Protein AF-A0A9P0EYY1-F1 (afdb_monomer_lite)

Sequence (460 aa):
MGPKKKGKGNKLARMSEEERIRYLQHRAAIEEEARRRKEQLVATYLKNKLKREEAFSRLNNAKINQQWRHVLRQIKNKDLKDDMKTLWSTFETAIKCKNKIIETLLLDLDGAEAQYMLSFKTHSEMIKKLIDMHESRLHDIHENYESQKSAILDEAYKEQKHIQAVANHDLELLGTVKYFTEVNSAEKLQESEKAATEQEDELRNTMQCRIEKMEGAQIKTLEALAKECQKVLRNYSAVIEPITVHYNALKIKDGMSSLDRIENMRCLHKYMETISRLKKQIQDMKMSHKANLENIKTEQSDLTSKFQRLRKQMKLLNDDHAAGIRHLSVVSSSVIAELKVLLEKGRQMQQISENCQKLTTTREKLLPIITKIQIADCENQHPLNACDEKMPEPYNKLLSFWQKFNESKLECEFLKMKHTVCSQENKELREMLQNYMGARPSTSAIPTTKPLNCLIRSQT

Structure (mmCIF, N/CA/C/O backbone):
data_AF-A0A9P0EYY1-F1
#
_entry.id   AF-A0A9P0EYY1-F1
#
loop_
_atom_site.group_PDB
_atom_site.id
_atom_site.type_symbol
_atom_site.label_atom_id
_atom_site.label_alt_id
_atom_site.label_comp_id
_atom_site.label_asym_id
_atom_site.label_entity_id
_atom_site.label_seq_id
_atom_site.pdbx_PDB_ins_code
_atom_site.Cartn_x
_atom_site.Cartn_y
_atom_site.Cartn_z
_atom_site.occupancy
_atom_site.B_iso_or_equiv
_atom_site.auth_seq_id
_atom_site.auth_comp_id
_atom_site.auth_asym_id
_atom_site.auth_atom_id
_atom_site.pdbx_PDB_model_num
ATOM 1 N N . MET A 1 1 ? 71.538 45.683 -99.999 1.00 40.59 1 MET A N 1
ATOM 2 C CA . MET A 1 1 ? 72.207 46.961 -100.337 1.00 40.59 1 MET A CA 1
ATOM 3 C C . MET A 1 1 ? 72.928 47.463 -99.096 1.00 40.59 1 MET A C 1
ATOM 5 O O . MET A 1 1 ? 72.308 47.521 -98.045 1.00 40.59 1 MET A O 1
ATOM 9 N N . GLY A 1 2 ? 74.246 47.667 -99.193 1.00 38.50 2 GLY A N 1
ATOM 10 C CA . GLY A 1 2 ? 75.146 47.934 -98.062 1.00 38.50 2 GLY A CA 1
ATOM 11 C C . GLY A 1 2 ? 74.916 49.272 -97.344 1.00 38.50 2 GLY A C 1
ATOM 12 O O . GLY A 1 2 ? 74.112 50.088 -97.783 1.00 38.50 2 GLY A O 1
ATOM 13 N N . PRO A 1 3 ? 75.697 49.513 -96.277 1.00 40.75 3 PRO A N 1
ATOM 14 C CA . PRO A 1 3 ? 77.052 49.977 -96.559 1.00 40.75 3 PRO A CA 1
ATOM 15 C C . PRO A 1 3 ? 78.157 49.114 -95.932 1.00 40.75 3 PRO A C 1
ATOM 17 O O . PRO A 1 3 ? 78.090 48.664 -94.789 1.00 40.75 3 PRO A O 1
ATOM 20 N N . LYS A 1 4 ? 79.217 48.917 -96.726 1.00 35.59 4 LYS A N 1
ATOM 21 C CA . LYS A 1 4 ? 80.488 48.291 -96.349 1.00 35.59 4 LYS A CA 1
ATOM 22 C C . LYS A 1 4 ? 81.108 49.035 -95.158 1.00 35.59 4 LYS A C 1
ATOM 24 O O . LYS A 1 4 ? 81.395 50.229 -95.251 1.00 35.59 4 LYS A O 1
ATOM 29 N N . LYS A 1 5 ? 81.378 48.316 -94.062 1.00 40.22 5 LYS A N 1
ATOM 30 C CA . LYS A 1 5 ? 82.243 48.782 -92.967 1.00 40.22 5 LYS A CA 1
ATOM 31 C C . LYS A 1 5 ? 83.647 49.045 -93.524 1.00 40.22 5 LYS A C 1
ATOM 33 O O . LYS A 1 5 ? 84.426 48.118 -93.713 1.00 40.22 5 LYS A O 1
ATOM 38 N N . LYS A 1 6 ? 83.973 50.317 -93.777 1.00 39.12 6 LYS A N 1
ATOM 39 C CA . LYS A 1 6 ? 85.361 50.778 -93.903 1.00 39.12 6 LYS A CA 1
ATOM 40 C C . LYS A 1 6 ? 86.063 50.513 -92.571 1.00 39.12 6 LYS A C 1
ATOM 42 O O . LYS A 1 6 ? 85.602 50.990 -91.532 1.00 39.12 6 LYS A O 1
ATOM 47 N N . GLY A 1 7 ? 87.164 49.764 -92.613 1.00 44.38 7 GLY A N 1
ATOM 48 C CA . GLY A 1 7 ? 88.093 49.625 -91.500 1.00 44.38 7 GLY A CA 1
ATOM 49 C C . GLY A 1 7 ? 88.550 51.007 -91.047 1.00 44.38 7 GLY A C 1
ATOM 50 O O . GLY A 1 7 ? 89.344 51.662 -91.718 1.00 44.38 7 GLY A O 1
ATOM 51 N N . LYS A 1 8 ? 88.009 51.478 -89.921 1.00 42.09 8 LYS A N 1
ATOM 52 C CA . LYS A 1 8 ? 88.594 52.601 -89.19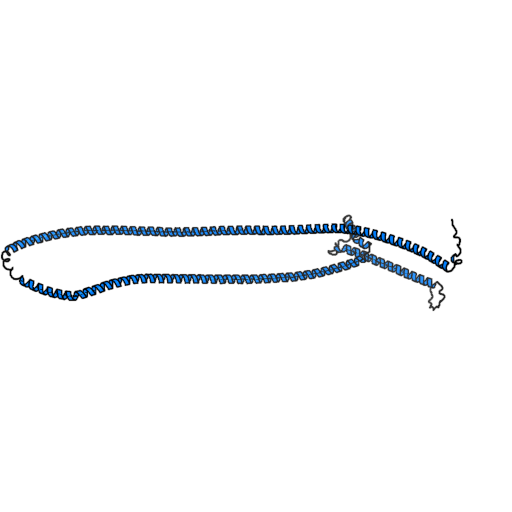7 1.00 42.09 8 LYS A CA 1
ATOM 53 C C . LYS A 1 8 ? 89.834 52.045 -88.521 1.00 42.09 8 LYS A C 1
ATOM 55 O O . LYS A 1 8 ? 89.725 51.208 -87.627 1.00 42.09 8 LYS A O 1
ATOM 60 N N . GLY A 1 9 ? 90.980 52.480 -89.038 1.00 41.88 9 GLY A N 1
ATOM 61 C CA . GLY A 1 9 ? 92.303 52.141 -88.550 1.00 41.88 9 GLY A CA 1
ATOM 62 C C . GLY A 1 9 ? 92.393 52.219 -87.033 1.00 41.88 9 GLY A C 1
ATOM 63 O O . GLY A 1 9 ? 91.660 52.962 -86.375 1.00 41.88 9 GLY A O 1
ATOM 64 N N . ASN A 1 10 ? 93.298 51.402 -86.515 1.00 51.25 10 ASN A N 1
ATOM 65 C CA . ASN A 1 10 ? 93.608 51.219 -85.114 1.00 51.25 10 ASN A CA 1
ATOM 66 C C . ASN A 1 10 ? 93.933 52.575 -84.449 1.00 51.25 10 ASN A C 1
ATOM 68 O O . ASN A 1 10 ? 95.090 52.969 -84.344 1.00 51.25 10 ASN A O 1
ATOM 72 N N . LYS A 1 11 ? 92.902 53.309 -84.000 1.00 50.62 11 LYS A N 1
ATOM 73 C CA . LYS A 1 11 ? 93.028 54.575 -83.249 1.00 50.62 11 LYS A CA 1
ATOM 74 C C . LYS A 1 11 ? 93.829 54.399 -81.949 1.00 50.62 11 LYS A C 1
ATOM 76 O O . LYS A 1 11 ? 94.267 55.380 -81.372 1.00 50.62 11 LYS A O 1
ATOM 81 N N . LEU A 1 12 ? 94.046 53.152 -81.531 1.00 47.31 12 LEU A N 1
ATOM 82 C CA . LEU A 1 12 ? 94.826 52.733 -80.367 1.00 47.31 12 LEU A CA 1
ATOM 83 C C . LEU A 1 12 ? 96.344 52.651 -80.639 1.00 47.31 12 LEU A C 1
ATOM 85 O O . LEU A 1 12 ? 97.103 52.422 -79.707 1.00 47.31 12 LEU A O 1
ATOM 89 N N . ALA A 1 13 ? 96.793 52.799 -81.892 1.00 51.94 13 ALA A N 1
ATOM 90 C CA . ALA A 1 13 ? 98.211 52.726 -82.274 1.00 51.94 13 ALA A CA 1
ATOM 91 C C . ALA A 1 13 ? 98.866 54.106 -82.505 1.00 51.94 13 ALA A C 1
ATOM 93 O O . ALA A 1 13 ? 100.037 54.177 -82.853 1.00 51.94 13 ALA A O 1
ATOM 94 N N . ARG A 1 14 ? 98.107 55.201 -82.345 1.00 51.00 14 ARG A N 1
ATOM 95 C CA . ARG A 1 14 ? 98.536 56.590 -82.612 1.00 51.00 14 ARG A CA 1
ATOM 96 C C . ARG A 1 14 ? 98.270 57.553 -81.444 1.00 51.00 14 ARG A C 1
ATOM 98 O O . ARG A 1 14 ? 98.314 58.761 -81.632 1.00 51.00 14 ARG A O 1
ATOM 105 N N . MET A 1 15 ? 97.948 57.000 -80.281 1.00 44.38 15 MET A N 1
ATOM 106 C CA . MET A 1 15 ? 97.615 57.706 -79.046 1.00 44.38 15 MET A CA 1
ATOM 107 C C . MET A 1 15 ? 98.632 57.302 -77.975 1.00 44.38 15 MET A C 1
ATOM 109 O O . MET A 1 15 ? 99.072 56.148 -77.980 1.00 44.38 15 MET A O 1
ATOM 113 N N . SER A 1 16 ? 99.014 58.230 -77.094 1.00 59.41 16 SER A N 1
ATOM 114 C CA . SER A 1 16 ? 99.889 57.922 -75.950 1.00 59.41 16 SER A CA 1
ATOM 115 C C . SER A 1 16 ? 99.249 56.822 -75.091 1.00 59.41 16 SER A C 1
ATOM 117 O O . SER A 1 16 ? 98.024 56.661 -75.088 1.00 59.41 16 SER A O 1
ATOM 119 N N . GLU A 1 17 ? 100.054 56.040 -74.372 1.00 57.19 17 GLU A N 1
ATOM 120 C CA . GLU A 1 17 ? 99.587 54.907 -73.560 1.00 57.19 17 GLU A CA 1
ATOM 121 C C . GLU A 1 17 ? 98.448 55.316 -72.597 1.00 57.19 17 GLU A C 1
ATOM 123 O O . GLU A 1 17 ? 97.465 54.589 -72.446 1.00 57.19 17 GLU A O 1
ATOM 128 N N . GLU A 1 18 ? 98.475 56.556 -72.096 1.00 62.81 18 GLU A N 1
ATOM 129 C CA . GLU A 1 18 ? 97.414 57.163 -71.279 1.00 62.81 18 GLU A CA 1
ATOM 130 C C . GLU A 1 18 ? 96.080 57.384 -72.020 1.00 62.81 18 GLU A C 1
ATOM 132 O O . GLU A 1 18 ? 94.999 57.144 -71.477 1.00 62.81 18 GLU A O 1
ATOM 137 N N . GLU A 1 19 ? 96.113 57.816 -73.277 1.00 63.03 19 GLU A N 1
ATOM 138 C CA . GLU A 1 19 ? 94.916 58.083 -74.086 1.00 63.03 19 GLU A CA 1
ATOM 139 C C . GLU A 1 19 ? 94.243 56.780 -74.546 1.00 63.03 19 GLU A C 1
ATOM 141 O O . GLU A 1 19 ? 93.012 56.676 -74.621 1.00 63.03 19 GLU A O 1
ATOM 146 N N . ARG A 1 20 ? 95.052 55.742 -74.788 1.00 65.75 20 ARG A N 1
ATOM 147 C CA . ARG A 1 20 ? 94.591 54.375 -75.056 1.00 65.75 20 ARG A CA 1
ATOM 148 C C . ARG A 1 20 ? 93.865 53.783 -73.847 1.00 65.75 20 ARG A C 1
ATOM 150 O O . ARG A 1 20 ? 92.797 53.188 -74.019 1.00 65.75 20 ARG A O 1
ATOM 157 N N . ILE A 1 21 ? 94.405 53.992 -72.646 1.00 70.81 21 ILE A N 1
ATOM 158 C CA . ILE A 1 21 ? 93.775 53.586 -71.386 1.00 70.81 21 ILE A CA 1
ATOM 159 C C . ILE A 1 21 ? 92.447 54.330 -71.192 1.00 70.81 21 ILE A C 1
ATOM 161 O O . ILE A 1 21 ? 91.431 53.677 -70.965 1.00 70.81 21 ILE A O 1
ATOM 165 N N . ARG A 1 22 ? 92.395 55.655 -71.398 1.00 73.56 22 ARG A N 1
ATOM 166 C CA . ARG A 1 22 ? 91.143 56.437 -71.289 1.00 73.56 22 ARG A CA 1
ATOM 167 C C . ARG A 1 22 ? 90.071 56.009 -72.290 1.00 73.56 22 ARG A C 1
ATOM 169 O O . ARG A 1 22 ? 88.898 55.933 -71.935 1.00 73.56 22 ARG A O 1
ATOM 176 N N . TYR A 1 23 ? 90.435 55.699 -73.534 1.00 75.06 23 TYR A N 1
ATOM 177 C CA . TYR A 1 23 ? 89.466 55.226 -74.529 1.00 75.06 23 TYR A CA 1
ATOM 178 C C . TYR A 1 23 ? 88.918 53.833 -74.192 1.00 75.06 23 TYR A C 1
ATOM 180 O O . TYR A 1 23 ? 87.719 53.588 -74.339 1.00 75.06 23 TYR A O 1
ATOM 188 N N . LEU A 1 24 ? 89.776 52.917 -73.729 1.00 78.25 24 LEU A N 1
ATOM 189 C CA . LEU A 1 24 ? 89.344 51.597 -73.264 1.00 78.25 24 LEU A CA 1
ATOM 190 C C . LEU A 1 24 ? 88.483 51.705 -72.000 1.00 78.25 24 LEU A C 1
ATOM 192 O O . LEU A 1 24 ? 87.465 51.026 -71.927 1.00 78.25 24 LEU A O 1
ATOM 196 N N . GLN A 1 25 ? 88.813 52.611 -71.077 1.00 76.25 25 GLN A N 1
ATOM 197 C CA . GLN A 1 25 ? 87.995 52.937 -69.905 1.00 76.25 25 GLN A CA 1
ATOM 198 C C . GLN A 1 25 ? 86.637 53.524 -70.298 1.00 76.25 25 GLN A C 1
ATOM 200 O O . GLN A 1 25 ? 85.617 53.078 -69.792 1.00 76.25 25 GLN A O 1
ATOM 205 N N . HIS A 1 26 ? 86.586 54.467 -71.241 1.00 74.88 26 HIS A N 1
ATOM 206 C CA . HIS A 1 26 ? 85.332 55.052 -71.723 1.00 74.88 26 HIS A CA 1
ATOM 207 C C . HIS A 1 26 ? 84.465 54.023 -72.464 1.00 74.88 26 HIS A C 1
ATOM 209 O O . HIS A 1 26 ? 83.247 53.992 -72.310 1.00 74.88 26 HIS A O 1
ATOM 215 N N . ARG A 1 27 ? 85.078 53.134 -73.255 1.00 76.25 27 ARG A N 1
ATOM 216 C CA . ARG A 1 27 ? 84.367 52.033 -73.917 1.00 76.25 27 ARG A CA 1
ATOM 217 C C . ARG A 1 27 ? 83.857 50.997 -72.914 1.00 76.25 27 ARG A C 1
ATOM 219 O O . ARG A 1 27 ? 82.716 50.567 -73.052 1.00 76.25 27 ARG A O 1
ATOM 226 N N . ALA A 1 28 ? 84.664 50.641 -71.917 1.00 78.06 28 ALA A N 1
ATOM 227 C CA . ALA A 1 28 ? 84.254 49.777 -70.816 1.00 78.06 28 ALA A CA 1
ATOM 228 C C . ALA A 1 28 ? 83.120 50.420 -70.004 1.00 78.06 28 ALA A C 1
ATOM 230 O O . ALA A 1 28 ? 82.142 49.744 -69.721 1.00 78.06 28 ALA A O 1
ATOM 231 N N . ALA A 1 29 ? 83.177 51.729 -69.737 1.00 77.75 29 ALA A N 1
ATOM 232 C CA . ALA A 1 29 ? 82.119 52.472 -69.056 1.00 77.75 29 ALA A CA 1
ATOM 233 C C . ALA A 1 29 ? 80.811 52.501 -69.865 1.00 77.75 29 ALA A C 1
ATOM 235 O O . ALA A 1 29 ? 79.744 52.282 -69.301 1.00 77.75 29 ALA A O 1
ATOM 236 N N . ILE A 1 30 ? 80.869 52.689 -71.190 1.00 79.38 30 ILE A N 1
ATOM 237 C CA . ILE A 1 30 ? 79.683 52.610 -72.064 1.00 79.38 30 ILE A CA 1
ATOM 238 C C . ILE A 1 30 ? 79.104 51.192 -72.095 1.00 79.38 30 ILE A C 1
ATOM 240 O O . ILE A 1 30 ? 77.885 51.022 -72.081 1.00 79.38 30 ILE A O 1
ATOM 244 N N . GLU A 1 31 ? 79.949 50.165 -72.174 1.00 79.50 31 GLU A N 1
ATOM 245 C CA . GLU A 1 31 ? 79.507 48.770 -72.195 1.00 79.50 31 GLU A CA 1
ATOM 246 C C . GLU A 1 31 ? 78.930 48.339 -70.841 1.00 79.50 31 GLU A C 1
ATOM 248 O O . GLU A 1 31 ? 77.901 47.664 -70.793 1.00 79.50 31 GLU A O 1
ATOM 253 N N . GLU A 1 32 ? 79.520 48.806 -69.742 1.00 78.44 32 GLU A N 1
ATOM 254 C CA . GLU A 1 32 ? 79.024 48.607 -68.386 1.00 78.44 32 GLU A CA 1
ATOM 255 C C . GLU A 1 32 ? 77.719 49.380 -68.144 1.00 78.44 32 GLU A C 1
ATOM 257 O O . GLU A 1 32 ? 76.780 48.828 -67.577 1.00 78.44 32 GLU A O 1
ATOM 262 N N . GLU A 1 33 ? 77.576 50.608 -68.651 1.00 79.50 33 GLU A N 1
ATOM 263 C CA . GLU A 1 33 ? 76.299 51.329 -68.651 1.00 79.50 33 GLU A CA 1
ATOM 264 C C . GLU A 1 33 ? 75.236 50.626 -69.498 1.00 79.50 33 GLU A C 1
ATOM 266 O O . GLU A 1 33 ? 74.085 50.517 -69.077 1.00 79.50 33 GLU A O 1
ATOM 271 N N . ALA A 1 34 ? 75.589 50.121 -70.682 1.00 79.81 34 ALA A N 1
ATOM 272 C CA . ALA A 1 34 ? 74.668 49.366 -71.525 1.00 79.81 34 ALA A CA 1
ATOM 273 C C . ALA A 1 34 ? 74.246 48.052 -70.851 1.00 79.81 34 ALA A C 1
ATOM 275 O O . ALA A 1 34 ? 73.078 47.661 -70.938 1.00 79.81 34 ALA A O 1
ATOM 276 N N . ARG A 1 35 ? 75.167 47.390 -70.142 1.00 82.06 35 ARG A N 1
ATOM 277 C CA . ARG A 1 35 ? 74.890 46.214 -69.316 1.00 82.06 35 ARG A CA 1
ATOM 278 C C . ARG A 1 35 ? 73.969 46.567 -68.148 1.00 82.06 35 ARG A C 1
ATOM 280 O O . ARG A 1 35 ? 72.935 45.921 -68.013 1.00 82.06 35 ARG A O 1
ATOM 287 N N . ARG A 1 36 ? 74.244 47.641 -67.400 1.00 84.31 36 ARG A N 1
ATOM 288 C CA . ARG A 1 36 ? 73.375 48.133 -66.316 1.00 84.31 36 ARG A CA 1
ATOM 289 C C . ARG A 1 36 ? 71.981 48.500 -66.817 1.00 84.31 36 ARG A C 1
ATOM 291 O O . ARG A 1 36 ? 71.003 48.140 -66.178 1.00 84.31 36 ARG A O 1
ATOM 298 N N . ARG A 1 37 ? 71.851 49.153 -67.978 1.00 83.81 37 ARG A N 1
ATOM 299 C CA . ARG A 1 37 ? 70.541 49.470 -68.583 1.00 83.81 37 ARG A CA 1
ATOM 300 C C . ARG A 1 37 ? 69.769 48.207 -68.964 1.00 83.81 37 ARG A C 1
ATOM 302 O O . ARG A 1 37 ? 68.565 48.137 -68.728 1.00 83.81 37 ARG A O 1
ATOM 309 N N . LYS A 1 38 ? 70.445 47.192 -69.517 1.00 85.00 38 LYS A N 1
ATOM 310 C CA . LYS A 1 38 ? 69.834 45.880 -69.797 1.00 85.00 38 LYS A CA 1
ATOM 311 C C . LYS A 1 38 ? 69.410 45.172 -68.509 1.00 85.00 38 LYS A C 1
ATOM 313 O O . LYS A 1 38 ? 68.286 44.690 -68.434 1.00 85.00 38 LYS A O 1
ATOM 318 N N . GLU A 1 39 ? 70.267 45.153 -67.493 1.00 85.75 39 GLU A N 1
ATOM 319 C CA . GLU A 1 39 ? 69.971 44.577 -66.177 1.00 85.75 39 GLU A CA 1
ATOM 320 C C . GLU A 1 39 ? 68.796 45.303 -65.497 1.00 85.75 39 GLU A C 1
ATOM 322 O O . GLU A 1 39 ? 67.893 44.652 -64.979 1.00 85.75 39 GLU A O 1
ATOM 327 N N . GLN A 1 40 ? 68.724 46.634 -65.587 1.00 88.25 40 GLN A N 1
ATOM 328 C CA . GLN A 1 40 ? 67.596 47.439 -65.103 1.00 88.25 40 GLN A CA 1
ATOM 329 C C . GLN A 1 40 ? 66.295 47.142 -65.864 1.00 88.25 40 GLN A C 1
ATOM 331 O O . GLN A 1 40 ? 65.234 47.017 -65.250 1.00 88.25 40 GLN A O 1
ATOM 336 N N . LEU A 1 41 ? 66.350 46.982 -67.189 1.00 90.00 41 LEU A N 1
ATOM 337 C CA . LEU A 1 41 ? 65.200 46.565 -68.001 1.00 90.00 41 LEU A CA 1
ATOM 338 C C . LEU A 1 41 ? 64.696 45.171 -67.602 1.00 90.00 41 LEU A C 1
ATOM 340 O O . LEU A 1 41 ? 63.493 44.973 -67.432 1.00 90.00 41 LEU A O 1
ATOM 344 N N . VAL A 1 42 ? 65.602 44.214 -67.385 1.00 89.56 42 VAL A N 1
ATOM 345 C CA . VAL A 1 42 ? 65.240 42.868 -66.915 1.00 89.56 42 VAL A CA 1
ATOM 346 C C . VAL A 1 42 ? 64.660 42.922 -65.499 1.00 89.56 42 VAL A C 1
ATOM 348 O O . VAL A 1 42 ? 63.606 42.340 -65.250 1.00 89.56 42 VAL A O 1
ATOM 351 N N . ALA A 1 43 ? 65.277 43.666 -64.580 1.00 91.12 43 ALA A N 1
ATOM 352 C CA . ALA A 1 43 ? 64.804 43.803 -63.203 1.00 91.12 43 ALA A CA 1
ATOM 353 C C . ALA A 1 43 ? 63.418 44.466 -63.123 1.00 91.12 43 ALA A C 1
ATOM 355 O O . ALA A 1 43 ? 62.549 44.013 -62.377 1.00 91.12 43 ALA A O 1
ATOM 356 N N . THR A 1 44 ? 63.172 45.512 -63.918 1.00 90.69 44 THR A N 1
ATOM 357 C CA . THR A 1 44 ? 61.856 46.171 -63.991 1.00 90.69 44 THR A CA 1
ATOM 358 C C . THR A 1 44 ? 60.797 45.264 -64.612 1.00 90.69 44 THR A C 1
ATOM 360 O O . THR A 1 44 ? 59.680 45.197 -64.092 1.00 90.69 44 THR A O 1
ATOM 363 N N . TYR A 1 45 ? 61.139 44.504 -65.657 1.00 93.31 45 TYR A N 1
ATOM 364 C CA . TYR A 1 45 ? 60.252 43.492 -66.229 1.00 93.31 45 TYR A CA 1
ATOM 365 C C . TYR A 1 45 ? 59.888 42.408 -65.205 1.00 93.31 45 TYR A C 1
ATOM 367 O O . TYR A 1 45 ? 58.703 42.135 -65.008 1.00 93.31 45 TYR A O 1
ATOM 375 N N . LEU A 1 46 ? 60.877 41.842 -64.503 1.00 93.12 46 LEU A N 1
ATOM 376 C CA . LEU A 1 46 ? 60.656 40.829 -63.466 1.00 93.12 46 LEU A CA 1
ATOM 377 C C . LEU A 1 46 ? 59.810 41.374 -62.314 1.00 93.12 46 LEU A C 1
ATOM 379 O O . LEU A 1 46 ? 58.855 40.720 -61.906 1.00 93.12 46 LEU A O 1
ATOM 383 N N . LYS A 1 47 ? 60.079 42.598 -61.845 1.00 94.38 47 LYS A N 1
ATOM 384 C CA . LYS A 1 47 ? 59.275 43.259 -60.805 1.00 94.38 47 LYS A CA 1
ATOM 385 C C . LYS A 1 47 ? 57.823 43.457 -61.245 1.00 94.38 47 LYS A C 1
ATOM 387 O O . LYS A 1 47 ? 56.906 43.233 -60.459 1.00 94.38 47 LYS A O 1
ATOM 392 N N . ASN A 1 48 ? 57.595 43.861 -62.493 1.00 93.88 48 ASN A N 1
ATOM 393 C CA . ASN A 1 48 ? 56.246 44.026 -63.036 1.00 93.88 48 ASN A CA 1
ATOM 394 C C . ASN A 1 48 ? 55.534 42.682 -63.227 1.00 93.88 48 ASN A C 1
ATOM 396 O O . ASN A 1 48 ? 54.339 42.590 -62.953 1.00 93.88 48 ASN A O 1
ATOM 400 N N . LYS A 1 49 ? 56.251 41.639 -63.660 1.00 95.00 49 LYS A N 1
ATOM 401 C CA . LYS A 1 49 ? 55.711 40.280 -63.763 1.00 95.00 49 LYS A CA 1
ATOM 402 C C . LYS A 1 49 ? 55.331 39.738 -62.384 1.00 95.00 49 LYS A C 1
ATOM 404 O O . LYS A 1 49 ? 54.204 39.285 -62.222 1.00 95.00 49 LYS A O 1
ATOM 409 N N . LEU A 1 50 ? 56.210 39.896 -61.394 1.00 94.25 50 LEU A N 1
ATOM 410 C CA . LEU A 1 50 ? 55.964 39.500 -60.010 1.00 94.25 50 LEU A CA 1
ATOM 411 C C . LEU A 1 50 ? 54.725 40.200 -59.443 1.00 94.25 50 LEU A C 1
ATOM 413 O O . LEU A 1 50 ? 53.819 39.531 -58.969 1.00 94.25 50 LEU A O 1
ATOM 417 N N . LYS A 1 51 ? 54.611 41.527 -59.589 1.00 94.31 51 LYS A N 1
ATOM 418 C CA . LYS A 1 51 ? 53.420 42.276 -59.146 1.00 94.31 51 LYS A CA 1
ATOM 419 C C . LYS A 1 51 ? 52.122 41.776 -59.787 1.00 94.31 51 LYS A C 1
ATOM 421 O O . LYS A 1 51 ? 51.087 41.746 -59.125 1.00 94.31 51 LYS A O 1
ATOM 426 N N . ARG A 1 52 ? 52.152 41.410 -61.075 1.00 93.75 52 ARG A N 1
ATOM 427 C CA . ARG A 1 52 ? 50.977 40.843 -61.756 1.00 93.75 52 ARG A CA 1
ATOM 428 C C . ARG A 1 52 ? 50.638 39.463 -61.209 1.00 93.75 52 ARG A C 1
ATOM 430 O O . ARG A 1 52 ? 49.475 39.220 -60.914 1.00 93.75 52 ARG A O 1
ATOM 437 N N . GLU A 1 53 ? 51.623 38.584 -61.053 1.00 94.31 53 GLU A N 1
ATOM 438 C CA . GLU A 1 53 ? 51.402 37.255 -60.473 1.00 94.31 53 GLU A CA 1
ATOM 439 C C . GLU A 1 53 ? 50.907 37.338 -59.026 1.00 94.31 53 GLU A C 1
ATOM 441 O O . GLU A 1 53 ? 49.969 36.632 -58.667 1.00 94.31 53 GLU A O 1
ATOM 446 N N . GLU A 1 54 ? 51.431 38.259 -58.217 1.00 93.75 54 GLU A N 1
ATOM 447 C CA . GLU A 1 54 ? 50.932 38.535 -56.867 1.00 93.75 54 GLU A CA 1
ATOM 448 C C . GLU A 1 54 ? 49.474 39.014 -56.884 1.00 93.75 54 GLU A C 1
ATOM 450 O O . GLU A 1 54 ? 48.656 38.531 -56.099 1.00 93.75 54 GLU A O 1
ATOM 455 N N . ALA A 1 55 ? 49.117 39.931 -57.789 1.00 94.06 55 ALA A N 1
ATOM 456 C CA . ALA A 1 55 ? 47.741 40.402 -57.935 1.00 94.06 55 ALA A CA 1
ATOM 457 C C . ALA A 1 55 ? 46.789 39.271 -58.366 1.00 94.06 55 ALA A C 1
ATOM 459 O O . ALA A 1 55 ? 45.715 39.114 -57.778 1.00 94.06 55 ALA A O 1
ATOM 460 N N . PHE A 1 56 ? 47.193 38.441 -59.334 1.00 94.81 56 PHE A N 1
ATOM 461 C CA . PHE A 1 56 ? 46.422 37.268 -59.754 1.00 94.81 56 PHE A CA 1
ATOM 462 C C . PHE A 1 56 ? 46.316 36.219 -58.647 1.00 94.81 56 PHE A C 1
ATOM 464 O O . PHE A 1 56 ? 45.240 35.665 -58.444 1.00 94.81 56 PHE A O 1
ATOM 471 N N . SER A 1 57 ? 47.384 35.984 -57.887 1.00 94.50 57 SER A N 1
ATOM 472 C CA . SER A 1 57 ? 47.381 35.073 -56.742 1.00 94.50 57 SER A CA 1
ATOM 473 C C . SER A 1 57 ? 46.423 35.553 -55.650 1.00 94.50 57 SER A C 1
ATOM 475 O O . SER A 1 57 ? 45.621 34.767 -55.148 1.00 94.50 57 SER A O 1
ATOM 477 N N . ARG A 1 58 ? 46.412 36.855 -55.326 1.00 95.56 58 ARG A N 1
ATOM 478 C CA . ARG A 1 58 ? 45.441 37.440 -54.381 1.00 95.56 58 ARG A CA 1
ATOM 479 C C . ARG A 1 58 ? 44.003 37.274 -54.868 1.00 95.56 58 ARG A C 1
ATOM 481 O O . ARG A 1 58 ? 43.149 36.847 -54.093 1.00 95.56 58 ARG A O 1
ATOM 488 N N . LEU A 1 59 ? 43.740 37.565 -56.144 1.00 95.81 59 LEU A N 1
ATOM 489 C CA . LEU A 1 59 ? 42.408 37.415 -56.734 1.00 95.81 59 LEU A CA 1
ATOM 490 C C . LEU A 1 59 ? 41.952 35.948 -56.735 1.00 95.81 59 LEU A C 1
ATOM 492 O O . LEU A 1 59 ? 40.821 35.654 -56.352 1.00 95.81 59 LEU A O 1
ATOM 496 N N . ASN A 1 60 ? 42.826 35.025 -57.134 1.00 96.25 60 ASN A N 1
ATOM 497 C CA . ASN A 1 60 ? 42.526 33.596 -57.163 1.00 96.25 60 ASN A CA 1
ATOM 498 C C . ASN A 1 60 ? 42.295 33.049 -55.752 1.00 96.25 60 ASN A C 1
ATOM 500 O O . ASN A 1 60 ? 41.314 32.343 -55.540 1.00 96.25 60 ASN A O 1
ATOM 504 N N . ASN A 1 61 ? 43.111 33.444 -54.771 1.00 96.69 61 ASN A N 1
ATOM 505 C CA . ASN A 1 61 ? 42.888 33.093 -53.369 1.00 96.69 61 ASN A CA 1
ATOM 506 C C . ASN A 1 61 ? 41.543 33.619 -52.852 1.00 96.69 61 ASN A C 1
ATOM 508 O O . ASN A 1 61 ? 40.822 32.888 -52.179 1.00 96.69 61 ASN A O 1
ATOM 512 N N . ALA A 1 62 ? 41.159 34.855 -53.190 1.00 96.00 62 ALA A N 1
ATOM 513 C CA . ALA A 1 62 ? 39.856 35.398 -52.808 1.00 96.00 62 ALA A CA 1
ATOM 514 C C . ALA A 1 62 ? 38.694 34.592 -53.418 1.00 96.00 62 ALA A C 1
ATOM 516 O O . ALA A 1 62 ? 37.747 34.256 -52.705 1.00 96.00 62 ALA A O 1
ATOM 517 N N . LYS A 1 63 ? 38.790 34.217 -54.703 1.00 97.19 63 LYS A N 1
ATOM 518 C CA . LYS A 1 63 ? 37.793 33.371 -55.386 1.00 97.19 63 LYS A CA 1
ATOM 519 C C . LYS A 1 63 ? 37.690 31.982 -54.757 1.00 97.19 63 LYS A C 1
ATOM 521 O O . LYS A 1 63 ? 36.587 31.538 -54.447 1.00 97.19 63 LYS A O 1
ATOM 526 N N . ILE A 1 64 ? 38.827 31.329 -54.519 1.00 96.81 64 ILE A N 1
ATOM 527 C CA . ILE A 1 64 ? 38.896 30.011 -53.876 1.00 96.81 64 ILE A CA 1
ATOM 528 C C . ILE A 1 64 ? 38.292 30.084 -52.467 1.00 96.81 64 ILE A C 1
ATOM 530 O O . ILE A 1 64 ? 37.418 29.292 -52.130 1.00 96.81 64 ILE A O 1
ATOM 534 N N . ASN A 1 65 ? 38.663 31.083 -51.663 1.00 97.12 65 ASN A N 1
ATOM 535 C CA . ASN A 1 65 ? 38.100 31.280 -50.325 1.00 97.12 65 ASN A CA 1
ATOM 536 C C . ASN A 1 65 ? 36.589 31.543 -50.352 1.00 97.12 65 ASN A C 1
ATOM 538 O O . ASN A 1 65 ? 35.863 31.059 -49.483 1.00 97.12 65 ASN A O 1
ATOM 542 N N . GLN A 1 66 ? 36.087 32.293 -51.336 1.00 96.44 66 GLN A N 1
ATOM 543 C CA . GLN A 1 66 ? 34.651 32.513 -51.504 1.00 96.44 66 GLN A CA 1
ATOM 544 C C . GLN A 1 66 ? 33.915 31.206 -51.826 1.00 96.44 66 GLN A C 1
ATOM 546 O O . GLN A 1 66 ? 32.873 30.938 -51.221 1.00 96.44 66 GLN A O 1
ATOM 551 N N . GLN A 1 67 ? 34.465 30.384 -52.724 1.00 96.56 67 GLN A N 1
ATOM 552 C CA . GLN A 1 67 ? 33.924 29.062 -53.048 1.00 96.56 67 GLN A CA 1
ATOM 553 C C . GLN A 1 67 ? 33.943 28.139 -51.824 1.00 96.56 67 GLN A C 1
ATOM 555 O O . GLN A 1 67 ? 32.911 27.565 -51.485 1.00 96.56 67 GLN A O 1
ATOM 560 N N . TRP A 1 68 ? 35.051 28.084 -51.079 1.00 97.81 68 TRP A N 1
ATOM 561 C CA . TRP A 1 68 ? 35.131 27.310 -49.836 1.00 97.81 68 TRP A CA 1
ATOM 562 C C . TRP A 1 68 ? 34.113 27.763 -48.796 1.00 97.81 68 TRP A C 1
ATOM 564 O O . TRP A 1 68 ? 33.411 26.934 -48.228 1.00 97.81 68 TRP A O 1
ATOM 574 N N . ARG A 1 69 ? 33.951 29.073 -48.576 1.00 97.81 69 ARG A N 1
ATOM 575 C CA . ARG A 1 69 ? 32.916 29.597 -47.668 1.00 97.81 69 ARG A CA 1
ATOM 576 C C . ARG A 1 69 ? 31.509 29.222 -48.120 1.00 97.81 69 ARG A C 1
ATOM 578 O O . ARG A 1 69 ? 30.632 29.028 -47.283 1.00 97.81 69 ARG A O 1
ATOM 585 N N . HIS A 1 70 ? 31.254 29.185 -49.425 1.00 97.12 70 HIS A N 1
A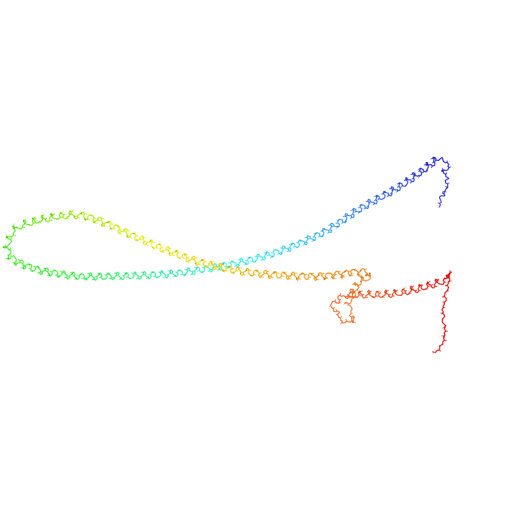TOM 586 C CA . HIS A 1 70 ? 29.965 28.749 -49.952 1.00 97.12 70 HIS A CA 1
ATOM 587 C C . HIS A 1 70 ? 29.722 27.263 -49.656 1.00 97.12 70 HIS A C 1
ATOM 589 O O . HIS A 1 70 ? 28.708 26.941 -49.041 1.00 97.12 70 HIS A O 1
ATOM 595 N N . VAL A 1 71 ? 30.683 26.397 -49.985 1.00 97.50 71 VAL A N 1
ATOM 596 C CA . VAL A 1 71 ? 30.612 24.949 -49.727 1.00 97.50 71 VAL A CA 1
ATOM 597 C C . VAL A 1 71 ? 30.476 24.654 -48.230 1.00 97.50 71 VAL A C 1
ATOM 599 O O . VAL A 1 71 ? 29.565 23.938 -47.828 1.00 97.50 71 VAL A O 1
ATOM 602 N N . LEU A 1 72 ? 31.304 25.266 -47.380 1.00 97.38 72 LEU A N 1
ATOM 603 C CA . LEU A 1 72 ? 31.247 25.074 -45.927 1.00 97.38 72 LEU A CA 1
ATOM 604 C C . LEU A 1 72 ? 29.906 25.517 -45.333 1.00 97.38 72 LEU A C 1
ATOM 606 O O . LEU A 1 72 ? 29.376 24.842 -44.456 1.00 97.38 72 LEU A O 1
ATOM 610 N N . ARG A 1 73 ? 29.319 26.618 -45.822 1.00 97.94 73 ARG A N 1
ATOM 611 C CA . ARG A 1 73 ? 27.979 27.044 -45.387 1.00 97.94 73 ARG A CA 1
ATOM 612 C C . ARG A 1 73 ? 26.891 26.083 -45.840 1.00 97.94 73 ARG A C 1
ATOM 614 O O . ARG A 1 73 ? 25.954 25.856 -45.085 1.00 97.94 73 ARG A O 1
ATOM 621 N N . GLN A 1 74 ? 26.993 25.522 -47.043 1.00 97.31 74 GLN A N 1
ATOM 622 C CA . GLN A 1 74 ? 26.044 24.507 -47.503 1.00 97.31 74 GLN A CA 1
ATOM 623 C C . GLN A 1 74 ? 26.115 23.244 -46.646 1.00 97.31 74 GLN A C 1
ATOM 625 O O . GLN A 1 74 ? 25.071 22.770 -46.202 1.00 97.31 74 GLN A O 1
ATOM 630 N N . ILE A 1 75 ? 27.326 22.752 -46.364 1.00 97.06 75 ILE A N 1
ATOM 631 C CA . ILE A 1 75 ? 27.543 21.603 -45.477 1.00 97.06 75 ILE A CA 1
ATOM 632 C C . ILE A 1 75 ? 26.982 21.915 -44.089 1.00 97.06 75 ILE A C 1
ATOM 634 O O . ILE A 1 75 ? 26.098 21.206 -43.623 1.00 97.06 75 ILE A O 1
ATOM 638 N N . LYS A 1 76 ? 27.368 23.045 -43.481 1.00 98.00 76 LYS A N 1
ATOM 639 C CA . LYS A 1 76 ? 26.898 23.401 -42.137 1.00 98.00 76 LYS A CA 1
ATOM 640 C C . LYS A 1 76 ? 25.379 23.572 -42.062 1.00 98.00 76 LYS A C 1
ATOM 642 O O . LYS A 1 76 ? 24.773 23.166 -41.079 1.00 98.00 76 LYS A O 1
ATOM 647 N N . ASN A 1 77 ? 24.750 24.148 -43.086 1.00 97.38 77 ASN A N 1
ATOM 648 C CA . ASN A 1 77 ? 23.290 24.248 -43.149 1.00 97.38 77 ASN A CA 1
ATOM 649 C C . ASN A 1 77 ? 22.617 22.880 -43.275 1.00 97.38 77 ASN A C 1
ATOM 651 O O . ASN A 1 77 ? 21.516 22.705 -42.760 1.00 97.38 77 ASN A O 1
ATOM 655 N N . LYS A 1 78 ? 23.239 21.927 -43.977 1.00 97.31 78 LYS A N 1
ATOM 656 C CA . LYS A 1 78 ? 22.741 20.555 -44.049 1.00 97.31 78 LYS A CA 1
ATOM 657 C C . LYS A 1 78 ? 22.855 19.875 -42.685 1.00 97.31 78 LYS A C 1
ATOM 659 O O . LYS A 1 78 ? 21.843 19.382 -42.202 1.00 97.31 78 LYS A O 1
ATOM 664 N N . ASP A 1 79 ? 24.016 19.970 -42.040 1.00 96.88 79 ASP A N 1
ATOM 665 C CA . ASP A 1 79 ? 24.246 19.413 -40.703 1.00 96.88 79 ASP A CA 1
ATOM 666 C C . ASP A 1 79 ? 23.233 19.970 -39.694 1.00 96.88 79 ASP A C 1
ATOM 668 O O . ASP A 1 79 ? 22.540 19.209 -39.034 1.00 96.88 79 ASP A O 1
ATOM 672 N N . LEU A 1 80 ? 23.041 21.296 -39.652 1.00 97.56 80 LEU A N 1
ATOM 673 C CA . LEU A 1 80 ? 22.063 21.930 -38.757 1.00 97.56 80 LEU A CA 1
ATOM 674 C C . LEU A 1 80 ? 20.620 21.481 -39.029 1.00 97.56 80 LEU A C 1
ATOM 676 O O . LEU A 1 80 ? 19.819 21.376 -38.102 1.00 97.56 80 LEU A O 1
ATOM 680 N N . LYS A 1 81 ? 20.259 21.229 -40.293 1.00 97.88 81 LYS A N 1
ATOM 681 C CA . LYS A 1 81 ? 18.932 20.699 -40.638 1.00 97.88 81 LYS A CA 1
ATOM 682 C C . LYS A 1 81 ? 18.769 19.260 -40.174 1.00 97.88 81 LYS A C 1
ATOM 684 O O . LYS A 1 81 ? 17.681 18.899 -39.731 1.00 97.88 81 LYS A O 1
ATOM 689 N N . ASP A 1 82 ? 19.807 18.447 -40.301 1.00 97.44 82 ASP A N 1
ATOM 690 C CA . ASP A 1 82 ? 19.765 17.056 -39.871 1.00 97.44 82 ASP A CA 1
ATOM 691 C C . ASP A 1 82 ? 19.772 16.964 -38.331 1.00 97.44 82 ASP A C 1
ATOM 693 O O . ASP A 1 82 ? 18.953 16.233 -37.775 1.00 97.44 82 ASP A O 1
ATOM 697 N N . ASP A 1 83 ? 20.534 17.811 -37.632 1.00 97.62 83 ASP A N 1
ATOM 698 C CA . ASP A 1 83 ? 20.471 17.985 -36.171 1.00 97.62 83 ASP A CA 1
ATOM 699 C C . ASP A 1 83 ? 19.072 18.428 -35.706 1.00 97.62 83 ASP A C 1
ATOM 701 O O . ASP A 1 83 ? 18.519 17.886 -34.751 1.00 97.62 83 ASP A O 1
ATOM 705 N N . MET A 1 84 ? 18.439 19.378 -36.404 1.00 97.19 84 MET A N 1
ATOM 706 C CA . MET A 1 84 ? 17.078 19.813 -36.069 1.00 97.19 84 MET A CA 1
ATOM 707 C C . MET A 1 84 ? 16.057 18.678 -36.233 1.00 97.19 84 MET A C 1
ATOM 709 O O . MET A 1 84 ? 15.152 18.536 -35.413 1.00 97.19 84 MET A O 1
ATOM 713 N N . LYS A 1 85 ? 16.194 17.846 -37.274 1.00 97.62 85 LYS A N 1
ATOM 714 C CA . LYS A 1 85 ? 15.315 16.684 -37.488 1.00 97.62 85 LYS A CA 1
ATOM 715 C C . LYS A 1 85 ? 15.513 15.614 -36.423 1.00 97.62 85 LYS A C 1
ATOM 717 O O . LYS A 1 85 ? 14.526 15.047 -35.957 1.00 97.62 85 LYS A O 1
ATOM 722 N N . THR A 1 86 ? 16.761 15.320 -36.051 1.00 97.19 86 THR A N 1
ATOM 723 C CA . THR A 1 86 ? 17.031 14.348 -34.984 1.00 97.19 86 THR A CA 1
ATOM 724 C C . THR A 1 86 ? 16.445 14.849 -33.672 1.00 97.19 86 THR A C 1
ATOM 726 O O . THR A 1 86 ? 15.699 14.112 -33.032 1.00 97.19 86 THR A O 1
ATOM 729 N N . LEU A 1 87 ? 16.656 16.124 -33.335 1.00 97.75 87 LEU A N 1
ATOM 730 C CA . LEU A 1 87 ? 16.088 16.733 -32.139 1.00 97.75 87 LEU A CA 1
ATOM 731 C C . LEU A 1 87 ? 14.552 16.692 -32.150 1.00 97.75 87 LEU A C 1
ATOM 733 O O . LEU A 1 87 ? 13.936 16.282 -31.167 1.00 97.75 87 LEU A O 1
ATOM 737 N N . TRP A 1 88 ? 13.922 17.035 -33.273 1.00 98.31 88 TRP A N 1
ATOM 738 C CA . TRP A 1 88 ? 12.469 16.959 -33.421 1.00 98.31 88 TRP A CA 1
ATOM 739 C C . TRP A 1 88 ? 11.935 15.537 -33.196 1.00 98.31 88 TRP A C 1
ATOM 741 O O . TRP A 1 88 ? 11.011 15.349 -32.407 1.00 98.31 88 TRP A O 1
ATOM 751 N N . SER A 1 89 ? 12.577 14.527 -33.789 1.00 97.44 89 SER A N 1
ATOM 752 C CA . SER A 1 89 ? 12.231 13.116 -33.572 1.00 97.44 89 SER A CA 1
ATOM 753 C C . SER A 1 89 ? 12.397 12.701 -32.101 1.00 97.44 89 SER A C 1
ATOM 755 O O . SER A 1 89 ? 11.522 12.054 -31.518 1.00 97.44 89 SER A O 1
ATOM 757 N N . THR A 1 90 ? 13.477 13.135 -31.439 1.00 97.50 90 THR A N 1
ATOM 758 C CA . THR A 1 90 ? 13.669 12.857 -30.005 1.00 97.50 90 THR A CA 1
ATOM 759 C C . THR A 1 90 ? 12.594 13.508 -29.137 1.00 97.50 90 THR A C 1
ATOM 761 O O . THR A 1 90 ? 12.087 12.868 -28.218 1.00 97.50 90 THR A O 1
ATOM 764 N N . PHE A 1 91 ? 12.170 14.737 -29.445 1.00 98.06 91 PHE A N 1
ATOM 765 C CA . PHE A 1 91 ? 11.069 15.370 -28.723 1.00 98.06 91 PHE A CA 1
ATOM 766 C C . PHE A 1 91 ? 9.741 14.666 -28.971 1.00 98.06 91 PHE A C 1
ATOM 768 O O . PHE A 1 91 ? 8.994 14.443 -28.022 1.00 98.06 91 PHE A O 1
ATOM 775 N N . GLU A 1 92 ? 9.452 14.264 -30.206 1.00 98.25 92 GLU A N 1
ATOM 776 C CA . GLU A 1 92 ? 8.209 13.565 -30.517 1.00 98.25 92 GLU A CA 1
ATOM 777 C C . GLU A 1 92 ? 8.121 12.218 -29.785 1.00 98.25 92 GLU A C 1
ATOM 779 O O . GLU A 1 92 ? 7.096 11.896 -29.182 1.00 98.25 92 GLU A O 1
ATOM 784 N N . THR A 1 93 ? 9.213 11.449 -29.767 1.00 97.81 93 THR A N 1
ATOM 785 C CA . THR A 1 93 ? 9.280 10.198 -28.993 1.00 97.81 93 THR A CA 1
ATOM 786 C C . THR A 1 93 ? 9.143 10.449 -27.490 1.00 97.81 93 THR A C 1
ATOM 788 O O . THR A 1 93 ? 8.385 9.743 -26.828 1.00 97.81 93 THR A O 1
ATOM 791 N N . ALA A 1 94 ? 9.785 11.488 -26.948 1.00 98.00 94 ALA A N 1
ATOM 792 C CA . ALA A 1 94 ? 9.660 11.853 -25.538 1.00 98.00 94 ALA A CA 1
ATOM 793 C C . ALA A 1 94 ? 8.225 12.261 -25.162 1.00 98.00 94 ALA A C 1
ATOM 795 O O . ALA A 1 94 ? 7.729 11.845 -24.114 1.00 98.00 94 ALA A O 1
ATOM 796 N N . ILE A 1 95 ? 7.544 13.030 -26.018 1.00 98.31 95 ILE A N 1
ATOM 797 C CA . ILE A 1 95 ? 6.138 13.414 -25.833 1.00 98.31 95 ILE A CA 1
ATOM 798 C C . ILE A 1 95 ? 5.244 12.173 -25.866 1.00 98.31 95 ILE A C 1
ATOM 800 O O . ILE A 1 95 ? 4.447 11.987 -24.952 1.00 98.31 95 ILE A O 1
ATOM 804 N N . LYS A 1 96 ? 5.416 11.278 -26.848 1.00 98.25 96 LYS A N 1
ATOM 805 C CA . LYS A 1 96 ? 4.653 10.018 -26.927 1.00 98.25 96 LYS A CA 1
ATOM 806 C C . LYS A 1 96 ? 4.843 9.156 -25.677 1.00 98.25 96 LYS A C 1
ATOM 808 O O . LYS A 1 96 ? 3.865 8.663 -25.121 1.00 98.25 96 LYS A O 1
ATOM 813 N N . CYS A 1 97 ? 6.078 9.020 -25.192 1.00 97.62 97 CYS A N 1
ATOM 814 C CA . CYS A 1 97 ? 6.368 8.298 -23.953 1.00 97.62 97 CYS A CA 1
ATOM 815 C C . CYS A 1 97 ? 5.695 8.950 -22.738 1.00 97.62 97 CYS A C 1
ATOM 817 O O . CYS A 1 97 ? 5.082 8.249 -21.936 1.00 97.62 97 CYS A O 1
ATOM 819 N N . LYS A 1 98 ? 5.775 10.281 -22.603 1.00 98.31 98 LYS A N 1
ATOM 820 C CA . LYS A 1 98 ? 5.125 11.009 -21.502 1.00 98.31 98 LYS A CA 1
ATOM 821 C C . LYS A 1 98 ? 3.604 10.881 -21.550 1.00 98.31 98 LYS A C 1
ATOM 823 O O . LYS A 1 98 ? 3.013 10.605 -20.515 1.00 98.31 98 LYS A O 1
ATOM 828 N N . ASN A 1 99 ? 2.988 11.006 -22.723 1.00 98.44 99 ASN A N 1
ATOM 829 C CA . ASN A 1 99 ? 1.542 10.843 -22.883 1.00 98.44 99 ASN A CA 1
ATOM 830 C C . ASN A 1 99 ? 1.090 9.433 -22.497 1.00 98.44 99 ASN A C 1
ATOM 832 O O . ASN A 1 99 ? 0.140 9.296 -21.740 1.00 98.44 99 ASN A O 1
ATOM 836 N N . LYS A 1 100 ? 1.832 8.393 -22.899 1.00 98.12 100 LYS A N 1
ATOM 837 C CA . LYS A 1 100 ? 1.542 7.014 -22.480 1.00 98.12 100 LYS A CA 1
ATOM 838 C C . LYS A 1 100 ? 1.631 6.828 -20.960 1.00 98.12 100 LYS A C 1
ATOM 840 O O . LYS A 1 100 ? 0.819 6.113 -20.376 1.00 98.12 100 LYS A O 1
ATOM 845 N N . ILE A 1 101 ? 2.616 7.456 -20.312 1.00 98.31 101 ILE A N 1
ATOM 846 C CA . ILE A 1 101 ? 2.726 7.443 -18.845 1.00 98.31 101 ILE A CA 1
ATOM 847 C C . ILE A 1 101 ? 1.516 8.146 -18.222 1.00 98.31 101 ILE A C 1
ATOM 849 O O . ILE A 1 101 ? 0.934 7.605 -17.291 1.00 98.31 101 ILE A O 1
ATOM 853 N N . ILE A 1 102 ? 1.113 9.307 -18.746 1.00 98.06 102 ILE A N 1
ATOM 854 C CA . ILE A 1 102 ? -0.071 10.039 -18.271 1.00 98.06 102 ILE A CA 1
ATOM 855 C C . ILE A 1 102 ? -1.332 9.179 -18.417 1.00 98.06 102 ILE A C 1
ATOM 857 O O . ILE A 1 102 ? -2.070 9.047 -17.452 1.00 98.06 102 ILE A O 1
ATOM 861 N N . GLU A 1 103 ? -1.554 8.545 -19.570 1.00 98.44 103 GLU A N 1
ATOM 862 C CA . GLU A 1 103 ? -2.692 7.639 -19.794 1.00 98.44 103 GLU A CA 1
ATOM 863 C C . GLU A 1 103 ? -2.707 6.475 -18.798 1.00 98.44 103 GLU A C 1
ATOM 865 O O . GLU A 1 103 ? -3.750 6.155 -18.237 1.00 98.44 103 GLU A O 1
ATOM 870 N N . THR A 1 104 ? -1.545 5.873 -18.531 1.00 98.00 104 THR A N 1
ATOM 871 C CA . THR A 1 104 ? -1.434 4.781 -17.551 1.00 98.00 104 THR A CA 1
ATOM 872 C C . THR A 1 104 ? -1.766 5.276 -16.142 1.00 98.00 104 THR A C 1
ATOM 874 O O . THR A 1 104 ? -2.535 4.637 -15.437 1.00 98.00 104 THR A O 1
ATOM 877 N N . LEU A 1 105 ? -1.248 6.445 -15.752 1.00 98.19 105 LEU A N 1
ATOM 878 C CA . LEU A 1 105 ? -1.532 7.043 -14.446 1.00 98.19 105 LEU A CA 1
ATOM 879 C C . LEU A 1 105 ? -3.006 7.428 -14.279 1.00 98.19 105 LEU A C 1
ATOM 881 O O . LEU A 1 105 ? -3.528 7.322 -13.175 1.00 98.19 105 LEU A O 1
ATOM 885 N N . LEU A 1 106 ? -3.675 7.869 -15.348 1.00 98.31 106 LEU A N 1
ATOM 886 C CA . LEU A 1 106 ? -5.113 8.143 -15.322 1.00 98.31 106 LEU A CA 1
ATOM 887 C C . LEU A 1 106 ? -5.914 6.854 -15.105 1.00 98.31 106 LEU A C 1
ATOM 889 O O . LEU A 1 106 ? -6.782 6.827 -14.243 1.00 98.31 106 LEU A O 1
ATOM 893 N N . LEU A 1 107 ? -5.566 5.768 -15.801 1.00 98.38 107 LEU A N 1
ATOM 894 C CA . LEU A 1 107 ? -6.203 4.464 -15.589 1.00 98.38 107 LEU A CA 1
ATOM 895 C C . LEU A 1 107 ? -5.970 3.921 -14.172 1.00 98.38 107 LEU A C 1
ATOM 897 O O . LEU A 1 107 ? -6.887 3.366 -13.566 1.00 98.38 107 LEU A O 1
ATOM 901 N N . ASP A 1 108 ? -4.762 4.090 -13.631 1.00 98.06 108 ASP A N 1
ATOM 902 C CA . ASP A 1 108 ? -4.446 3.695 -12.256 1.00 98.06 108 ASP A CA 1
ATOM 903 C C . ASP A 1 108 ? -5.243 4.528 -11.236 1.00 98.06 108 ASP A C 1
ATOM 905 O O . ASP A 1 108 ? -5.707 3.988 -10.229 1.00 98.06 108 ASP A O 1
ATOM 909 N N . LEU A 1 109 ? -5.439 5.826 -11.503 1.00 98.12 109 LEU A N 1
ATOM 910 C CA . LEU A 1 109 ? -6.258 6.713 -10.675 1.00 98.12 109 LEU A CA 1
ATOM 911 C C . LEU A 1 109 ? -7.731 6.287 -10.693 1.00 98.12 109 LEU A C 1
ATOM 913 O O . LEU A 1 109 ? -8.315 6.115 -9.623 1.00 98.12 109 LEU A O 1
ATOM 917 N N . ASP A 1 110 ? -8.295 6.039 -11.876 1.00 98.06 110 ASP A N 1
ATOM 918 C CA . ASP A 1 110 ? -9.672 5.554 -12.037 1.00 98.06 110 ASP A CA 1
ATOM 919 C C . ASP A 1 110 ? -9.865 4.201 -11.328 1.00 98.06 110 ASP A C 1
ATOM 921 O O . ASP A 1 110 ? -10.864 3.966 -10.642 1.00 98.06 110 ASP A O 1
ATOM 925 N N . GLY A 1 111 ? -8.879 3.303 -11.439 1.00 97.69 111 GLY A N 1
ATOM 926 C CA . GLY A 1 111 ? -8.873 2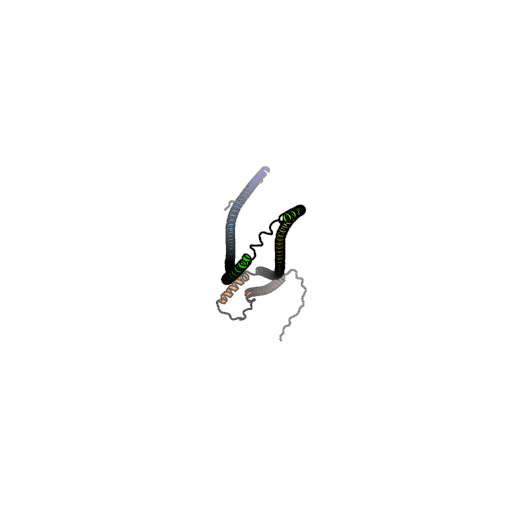.015 -10.746 1.00 97.69 111 GLY A CA 1
ATOM 927 C C . GLY A 1 111 ? -8.830 2.158 -9.222 1.00 97.69 111 GLY A C 1
ATOM 928 O O . GLY A 1 111 ? -9.564 1.460 -8.515 1.00 97.69 111 GLY A O 1
ATOM 929 N N . ALA A 1 112 ? -8.008 3.073 -8.704 1.00 96.94 112 ALA A N 1
ATOM 930 C CA . ALA A 1 112 ? -7.925 3.365 -7.276 1.00 96.94 112 ALA A CA 1
ATOM 931 C C . ALA A 1 112 ? -9.222 3.996 -6.742 1.00 96.94 112 ALA A C 1
ATOM 933 O O . ALA A 1 112 ? -9.694 3.613 -5.669 1.00 96.94 112 ALA A O 1
ATOM 934 N N . GLU A 1 113 ? -9.835 4.908 -7.498 1.00 97.38 113 GLU A N 1
ATOM 935 C CA . GLU A 1 113 ? -11.119 5.516 -7.146 1.00 97.38 113 GLU A CA 1
ATOM 936 C C . GLU A 1 113 ? -12.241 4.471 -7.112 1.00 97.38 113 GLU A C 1
ATOM 938 O O . GLU A 1 113 ? -12.987 4.395 -6.133 1.00 97.38 113 GLU A O 1
ATOM 943 N N . ALA A 1 114 ? -12.320 3.594 -8.116 1.00 97.12 114 ALA A N 1
ATOM 944 C CA . ALA A 1 114 ? -13.302 2.512 -8.142 1.00 97.12 114 ALA A CA 1
ATOM 945 C C . ALA A 1 114 ? -13.154 1.565 -6.936 1.00 97.12 114 ALA A C 1
ATOM 947 O O . ALA A 1 114 ? -14.150 1.182 -6.313 1.00 97.12 114 ALA A O 1
ATOM 948 N N . GLN A 1 115 ? -11.916 1.217 -6.566 1.00 97.19 115 GLN A N 1
ATOM 949 C CA . GLN A 1 115 ? -11.636 0.406 -5.377 1.00 97.19 115 GLN A CA 1
ATOM 950 C C . GLN A 1 115 ? -12.030 1.126 -4.083 1.00 97.19 115 GLN A C 1
ATOM 952 O O . GLN A 1 115 ? -12.657 0.514 -3.214 1.00 97.19 115 GLN A O 1
ATOM 957 N N . TYR A 1 116 ? -11.713 2.418 -3.960 1.00 97.94 116 TYR A N 1
ATOM 958 C CA . TYR A 1 116 ? -12.110 3.236 -2.814 1.00 97.94 116 TYR A CA 1
ATOM 959 C C . TYR A 1 116 ? -13.634 3.292 -2.671 1.00 97.94 116 TYR A C 1
ATOM 961 O O . TYR A 1 116 ? -14.162 3.000 -1.598 1.00 97.94 116 TYR A O 1
ATOM 969 N N . MET A 1 117 ? -14.350 3.585 -3.758 1.00 97.75 117 MET A N 1
ATOM 970 C CA . MET A 1 117 ? -15.811 3.664 -3.767 1.00 97.75 117 MET A CA 1
ATOM 971 C C . MET A 1 117 ? -16.459 2.334 -3.383 1.00 97.75 117 MET A C 1
ATOM 973 O O . MET A 1 117 ? -17.398 2.307 -2.582 1.00 97.75 117 MET A O 1
ATOM 977 N N . LEU A 1 118 ? -15.936 1.216 -3.895 1.00 98.00 118 LEU A N 1
ATOM 978 C CA . LEU A 1 118 ? -16.407 -0.114 -3.517 1.00 98.00 118 LEU A CA 1
ATOM 979 C C . LEU A 1 118 ? -16.144 -0.405 -2.033 1.00 98.00 118 LEU A C 1
ATOM 981 O O . LEU A 1 118 ? -17.044 -0.871 -1.335 1.00 98.00 118 LEU A O 1
ATOM 985 N N . SER A 1 119 ? -14.940 -0.119 -1.533 1.00 97.75 119 SER A N 1
ATOM 986 C CA . SER A 1 119 ? -14.593 -0.318 -0.121 1.00 97.75 119 SER A CA 1
ATOM 987 C C . SER A 1 119 ? -15.451 0.543 0.805 1.00 97.75 119 SER A C 1
ATOM 989 O O . SER A 1 119 ? -15.876 0.083 1.862 1.00 97.75 119 SER A O 1
ATOM 991 N N . PHE A 1 120 ? -15.720 1.789 0.421 1.00 98.12 120 PHE A N 1
ATOM 992 C CA . PHE A 1 120 ? -16.576 2.685 1.185 1.00 98.12 120 PHE A CA 1
ATOM 993 C C . PHE A 1 120 ? -18.016 2.170 1.222 1.00 98.12 120 PHE A C 1
ATOM 995 O O . PHE A 1 120 ? -18.615 2.084 2.294 1.00 98.12 120 PHE A O 1
ATOM 1002 N N . LYS A 1 121 ? -18.555 1.761 0.067 1.00 98.12 121 LYS A N 1
ATOM 1003 C CA . LYS A 1 121 ? -19.903 1.199 -0.033 1.00 98.12 121 LYS A CA 1
ATOM 1004 C C . LYS A 1 121 ? -20.055 -0.056 0.829 1.00 98.12 121 LYS A C 1
ATOM 1006 O O . LYS A 1 121 ? -20.987 -0.128 1.623 1.00 98.12 121 LYS A O 1
ATOM 1011 N N . THR A 1 122 ? -19.128 -1.010 0.729 1.00 97.88 122 THR A N 1
ATOM 1012 C CA . THR A 1 122 ? -19.189 -2.253 1.517 1.00 97.88 122 THR A CA 1
ATOM 1013 C C . THR A 1 122 ? -19.048 -1.992 3.015 1.00 97.88 122 THR A C 1
ATOM 1015 O O . THR A 1 122 ? -19.768 -2.591 3.814 1.00 97.88 122 THR A O 1
ATOM 1018 N N . HIS A 1 123 ? -18.177 -1.061 3.417 1.00 97.94 123 HIS A N 1
ATOM 1019 C CA . HIS A 1 123 ? -18.051 -0.662 4.816 1.00 97.94 123 HIS A CA 1
ATOM 1020 C C . HIS A 1 123 ? -19.327 0.010 5.342 1.00 97.94 123 HIS A C 1
ATOM 1022 O O . HIS A 1 123 ? -19.801 -0.339 6.422 1.00 97.94 123 HIS A O 1
ATOM 1028 N N . SER A 1 124 ? -19.922 0.919 4.566 1.00 97.94 124 SER A N 1
ATOM 1029 C CA . SER A 1 124 ? -21.187 1.577 4.909 1.00 97.94 124 SER A CA 1
ATOM 1030 C C . SER A 1 124 ? -22.337 0.572 5.041 1.00 97.94 124 SER A C 1
ATOM 1032 O O . SER A 1 124 ? -23.088 0.617 6.015 1.00 97.94 124 SER A O 1
ATOM 1034 N N . GLU A 1 125 ? -22.430 -0.399 4.127 1.00 98.19 125 GLU A N 1
ATOM 1035 C CA . GLU A 1 125 ? -23.398 -1.499 4.209 1.00 98.19 125 GLU A CA 1
ATOM 1036 C C . GLU A 1 125 ? -23.180 -2.368 5.456 1.00 98.19 125 GLU A C 1
ATOM 1038 O O . GLU A 1 125 ? -24.147 -2.777 6.098 1.00 98.19 125 GLU A O 1
ATOM 1043 N N . MET A 1 126 ? -21.927 -2.636 5.833 1.00 97.81 126 MET A N 1
ATOM 1044 C CA . MET A 1 126 ? -21.611 -3.397 7.043 1.00 97.81 126 MET A CA 1
ATOM 1045 C C . MET A 1 126 ? -21.993 -2.634 8.316 1.00 97.81 126 MET A C 1
ATOM 1047 O O . MET A 1 126 ? -22.577 -3.221 9.225 1.00 97.81 126 MET A O 1
ATOM 1051 N N . ILE A 1 127 ? -21.709 -1.328 8.374 1.00 98.25 127 ILE A N 1
ATOM 1052 C CA . ILE A 1 127 ? -22.149 -0.468 9.480 1.00 98.25 127 ILE A CA 1
ATOM 1053 C C . ILE A 1 127 ? -23.673 -0.479 9.576 1.00 98.25 127 ILE A C 1
ATOM 1055 O O . ILE A 1 127 ? -24.202 -0.646 10.670 1.00 98.25 127 ILE A O 1
ATOM 1059 N N . LYS A 1 128 ? -24.380 -0.363 8.447 1.00 98.19 128 LYS A N 1
ATOM 1060 C CA . LYS A 1 128 ? -25.843 -0.419 8.433 1.00 98.19 128 LYS A CA 1
ATOM 1061 C C . LYS A 1 128 ? -26.364 -1.738 9.006 1.00 98.19 128 LYS A C 1
ATOM 1063 O O . LYS A 1 128 ? -27.167 -1.710 9.925 1.00 98.19 128 LYS A O 1
ATOM 1068 N N . LYS A 1 129 ? -25.819 -2.879 8.568 1.00 98.12 129 LYS A N 1
ATOM 1069 C CA . LYS A 1 129 ? -26.170 -4.195 9.135 1.00 98.12 129 LYS A CA 1
ATOM 1070 C C . LYS A 1 129 ? -25.909 -4.276 10.640 1.00 98.12 129 LYS A C 1
ATOM 1072 O O . LYS A 1 129 ? -26.687 -4.889 11.362 1.00 98.12 129 LYS A O 1
ATOM 1077 N N . LEU A 1 130 ? -24.812 -3.688 11.119 1.00 98.19 130 LEU A N 1
ATOM 1078 C CA . LEU A 1 130 ? -24.497 -3.651 12.547 1.00 98.19 130 LEU A CA 1
ATOM 1079 C C . LEU A 1 130 ? -25.514 -2.812 13.331 1.00 98.19 130 LEU A C 1
ATOM 1081 O O . LEU A 1 130 ? -25.940 -3.235 14.404 1.00 98.19 130 LEU A O 1
ATOM 1085 N N . ILE A 1 131 ? -25.915 -1.659 12.789 1.00 98.19 131 ILE A N 1
ATOM 1086 C CA . ILE A 1 131 ? -26.968 -0.816 13.364 1.00 98.19 131 ILE A CA 1
ATOM 1087 C C . ILE A 1 131 ? -28.286 -1.594 13.410 1.00 98.19 131 ILE A C 1
ATOM 1089 O O . ILE A 1 131 ? -28.842 -1.728 14.494 1.00 98.19 131 ILE A O 1
ATOM 1093 N N . ASP A 1 132 ? -28.710 -2.202 12.299 1.00 98.38 132 ASP A N 1
ATOM 1094 C CA . ASP A 1 132 ? -29.959 -2.973 12.215 1.00 98.38 132 ASP A CA 1
ATOM 1095 C C . ASP A 1 132 ? -29.987 -4.127 13.247 1.00 98.38 132 ASP A C 1
ATOM 1097 O O . ASP A 1 132 ? -30.982 -4.341 13.941 1.00 98.38 132 ASP A O 1
ATOM 1101 N N . MET A 1 133 ? -28.869 -4.849 13.421 1.00 98.00 133 MET A N 1
ATOM 1102 C CA . MET A 1 133 ? -28.748 -5.893 14.452 1.00 98.00 133 MET A CA 1
ATOM 1103 C C . MET A 1 133 ? -28.859 -5.331 15.874 1.00 98.00 133 MET A C 1
ATOM 1105 O O . MET A 1 133 ? -29.466 -5.956 16.748 1.00 98.00 133 MET A O 1
ATOM 1109 N N . HIS A 1 134 ? -28.248 -4.175 16.137 1.00 97.50 134 HIS A N 1
ATOM 1110 C CA . HIS A 1 134 ? -28.325 -3.540 17.448 1.00 97.50 134 HIS A CA 1
ATOM 1111 C C . HIS A 1 134 ? -29.715 -2.984 17.741 1.00 97.50 134 HIS A C 1
ATOM 1113 O O . HIS A 1 134 ? -30.164 -3.123 18.877 1.00 97.50 134 HIS A O 1
ATOM 1119 N N . GLU A 1 135 ? -30.394 -2.416 16.745 1.00 98.31 135 GLU A N 1
ATOM 1120 C CA . GLU A 1 135 ? -31.780 -1.961 16.848 1.00 98.31 135 GLU A CA 1
ATOM 1121 C C . GLU A 1 135 ? -32.721 -3.127 17.152 1.00 98.31 135 GLU A C 1
ATOM 1123 O O . GLU A 1 135 ? -33.480 -3.039 18.114 1.00 98.31 135 GLU A O 1
ATOM 1128 N N . SER A 1 136 ? -32.601 -4.252 16.434 1.00 98.00 136 SER A N 1
ATOM 1129 C CA . SER A 1 136 ? -33.376 -5.468 16.727 1.00 98.00 136 SER A CA 1
ATOM 1130 C C . SER A 1 136 ? -33.139 -5.950 18.157 1.00 98.00 136 SER A C 1
ATOM 1132 O O . SER A 1 136 ? -34.087 -6.173 18.900 1.00 98.00 136 SER A O 1
ATOM 1134 N N . ARG A 1 137 ? -31.876 -6.034 18.597 1.00 98.25 137 ARG A N 1
ATOM 1135 C CA . ARG A 1 137 ? -31.562 -6.463 19.968 1.00 98.25 137 ARG A CA 1
ATOM 1136 C C . ARG A 1 137 ? -32.129 -5.506 21.020 1.00 98.25 137 ARG A C 1
ATOM 1138 O O . ARG A 1 137 ? -32.552 -5.941 22.087 1.00 98.25 137 ARG A O 1
ATOM 1145 N N . LEU A 1 138 ? -32.073 -4.199 20.764 1.00 98.31 138 LEU A N 1
ATOM 1146 C CA . LEU A 1 138 ? -32.653 -3.180 21.641 1.00 98.31 138 LEU A CA 1
ATOM 1147 C C . LEU A 1 138 ? -34.172 -3.319 21.716 1.00 98.31 138 LEU A C 1
ATOM 1149 O O . LEU A 1 138 ? -34.722 -3.218 22.810 1.00 98.31 138 LEU A O 1
ATOM 1153 N N . HIS A 1 139 ? -34.818 -3.583 20.581 1.00 98.50 139 HIS A N 1
ATOM 1154 C CA . HIS A 1 139 ? -36.248 -3.838 20.510 1.00 98.50 139 HIS A CA 1
ATOM 1155 C C . HIS A 1 139 ? -36.636 -5.059 21.350 1.00 98.50 139 HIS A C 1
ATOM 1157 O O . HIS A 1 139 ? -37.466 -4.922 22.243 1.00 98.50 139 HIS A O 1
ATOM 1163 N N . ASP A 1 140 ? -35.945 -6.191 21.178 1.00 98.19 140 ASP A N 1
ATOM 1164 C CA . ASP A 1 140 ? -36.209 -7.421 21.937 1.00 98.19 140 ASP A CA 1
ATOM 1165 C C . ASP A 1 140 ? -36.041 -7.211 23.452 1.00 98.19 140 ASP A C 1
ATOM 1167 O O . ASP A 1 140 ? -36.825 -7.704 24.264 1.00 98.19 140 ASP A O 1
ATOM 1171 N N . ILE A 1 141 ? -35.005 -6.476 23.873 1.00 97.75 141 ILE A N 1
ATOM 1172 C CA . ILE A 1 141 ? -34.784 -6.165 25.295 1.00 97.75 141 ILE A CA 1
ATOM 1173 C C . ILE A 1 141 ? -35.892 -5.253 25.824 1.00 97.75 141 ILE A C 1
ATOM 1175 O O . ILE A 1 141 ? -36.359 -5.452 26.946 1.00 97.75 141 ILE A O 1
ATOM 1179 N N . HIS A 1 142 ? -36.303 -4.255 25.042 1.00 98.25 142 HIS A N 1
ATOM 1180 C CA . HIS A 1 142 ? -37.360 -3.333 25.436 1.00 98.25 142 HIS A CA 1
ATOM 1181 C C . HIS A 1 142 ? -38.712 -4.044 25.562 1.00 98.25 142 HIS A C 1
ATOM 1183 O O . HIS A 1 142 ? -39.394 -3.866 26.570 1.00 98.25 142 HIS A O 1
ATOM 1189 N N . GLU A 1 143 ? -39.060 -4.898 24.601 1.00 98.38 143 GLU A N 1
ATOM 1190 C CA . GLU A 1 143 ? -40.282 -5.702 24.633 1.00 98.38 143 GLU A CA 1
ATOM 1191 C C . GLU A 1 143 ? -40.291 -6.651 25.840 1.00 98.38 143 GLU A C 1
ATOM 1193 O O . GLU A 1 143 ? -41.260 -6.684 26.600 1.00 98.38 143 GLU A O 1
ATOM 1198 N N . ASN A 1 144 ? -39.178 -7.347 26.098 1.00 98.12 144 ASN A N 1
ATOM 1199 C CA . ASN A 1 144 ? -39.039 -8.198 27.280 1.00 98.12 144 ASN A CA 1
ATOM 1200 C C . ASN A 1 144 ? -39.179 -7.408 28.587 1.00 98.12 144 ASN A C 1
ATOM 1202 O O . ASN A 1 144 ? -39.820 -7.877 29.527 1.00 98.12 144 ASN A O 1
ATOM 1206 N N . TYR A 1 145 ? -38.589 -6.213 28.660 1.00 97.94 145 TYR A N 1
ATOM 1207 C CA . TYR A 1 145 ? -38.704 -5.346 29.828 1.00 97.94 145 TYR A CA 1
ATOM 1208 C C . TYR A 1 145 ? -40.151 -4.900 30.065 1.00 97.94 145 TYR A C 1
ATOM 1210 O O . TYR A 1 145 ? -40.645 -5.027 31.185 1.00 97.94 145 TYR A O 1
ATOM 1218 N N . GLU A 1 146 ? -40.849 -4.418 29.033 1.00 98.25 146 GLU A N 1
ATOM 1219 C CA . GLU A 1 146 ? -42.252 -4.007 29.159 1.00 98.25 146 GLU A CA 1
ATOM 1220 C C . GLU A 1 146 ? -43.158 -5.197 29.504 1.00 98.25 146 GLU A C 1
ATOM 1222 O O . GLU A 1 146 ? -44.024 -5.073 30.370 1.00 98.25 146 GLU A O 1
ATOM 1227 N N . SER A 1 147 ? -42.904 -6.380 28.933 1.00 97.81 147 SER A N 1
ATOM 1228 C CA . SER A 1 147 ? -43.626 -7.603 29.296 1.00 97.81 147 SER A CA 1
ATOM 1229 C C . SER A 1 147 ? -43.411 -7.987 30.763 1.00 97.81 147 SER A C 1
ATOM 1231 O O . SER A 1 147 ? -44.379 -8.305 31.454 1.00 97.81 147 SER A O 1
ATOM 1233 N N . GLN A 1 148 ? -42.170 -7.954 31.261 1.00 97.75 148 GLN A N 1
ATOM 1234 C CA . GLN A 1 148 ? -41.866 -8.268 32.663 1.00 97.75 148 GLN A CA 1
ATOM 1235 C C . GLN A 1 148 ? -42.479 -7.239 33.612 1.00 97.75 148 GLN A C 1
ATOM 1237 O O . GLN A 1 148 ? -43.063 -7.599 34.631 1.00 97.75 148 GLN A O 1
ATOM 1242 N N . LYS A 1 149 ? -42.389 -5.955 33.262 1.00 97.94 149 LYS A N 1
ATOM 1243 C CA . LYS A 1 149 ? -43.001 -4.862 34.016 1.00 97.94 149 LYS A CA 1
ATOM 1244 C C . LYS A 1 149 ? -44.518 -5.024 34.101 1.00 97.94 149 LYS A C 1
ATOM 1246 O O . LYS A 1 149 ? -45.061 -4.906 35.195 1.00 97.94 149 LYS A O 1
ATOM 1251 N N . SER A 1 150 ? -45.190 -5.332 32.988 1.00 97.69 150 SER A N 1
ATOM 1252 C CA . SER A 1 150 ? -46.633 -5.601 32.983 1.00 97.69 150 SER A CA 1
ATOM 1253 C C . SER A 1 150 ? -46.981 -6.797 33.868 1.00 97.69 150 SER A C 1
ATOM 1255 O O . SER A 1 150 ? -47.896 -6.700 34.676 1.00 97.69 150 SER A O 1
ATOM 1257 N N . ALA A 1 151 ? -46.221 -7.894 33.779 1.00 97.62 151 ALA A N 1
ATOM 1258 C CA . ALA A 1 151 ? -46.462 -9.088 34.588 1.00 97.62 151 ALA A CA 1
ATOM 1259 C C . ALA A 1 151 ? -46.337 -8.815 36.098 1.00 97.62 151 ALA A C 1
ATOM 1261 O O . ALA A 1 151 ? -47.203 -9.227 36.867 1.00 97.62 151 ALA A O 1
ATOM 1262 N N . ILE A 1 152 ? -45.301 -8.077 36.516 1.00 96.94 152 ILE A N 1
ATOM 1263 C CA . ILE A 1 152 ? -45.097 -7.694 37.923 1.00 96.94 152 ILE A CA 1
ATOM 1264 C C . ILE A 1 152 ? -46.214 -6.763 38.405 1.00 96.94 152 ILE A C 1
ATOM 1266 O O . ILE A 1 152 ? -46.705 -6.918 39.522 1.00 96.94 152 ILE A O 1
ATOM 1270 N N . LEU A 1 153 ? -46.633 -5.798 37.579 1.00 97.44 153 LEU A N 1
ATOM 1271 C CA . LEU A 1 153 ? -47.749 -4.914 37.921 1.00 97.44 153 LEU A CA 1
ATOM 1272 C C . LEU A 1 153 ? -49.051 -5.702 38.083 1.00 97.44 153 LEU A C 1
ATOM 1274 O O . LEU A 1 153 ? -49.762 -5.500 39.065 1.00 97.44 153 LEU A O 1
ATOM 1278 N N . ASP A 1 154 ? -49.340 -6.633 37.175 1.00 97.56 154 ASP A N 1
ATOM 1279 C CA . ASP A 1 154 ? -50.528 -7.484 37.254 1.00 97.56 154 ASP A CA 1
ATOM 1280 C C . ASP A 1 154 ? -50.518 -8.378 38.501 1.00 97.56 154 ASP A C 1
ATOM 1282 O O . ASP A 1 154 ? -51.557 -8.560 39.140 1.00 97.56 154 ASP A O 1
ATOM 1286 N N . GLU A 1 155 ? -49.360 -8.927 38.873 1.00 97.38 155 GLU A N 1
ATOM 1287 C CA . GLU A 1 155 ? -49.190 -9.702 40.106 1.00 97.38 155 GLU A CA 1
ATOM 1288 C C . GLU A 1 155 ? -49.402 -8.832 41.351 1.00 97.38 155 GLU A C 1
ATOM 1290 O O . GLU A 1 155 ? -50.185 -9.200 42.226 1.00 97.38 155 GLU A O 1
ATOM 1295 N N . ALA A 1 156 ? -48.813 -7.634 41.391 1.00 96.19 156 ALA A N 1
ATOM 1296 C CA . ALA A 1 156 ? -49.008 -6.687 42.485 1.00 96.19 156 ALA A CA 1
ATOM 1297 C C . ALA A 1 156 ? -50.481 -6.263 42.632 1.00 96.19 156 ALA A C 1
ATOM 1299 O O . ALA A 1 156 ? -50.996 -6.194 43.748 1.00 96.19 156 ALA A O 1
ATOM 1300 N N . TYR A 1 157 ? -51.190 -6.031 41.522 1.00 97.44 157 TYR A N 1
ATOM 1301 C CA . TYR A 1 157 ? -52.623 -5.727 41.549 1.00 97.44 157 TYR A CA 1
ATOM 1302 C C . TYR A 1 157 ? -53.466 -6.905 42.048 1.00 97.44 157 TYR A C 1
ATOM 1304 O O . TYR A 1 157 ? -54.447 -6.693 42.768 1.00 97.44 157 TYR A O 1
ATOM 1312 N N . LYS A 1 158 ? -53.118 -8.143 41.673 1.00 96.75 158 LYS A N 1
ATOM 1313 C CA . LYS A 1 158 ? -53.795 -9.349 42.178 1.00 96.75 158 LYS A CA 1
ATOM 1314 C C . LYS A 1 158 ? -53.572 -9.516 43.677 1.00 96.75 158 LYS A C 1
ATOM 1316 O O . LYS A 1 158 ? -54.546 -9.733 44.394 1.00 96.75 158 LYS A O 1
ATOM 1321 N N . GLU A 1 159 ? -52.339 -9.345 44.142 1.00 96.38 159 GLU A N 1
ATOM 1322 C CA . GLU A 1 159 ? -51.990 -9.434 45.560 1.00 96.38 159 GLU A CA 1
ATOM 1323 C C . GLU A 1 159 ? -52.699 -8.350 46.376 1.00 96.38 159 GLU A C 1
ATOM 1325 O O . GLU A 1 159 ? -53.340 -8.646 47.381 1.00 96.38 159 GLU A O 1
ATOM 1330 N N . GLN A 1 160 ? -52.704 -7.102 45.896 1.00 96.44 160 GLN A N 1
ATOM 1331 C CA . GLN A 1 160 ? -53.437 -6.012 46.541 1.00 96.44 160 GLN A CA 1
ATOM 1332 C C . GLN A 1 160 ? -54.930 -6.342 46.690 1.00 96.44 160 GLN A C 1
ATOM 1334 O O . GLN A 1 160 ? -55.504 -6.144 47.763 1.00 96.44 160 GLN A O 1
ATOM 1339 N N . LYS A 1 161 ? -55.566 -6.858 45.630 1.00 96.44 161 LYS A N 1
ATOM 1340 C CA . LYS A 1 161 ? -56.973 -7.284 45.681 1.00 96.44 161 LYS A CA 1
ATOM 1341 C C . LYS A 1 161 ? -57.184 -8.442 46.652 1.00 96.44 161 LYS A C 1
ATOM 1343 O O . LYS A 1 161 ? -58.196 -8.456 47.347 1.00 96.44 161 LYS A O 1
ATOM 1348 N N . HIS A 1 162 ? -56.257 -9.396 46.701 1.00 96.81 162 HIS A N 1
ATOM 1349 C CA . HIS A 1 162 ? -56.335 -10.532 47.611 1.00 96.81 162 HIS A CA 1
ATOM 1350 C C . HIS A 1 162 ? -56.234 -10.090 49.074 1.00 96.81 162 HIS A C 1
ATOM 1352 O O . HIS A 1 162 ? -57.128 -10.409 49.856 1.00 96.81 162 HIS A O 1
ATOM 1358 N N . ILE A 1 163 ? -55.232 -9.275 49.420 1.00 95.75 163 ILE A N 1
ATOM 1359 C CA . ILE A 1 163 ? -55.070 -8.696 50.762 1.00 95.75 163 ILE A CA 1
ATOM 1360 C C . ILE A 1 163 ? -56.323 -7.918 51.164 1.00 95.75 163 ILE A C 1
ATOM 1362 O O . ILE A 1 163 ? -56.813 -8.074 52.279 1.00 95.75 163 ILE A O 1
ATOM 1366 N N . GLN A 1 164 ? -56.877 -7.105 50.260 1.00 96.38 164 GLN A N 1
ATOM 1367 C CA . GLN A 1 164 ? -58.091 -6.346 50.545 1.00 96.38 164 GLN A CA 1
ATOM 1368 C C . GLN A 1 164 ? -59.306 -7.258 50.776 1.00 96.38 164 GLN A C 1
ATOM 1370 O O . GLN A 1 164 ? -60.105 -6.991 51.670 1.00 96.38 164 GLN A O 1
ATOM 1375 N N . ALA A 1 165 ? -59.439 -8.345 50.012 1.00 96.19 165 ALA A N 1
ATOM 1376 C CA . ALA A 1 165 ? -60.506 -9.322 50.206 1.00 96.19 165 ALA A CA 1
ATOM 1377 C C . ALA A 1 165 ? -60.380 -10.057 51.551 1.00 96.19 165 ALA A C 1
ATOM 1379 O O . ALA A 1 165 ? -61.378 -10.189 52.257 1.00 96.19 165 ALA A O 1
ATOM 1380 N N . VAL A 1 166 ? -59.167 -10.480 51.928 1.00 96.44 166 VAL A N 1
ATOM 1381 C CA . VAL A 1 166 ? -58.893 -11.115 53.229 1.00 96.44 166 VAL A CA 1
ATOM 1382 C C . VAL A 1 166 ? -59.176 -10.142 54.371 1.00 96.44 166 VAL A C 1
ATOM 1384 O O . VAL A 1 166 ? -59.911 -10.485 55.287 1.00 96.44 166 VAL A O 1
ATOM 1387 N N . ALA A 1 167 ? -58.688 -8.903 54.281 1.00 94.88 167 ALA A N 1
ATOM 1388 C CA . ALA A 1 167 ? -58.934 -7.883 55.297 1.00 94.88 167 ALA A CA 1
ATOM 1389 C C . ALA A 1 167 ? -60.432 -7.588 55.482 1.00 94.88 167 ALA A C 1
ATOM 1391 O O . ALA A 1 167 ? -60.891 -7.443 56.612 1.00 94.88 167 ALA A O 1
ATOM 1392 N N . ASN A 1 168 ? -61.204 -7.528 54.390 1.00 95.56 168 ASN A N 1
ATOM 1393 C CA . ASN A 1 168 ? -62.657 -7.360 54.464 1.00 95.56 168 ASN A CA 1
ATOM 1394 C C . ASN A 1 168 ? -63.330 -8.563 55.141 1.00 95.56 168 ASN A C 1
ATOM 1396 O O . ASN A 1 168 ? -64.186 -8.370 56.000 1.00 95.56 168 ASN A O 1
ATOM 1400 N N . HIS A 1 169 ? -62.918 -9.786 54.796 1.00 95.38 169 HIS A N 1
ATOM 1401 C CA . HIS A 1 169 ? -63.442 -11.005 55.411 1.00 95.38 169 HIS A CA 1
ATOM 1402 C C . HIS A 1 169 ? -63.132 -11.081 56.915 1.00 95.38 169 HIS A C 1
ATOM 1404 O O . HIS A 1 169 ? -64.019 -11.368 57.717 1.00 95.38 169 HIS A O 1
ATOM 1410 N N . ASP A 1 170 ? -61.901 -10.758 57.315 1.00 94.06 170 ASP A N 1
ATOM 1411 C CA . ASP A 1 170 ? -61.493 -10.719 58.722 1.00 94.06 170 ASP A CA 1
ATOM 1412 C C . ASP A 1 170 ? -62.268 -9.651 59.503 1.00 94.06 170 ASP A C 1
ATOM 1414 O O . ASP A 1 170 ? -62.637 -9.870 60.657 1.00 94.06 170 ASP A O 1
ATOM 1418 N N . LEU A 1 171 ? -62.554 -8.501 58.880 1.00 94.56 171 LEU A N 1
ATOM 1419 C CA . LEU A 1 171 ? -63.351 -7.431 59.480 1.00 94.56 171 LEU A CA 1
ATOM 1420 C C . LEU A 1 171 ? -64.809 -7.866 59.686 1.00 94.56 171 LEU A C 1
ATOM 1422 O O . LEU A 1 171 ? -65.375 -7.603 60.749 1.00 94.56 171 LEU A O 1
ATOM 1426 N N . GLU A 1 172 ? -65.399 -8.577 58.721 1.00 94.25 172 GLU A N 1
ATOM 1427 C CA . GLU A 1 172 ? -66.721 -9.199 58.869 1.00 94.25 172 GLU A CA 1
ATOM 1428 C C . GLU A 1 172 ? -66.727 -10.227 60.011 1.00 94.25 172 GLU A C 1
ATOM 1430 O O . GLU A 1 172 ? -67.590 -10.165 60.891 1.00 94.25 172 GLU A O 1
ATOM 1435 N N . LEU A 1 173 ? -65.731 -11.120 60.062 1.00 94.88 173 LEU A N 1
ATOM 1436 C CA . LEU A 1 173 ? -65.600 -12.124 61.119 1.00 94.88 173 LEU A CA 1
ATOM 1437 C C . LEU A 1 173 ? -65.445 -11.471 62.499 1.00 94.88 173 LEU A C 1
ATOM 1439 O O . LEU A 1 173 ? -66.172 -11.821 63.429 1.00 94.88 173 LEU A O 1
ATOM 1443 N N . LEU A 1 174 ? -64.562 -10.480 62.636 1.00 94.00 174 LEU A N 1
ATOM 1444 C CA . LEU A 1 174 ? -64.407 -9.693 63.862 1.00 94.00 174 LEU A CA 1
ATOM 1445 C C . LEU A 1 174 ? -65.712 -8.996 64.255 1.00 94.00 174 LEU A C 1
ATOM 1447 O O . LEU A 1 174 ? -66.045 -8.968 65.438 1.00 94.00 174 LEU A O 1
ATOM 1451 N N . GLY A 1 175 ? -66.474 -8.485 63.283 1.00 93.00 175 GLY A N 1
ATOM 1452 C CA . GLY A 1 175 ? -67.812 -7.939 63.503 1.00 93.00 175 GLY A CA 1
ATOM 1453 C C . GLY A 1 175 ? -68.767 -8.963 64.124 1.00 93.00 175 GLY A C 1
ATOM 1454 O O . GLY A 1 175 ? -69.437 -8.655 65.110 1.00 93.00 175 GLY A O 1
ATOM 1455 N N . THR A 1 176 ? -68.780 -10.199 63.613 1.00 93.25 176 THR A N 1
ATOM 1456 C CA . THR A 1 176 ? -69.617 -11.280 64.168 1.00 93.25 176 THR A CA 1
ATOM 1457 C C . THR A 1 176 ? -69.173 -11.725 65.563 1.00 93.25 176 THR A C 1
ATOM 1459 O O . THR A 1 176 ? -70.012 -11.883 66.449 1.00 93.25 176 THR A O 1
ATOM 1462 N N . VAL A 1 177 ? -67.862 -11.873 65.793 1.00 93.06 177 VAL A N 1
ATOM 1463 C CA . VAL A 1 177 ? -67.306 -12.239 67.105 1.00 93.06 177 VAL A CA 1
ATOM 1464 C C . VAL A 1 177 ? -67.610 -11.149 68.123 1.00 93.06 177 VAL A C 1
ATOM 1466 O O . VAL A 1 177 ? -68.094 -11.461 69.208 1.00 93.06 177 VAL A O 1
ATOM 1469 N N . LYS A 1 178 ? -67.394 -9.877 67.764 1.00 92.25 178 LYS A N 1
ATOM 1470 C CA . LYS A 1 178 ? -67.719 -8.730 68.614 1.00 92.25 178 LYS A CA 1
ATOM 1471 C C . LYS A 1 178 ? -69.191 -8.762 69.020 1.00 92.25 178 LYS A C 1
ATOM 1473 O O . LYS A 1 178 ? -69.475 -8.730 70.215 1.00 92.25 178 LYS A O 1
ATOM 1478 N N . TYR A 1 179 ? -70.103 -8.915 68.058 1.00 93.56 179 TYR A N 1
ATOM 1479 C CA . TYR A 1 179 ? -71.536 -9.020 68.335 1.00 93.56 179 TYR A CA 1
ATOM 1480 C C . TYR A 1 179 ? -71.856 -10.169 69.305 1.00 93.56 179 TYR A C 1
ATOM 1482 O O . TYR A 1 179 ? -72.532 -9.960 70.309 1.00 93.56 179 TYR A O 1
ATOM 1490 N N . PHE A 1 180 ? -71.310 -11.368 69.072 1.00 91.88 180 PHE A N 1
ATOM 1491 C CA . PHE A 1 180 ? -71.526 -12.516 69.960 1.00 91.88 180 PHE A CA 1
ATOM 1492 C C . PHE A 1 180 ? -70.972 -12.278 71.374 1.00 91.88 180 PHE A C 1
ATOM 1494 O O . PHE A 1 180 ? -71.619 -12.620 72.365 1.00 91.88 180 PHE A O 1
ATOM 1501 N N . THR A 1 181 ? -69.788 -11.667 71.490 1.00 87.31 181 THR A N 1
ATOM 1502 C CA . THR A 1 181 ? -69.203 -11.326 72.793 1.00 87.31 181 THR A CA 1
ATOM 1503 C C . THR A 1 181 ? -70.004 -10.262 73.533 1.00 87.31 181 THR A C 1
ATOM 1505 O O . THR A 1 181 ? -70.166 -10.392 74.742 1.00 87.31 181 THR A O 1
ATOM 1508 N N . GLU A 1 182 ? -70.543 -9.259 72.834 1.00 90.94 182 GLU A N 1
ATOM 1509 C CA . GLU A 1 182 ? -71.397 -8.224 73.424 1.00 90.94 182 GLU A CA 1
ATOM 1510 C C . GLU A 1 182 ? -72.690 -8.838 73.970 1.00 90.94 182 GLU A C 1
ATOM 1512 O O . GLU A 1 182 ? -73.007 -8.620 75.138 1.00 90.94 182 GLU A O 1
ATOM 1517 N N . VAL A 1 183 ? -73.370 -9.689 73.190 1.00 91.12 183 VAL A N 1
ATOM 1518 C CA . VAL A 1 183 ? -74.587 -10.397 73.629 1.00 91.12 183 VAL A CA 1
ATOM 1519 C C . VAL A 1 183 ? -74.310 -11.280 74.849 1.00 91.12 183 VAL A C 1
ATOM 1521 O O . VAL A 1 183 ? -74.971 -11.129 75.871 1.00 91.12 183 VAL A O 1
ATOM 1524 N N . ASN A 1 184 ? -73.281 -12.132 74.802 1.00 89.19 184 ASN A N 1
ATOM 1525 C CA . ASN A 1 184 ? -72.922 -13.006 75.927 1.00 89.19 184 ASN A CA 1
ATOM 1526 C C . ASN A 1 184 ? -72.485 -12.205 77.170 1.00 89.19 184 ASN A C 1
ATOM 1528 O O . ASN A 1 184 ? -72.770 -12.586 78.302 1.00 89.19 184 ASN A O 1
ATOM 1532 N N . SER A 1 185 ? -71.786 -11.078 76.985 1.00 84.62 185 SER A N 1
ATOM 1533 C CA . SER A 1 185 ? -71.419 -10.196 78.098 1.00 84.62 185 SER A CA 1
ATOM 1534 C C . SER A 1 185 ? -72.638 -9.520 78.726 1.00 84.62 185 SER A C 1
ATOM 1536 O O . SER A 1 185 ? -72.688 -9.408 79.947 1.00 84.62 185 SER A O 1
ATOM 1538 N N . ALA A 1 186 ? -73.634 -9.135 77.921 1.00 88.94 186 ALA A N 1
ATOM 1539 C CA . ALA A 1 186 ? -74.887 -8.565 78.400 1.00 88.94 186 ALA A CA 1
ATOM 1540 C C . ALA A 1 186 ? -75.732 -9.608 79.149 1.00 88.94 186 ALA A C 1
ATOM 1542 O O . ALA A 1 186 ? -76.254 -9.306 80.219 1.00 88.94 186 ALA A O 1
ATOM 1543 N N . GLU A 1 187 ? -75.806 -10.845 78.648 1.00 86.75 187 GLU A N 1
ATOM 1544 C CA . GLU A 1 187 ? -76.471 -11.962 79.336 1.00 86.75 187 GLU A CA 1
ATOM 1545 C C . GLU A 1 187 ? -75.811 -12.272 80.687 1.00 86.75 187 GLU A C 1
ATOM 1547 O O . GLU A 1 187 ? -76.497 -12.348 81.707 1.00 86.75 187 GLU A O 1
ATOM 1552 N N . LYS A 1 188 ? -74.473 -12.367 80.729 1.00 83.44 188 LYS A N 1
ATOM 1553 C CA . LYS A 1 188 ? -73.718 -12.572 81.977 1.00 83.44 188 LYS A CA 1
ATOM 1554 C C . LYS A 1 188 ? -73.855 -11.411 82.954 1.00 83.44 188 LYS A C 1
ATOM 1556 O O . LYS A 1 188 ? -73.917 -11.643 84.158 1.00 83.44 188 LYS A O 1
ATOM 1561 N N . LEU A 1 189 ? -73.881 -10.172 82.458 1.00 85.38 189 LEU A N 1
ATOM 1562 C CA . LEU A 1 189 ? -74.122 -8.997 83.293 1.00 85.38 189 LEU A CA 1
ATOM 1563 C C . LEU A 1 189 ? -75.520 -9.073 83.912 1.00 85.38 189 LEU A C 1
ATOM 1565 O O . LEU A 1 189 ? -75.645 -8.907 85.117 1.00 85.38 189 LEU A O 1
ATOM 1569 N N . GLN A 1 190 ? -76.543 -9.427 83.130 1.00 85.44 190 GLN A N 1
ATOM 1570 C CA . GLN A 1 190 ? -77.908 -9.594 83.627 1.00 85.44 190 GLN A CA 1
ATOM 1571 C C . GLN A 1 190 ? -78.027 -10.734 84.656 1.00 85.44 190 GLN A C 1
ATOM 1573 O O . GLN A 1 190 ? -78.765 -10.611 85.632 1.00 85.44 190 GLN A O 1
ATOM 1578 N N . GLU A 1 191 ? -77.328 -11.852 84.455 1.00 82.81 191 GLU A N 1
ATOM 1579 C CA . GLU A 1 191 ? -77.278 -12.963 85.415 1.00 82.81 191 GLU A CA 1
ATOM 1580 C C . GLU A 1 191 ? -76.554 -12.562 86.709 1.00 82.81 191 GLU A C 1
ATOM 1582 O O . GLU A 1 191 ? -77.051 -12.827 87.803 1.00 82.81 191 GLU A O 1
ATOM 1587 N N . SER A 1 192 ? -75.428 -11.849 86.596 1.00 78.38 192 SER A N 1
ATOM 1588 C CA . SER A 1 192 ? -74.705 -11.294 87.743 1.00 78.38 192 SER A CA 1
ATOM 1589 C C . SER A 1 192 ? -75.515 -10.234 88.485 1.00 78.38 192 SER A C 1
ATOM 1591 O O . SER A 1 192 ? -75.427 -10.181 89.704 1.00 78.38 192 SER A O 1
ATOM 1593 N N . GLU A 1 193 ? -76.275 -9.386 87.790 1.00 80.00 193 GLU A N 1
ATOM 1594 C CA . GLU A 1 193 ? -77.160 -8.394 88.408 1.00 80.00 193 GLU A CA 1
ATOM 1595 C C . GLU A 1 193 ? -78.286 -9.082 89.180 1.00 80.00 193 GLU A C 1
ATOM 1597 O O . GLU A 1 193 ? -78.532 -8.719 90.324 1.00 80.00 193 GLU A O 1
ATOM 1602 N N . LYS A 1 194 ? -78.906 -10.132 88.621 1.00 78.50 194 LYS A N 1
ATOM 1603 C CA . LYS A 1 194 ? -79.896 -10.950 89.344 1.00 78.50 194 LYS A CA 1
ATOM 1604 C C . LYS A 1 194 ? -79.291 -11.588 90.598 1.00 78.50 194 LYS A C 1
ATOM 1606 O O . LYS A 1 194 ? -79.829 -11.406 91.687 1.00 78.50 194 LYS A O 1
ATOM 1611 N N . ALA A 1 195 ? -78.133 -12.235 90.469 1.00 78.69 195 ALA A N 1
ATOM 1612 C CA . ALA A 1 195 ? -77.427 -12.844 91.597 1.00 78.69 195 ALA A CA 1
ATOM 1613 C C . ALA A 1 195 ? -76.974 -11.808 92.647 1.00 78.69 195 ALA A C 1
ATOM 1615 O O . ALA A 1 195 ? -77.008 -12.084 93.844 1.00 78.69 195 ALA A O 1
ATOM 1616 N N . ALA A 1 196 ? -76.570 -10.608 92.218 1.00 75.94 196 ALA A N 1
ATOM 1617 C CA . ALA A 1 196 ? -76.209 -9.509 93.108 1.00 75.94 196 ALA A CA 1
ATOM 1618 C C . ALA A 1 196 ? -77.434 -8.948 93.836 1.00 75.94 196 ALA A C 1
ATOM 1620 O O . ALA A 1 196 ? -77.340 -8.718 95.033 1.00 75.94 196 ALA A O 1
ATOM 1621 N N . THR A 1 197 ? -78.586 -8.796 93.174 1.00 75.88 197 THR A N 1
ATOM 1622 C CA . THR A 1 197 ? -79.832 -8.394 93.850 1.00 75.88 197 THR A CA 1
ATOM 1623 C C . THR A 1 197 ? -80.301 -9.444 94.860 1.00 75.88 197 THR A C 1
ATOM 1625 O O . THR A 1 197 ? -80.726 -9.092 95.955 1.00 75.88 197 THR A O 1
ATOM 1628 N N . GLU A 1 198 ? -80.130 -10.733 94.555 1.00 73.50 198 GLU A N 1
ATOM 1629 C CA . GLU A 1 198 ? -80.424 -11.836 95.479 1.00 73.50 198 GLU A CA 1
ATOM 1630 C C . GLU A 1 198 ? -79.472 -11.840 96.691 1.00 73.50 198 GLU A C 1
ATOM 1632 O O . GLU A 1 198 ? -79.917 -11.980 97.832 1.00 73.50 198 GLU A O 1
ATOM 1637 N N . GLN A 1 199 ? -78.168 -11.613 96.472 1.00 66.06 199 GLN A N 1
ATOM 1638 C CA . GLN A 1 199 ? -77.186 -11.477 97.553 1.00 66.06 199 GLN A CA 1
ATOM 1639 C C . GLN A 1 199 ? -77.360 -10.188 98.360 1.00 66.06 199 GLN A C 1
ATOM 1641 O O . GLN A 1 199 ? -77.164 -10.216 99.573 1.00 66.06 199 GLN A O 1
ATOM 1646 N N . GLU A 1 200 ? -77.719 -9.064 97.736 1.00 68.88 200 GLU A N 1
ATOM 1647 C CA . GLU A 1 200 ? -78.031 -7.814 98.431 1.00 68.88 200 GLU A CA 1
ATOM 1648 C C . GLU A 1 200 ? -79.255 -7.986 99.334 1.00 68.88 200 GLU A C 1
ATOM 1650 O O . GLU A 1 200 ? -79.214 -7.533 100.475 1.00 68.88 200 GLU A O 1
ATOM 1655 N N . ASP A 1 201 ? -80.293 -8.706 98.909 1.00 63.25 201 ASP A N 1
ATOM 1656 C CA . ASP A 1 201 ? -81.460 -8.999 99.750 1.00 63.25 201 ASP A CA 1
ATOM 1657 C C . ASP A 1 201 ? -81.137 -9.962 100.924 1.00 63.25 201 ASP A C 1
ATOM 1659 O O . ASP A 1 201 ? -81.704 -9.825 102.019 1.00 63.25 201 ASP A O 1
ATOM 1663 N N . GLU A 1 202 ? -80.162 -10.872 100.776 1.00 62.66 202 GLU A N 1
ATOM 1664 C CA . GLU A 1 202 ? -79.621 -11.704 101.873 1.00 62.66 202 GLU A CA 1
ATOM 1665 C C . GLU A 1 202 ? -78.690 -10.926 102.833 1.00 62.66 202 GLU A C 1
ATOM 1667 O O . GLU A 1 202 ? -78.768 -11.067 104.063 1.00 62.66 202 GLU A O 1
ATOM 1672 N N . LEU A 1 203 ? -77.810 -10.075 102.297 1.00 57.47 203 LEU A N 1
ATOM 1673 C CA . LEU A 1 203 ? -76.846 -9.271 103.058 1.00 57.47 203 LEU A CA 1
ATOM 1674 C C . LEU A 1 203 ? -77.510 -8.097 103.779 1.00 57.47 203 LEU A C 1
ATOM 1676 O O . LEU A 1 203 ? -77.154 -7.801 104.921 1.00 57.47 203 LEU A O 1
ATOM 1680 N N . ARG A 1 204 ? -78.528 -7.465 103.190 1.00 58.16 204 ARG A N 1
ATOM 1681 C CA . ARG A 1 204 ? -79.312 -6.396 103.832 1.00 58.16 204 ARG A CA 1
ATOM 1682 C C . ARG A 1 204 ? -80.078 -6.908 105.058 1.00 58.16 204 ARG A C 1
ATOM 1684 O O . ARG A 1 204 ? -80.255 -6.154 106.012 1.00 58.16 204 ARG A O 1
ATOM 1691 N N . ASN A 1 205 ? -80.419 -8.200 105.098 1.00 56.19 205 ASN A N 1
ATOM 1692 C CA . ASN A 1 205 ? -81.002 -8.862 106.271 1.00 56.19 205 ASN A CA 1
ATOM 1693 C C . ASN A 1 205 ? -79.972 -9.301 107.336 1.00 56.19 205 ASN A C 1
ATOM 1695 O O . ASN A 1 205 ? -80.359 -9.576 108.471 1.00 56.19 205 ASN A O 1
ATOM 1699 N N . THR A 1 206 ? -78.667 -9.338 107.031 1.00 54.50 206 THR A N 1
ATOM 1700 C CA . THR A 1 206 ? -77.634 -9.867 107.951 1.00 54.50 206 THR A CA 1
ATOM 1701 C C . THR A 1 206 ? -76.527 -8.873 108.344 1.00 54.50 206 THR A C 1
ATOM 1703 O O . THR A 1 206 ? -75.905 -9.046 109.396 1.00 54.50 206 THR A O 1
ATOM 1706 N N . MET A 1 207 ? -76.294 -7.791 107.590 1.00 58.19 207 MET A N 1
ATOM 1707 C CA . MET A 1 207 ? -75.189 -6.842 107.824 1.00 58.19 207 MET A CA 1
ATOM 1708 C C . MET A 1 207 ? -75.558 -5.496 108.462 1.00 58.19 207 MET A C 1
ATOM 1710 O O . MET A 1 207 ? -74.645 -4.769 108.859 1.00 58.19 207 MET A O 1
ATOM 1714 N N . GLN A 1 208 ? -76.837 -5.202 108.719 1.00 49.25 208 GLN A N 1
ATOM 1715 C CA . GLN A 1 208 ? -77.217 -4.014 109.508 1.00 49.25 208 GLN A CA 1
ATOM 1716 C C . GLN A 1 208 ? -76.658 -4.063 110.952 1.00 49.25 208 GLN A C 1
ATOM 1718 O O . GLN A 1 208 ? -76.507 -3.032 111.594 1.00 49.25 208 GLN A O 1
ATOM 1723 N N . CYS A 1 209 ? -76.289 -5.248 111.463 1.00 48.44 209 CYS A N 1
ATOM 1724 C CA . CYS A 1 209 ? -75.836 -5.437 112.847 1.00 48.44 209 CYS A CA 1
ATOM 1725 C C . CYS A 1 209 ? -74.305 -5.609 113.022 1.00 48.44 209 CYS A C 1
ATOM 1727 O O . CYS A 1 209 ? -73.848 -5.835 114.147 1.00 48.44 209 CYS A O 1
ATOM 1729 N N . ARG A 1 210 ? -73.486 -5.548 111.951 1.00 49.62 210 ARG A N 1
ATOM 1730 C CA . ARG A 1 210 ? -72.047 -5.918 112.024 1.00 49.62 210 ARG A CA 1
ATOM 1731 C C . ARG A 1 210 ? -71.034 -4.844 111.622 1.00 49.62 210 ARG A C 1
ATOM 1733 O O . ARG A 1 210 ? -69.859 -5.017 111.938 1.00 49.62 210 ARG A O 1
ATOM 1740 N N . ILE A 1 211 ? -71.462 -3.739 111.012 1.00 54.06 211 ILE A N 1
ATOM 1741 C CA . ILE A 1 211 ? -70.555 -2.666 110.563 1.00 54.06 211 ILE A CA 1
ATOM 1742 C C . ILE A 1 211 ? -70.135 -1.731 111.718 1.00 54.06 211 ILE A C 1
ATOM 1744 O O . ILE A 1 211 ? -69.021 -1.222 111.714 1.00 54.06 211 ILE A O 1
ATOM 1748 N N . GLU A 1 212 ? -70.920 -1.607 112.793 1.00 51.12 212 GLU A N 1
ATOM 1749 C CA . GLU A 1 212 ? -70.589 -0.702 113.915 1.00 51.12 212 GLU A CA 1
ATOM 1750 C C . GLU A 1 212 ? -69.424 -1.168 114.822 1.00 51.12 212 GLU A C 1
ATOM 1752 O O . GLU A 1 212 ? -69.001 -0.422 115.702 1.00 51.12 212 GLU A O 1
ATOM 1757 N N . LYS A 1 213 ? -68.876 -2.385 114.657 1.00 53.94 213 LYS A N 1
ATOM 1758 C CA . LYS A 1 213 ? -67.954 -2.983 115.652 1.00 53.94 213 LYS A CA 1
ATOM 1759 C C . LYS A 1 213 ? -66.459 -3.008 115.306 1.00 53.94 213 LYS A C 1
ATOM 1761 O O . LYS A 1 213 ? -65.688 -3.400 116.178 1.00 53.94 213 LYS A O 1
ATOM 1766 N N . MET A 1 214 ? -66.008 -2.628 114.106 1.00 55.56 214 MET A N 1
ATOM 1767 C CA . MET A 1 214 ? -64.635 -2.967 113.668 1.00 55.56 214 MET A CA 1
ATOM 1768 C C . MET A 1 214 ? -63.863 -1.869 112.909 1.00 55.56 214 MET A C 1
ATOM 1770 O O . MET A 1 214 ? -63.119 -2.190 111.993 1.00 55.56 214 MET A O 1
ATOM 1774 N N . GLU A 1 215 ? -63.931 -0.594 113.308 1.00 47.41 215 GLU A N 1
ATOM 1775 C CA . GLU A 1 215 ? -63.093 0.460 112.684 1.00 47.41 215 GLU A CA 1
ATOM 1776 C C . GLU A 1 215 ? -62.379 1.389 113.682 1.00 47.41 215 GLU A C 1
ATOM 1778 O O . GLU A 1 215 ? -62.474 2.609 113.615 1.00 47.41 215 GLU A O 1
ATOM 1783 N N . GLY A 1 216 ? -61.612 0.821 114.622 1.00 53.16 216 GLY A N 1
ATOM 1784 C CA . GLY A 1 216 ? -60.849 1.627 115.595 1.00 53.16 216 GLY A CA 1
ATOM 1785 C C . GLY A 1 216 ? -59.350 1.336 115.737 1.00 53.16 216 GLY A C 1
ATOM 1786 O O . GLY A 1 216 ? -58.612 2.206 116.193 1.00 53.16 216 GLY A O 1
ATOM 1787 N N . ALA A 1 217 ? -58.857 0.144 115.375 1.00 54.47 217 ALA A N 1
ATOM 1788 C CA . ALA A 1 217 ? -57.564 -0.331 115.902 1.00 54.47 217 ALA A CA 1
ATOM 1789 C C . ALA A 1 217 ? -56.437 -0.607 114.880 1.00 54.47 217 ALA A C 1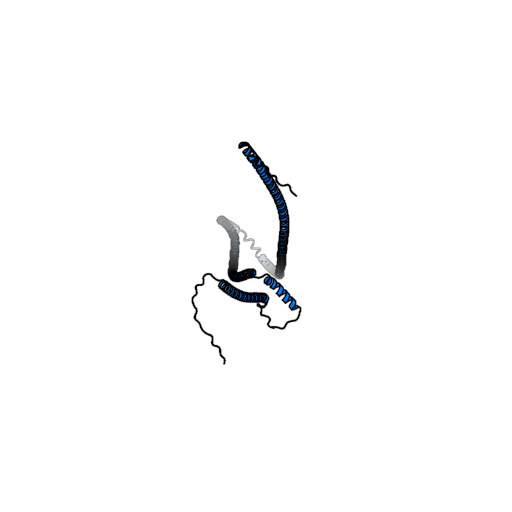
ATOM 1791 O O . ALA A 1 217 ? -55.312 -0.856 115.304 1.00 54.47 217 ALA A O 1
ATOM 1792 N N . GLN A 1 218 ? -56.667 -0.545 113.560 1.00 60.31 218 GLN A N 1
ATOM 1793 C CA . GLN A 1 218 ? -55.676 -1.008 112.558 1.00 60.31 218 GLN A CA 1
ATOM 1794 C C . GLN A 1 218 ? -54.840 0.086 111.869 1.00 60.31 218 GLN A C 1
ATOM 1796 O O . GLN A 1 218 ? -53.878 -0.223 111.172 1.00 60.31 218 GLN A O 1
ATOM 1801 N N . ILE A 1 219 ? -55.140 1.369 112.081 1.00 59.78 219 ILE A N 1
ATOM 1802 C CA . ILE A 1 219 ? -54.503 2.452 111.306 1.00 59.78 219 ILE A CA 1
ATOM 1803 C C . ILE A 1 219 ? -53.064 2.752 111.779 1.00 59.78 219 ILE A C 1
ATOM 1805 O O . ILE A 1 219 ? -52.206 3.114 110.980 1.00 59.78 219 ILE A O 1
ATOM 1809 N N . LYS A 1 220 ? -52.733 2.522 113.057 1.00 58.53 220 LYS A N 1
ATOM 1810 C CA . LYS A 1 220 ? -51.423 2.910 113.625 1.00 58.53 220 LYS A CA 1
ATOM 1811 C C . LYS A 1 220 ? -50.274 1.939 113.321 1.00 58.53 220 LYS A C 1
ATOM 1813 O O . LYS A 1 220 ? -49.114 2.333 113.396 1.00 58.53 220 LYS A O 1
ATOM 1818 N N . THR A 1 221 ? -50.560 0.684 112.976 1.00 62.69 221 THR A N 1
ATOM 1819 C CA . THR A 1 221 ? -49.526 -0.321 112.658 1.00 62.69 221 THR A CA 1
ATOM 1820 C C . THR A 1 221 ? -49.032 -0.218 111.212 1.00 62.69 221 THR A C 1
ATOM 1822 O O . THR A 1 221 ? -47.866 -0.510 110.946 1.00 62.69 221 THR A O 1
ATOM 1825 N N . LEU A 1 222 ? -49.871 0.266 110.289 1.00 66.75 222 LEU A N 1
ATOM 1826 C CA . LEU A 1 222 ? -49.527 0.437 108.871 1.00 66.75 222 LEU A CA 1
ATOM 1827 C C . LEU A 1 222 ? -48.531 1.585 108.632 1.00 66.75 222 LEU A C 1
ATOM 1829 O O . LEU A 1 222 ? -47.637 1.470 107.793 1.00 66.75 222 LEU A O 1
ATOM 1833 N N . GLU A 1 223 ? -48.622 2.667 109.407 1.00 65.88 223 GLU A N 1
ATOM 1834 C CA . GLU A 1 223 ? -47.754 3.843 109.240 1.00 65.88 223 GLU A CA 1
ATOM 1835 C C . GLU A 1 223 ? -46.306 3.615 109.709 1.00 65.88 223 GLU A C 1
ATOM 1837 O O . GLU A 1 223 ? -45.374 4.223 109.176 1.00 65.88 223 GLU A O 1
ATOM 1842 N N . ALA A 1 224 ? -46.091 2.725 110.684 1.00 67.62 224 ALA A N 1
ATOM 1843 C CA . ALA A 1 224 ? -44.755 2.405 111.188 1.00 67.62 224 ALA A CA 1
ATOM 1844 C C . ALA A 1 224 ? -43.939 1.580 110.176 1.00 67.62 224 ALA A C 1
ATOM 1846 O O . ALA A 1 224 ? -42.762 1.863 109.950 1.00 67.62 224 ALA A O 1
ATOM 1847 N N . LEU A 1 225 ? -44.579 0.619 109.501 1.00 71.88 225 LEU A N 1
ATOM 1848 C CA . LEU A 1 225 ? -43.939 -0.252 108.511 1.00 71.88 225 LEU A CA 1
ATOM 1849 C C . LEU A 1 225 ? -43.532 0.513 107.234 1.00 71.88 225 LEU A C 1
ATOM 1851 O O . LEU A 1 225 ? -42.486 0.241 106.646 1.00 71.88 225 LEU A O 1
ATOM 1855 N N . ALA A 1 226 ? -44.302 1.536 106.847 1.00 73.25 226 ALA A N 1
ATOM 1856 C CA . ALA A 1 226 ? -44.021 2.364 105.671 1.00 73.25 226 ALA A CA 1
ATOM 1857 C C . ALA A 1 226 ? -42.718 3.185 105.794 1.00 73.25 226 ALA A C 1
ATOM 1859 O O . ALA A 1 226 ? -42.010 3.386 104.804 1.00 73.25 226 ALA A O 1
ATOM 1860 N N . LYS A 1 227 ? -42.364 3.638 107.007 1.00 72.81 227 LYS A N 1
ATOM 1861 C CA . LYS A 1 227 ? -41.148 4.439 107.247 1.00 72.81 227 LYS A CA 1
ATOM 1862 C C . LYS A 1 227 ? -39.858 3.610 107.203 1.00 72.81 227 LYS A C 1
ATOM 1864 O O . LYS A 1 227 ? -38.822 4.136 106.791 1.00 72.81 227 LYS A O 1
ATOM 1869 N N . GLU A 1 228 ? -39.915 2.332 107.572 1.00 74.88 228 GLU A N 1
ATOM 1870 C CA . GLU A 1 228 ? -38.772 1.404 107.542 1.00 74.88 228 GLU A CA 1
ATOM 1871 C C . GLU A 1 228 ? -38.354 1.085 106.090 1.00 74.88 228 GLU A C 1
ATOM 1873 O O . GLU A 1 228 ? -37.187 1.234 105.716 1.00 74.88 228 GLU A O 1
ATOM 1878 N N . CYS A 1 229 ? -39.323 0.762 105.223 1.00 72.69 229 CYS A N 1
ATOM 1879 C CA . CYS A 1 229 ? -39.084 0.464 103.804 1.00 72.69 229 CYS A CA 1
ATOM 1880 C C . CYS A 1 229 ? -38.470 1.650 103.043 1.00 72.69 229 CYS A C 1
ATOM 1882 O O . CYS A 1 229 ? -37.626 1.469 102.163 1.00 72.69 229 CYS A O 1
ATOM 1884 N N . GLN A 1 230 ? -38.839 2.879 103.414 1.00 74.44 230 GLN A N 1
ATOM 1885 C CA . GLN A 1 230 ? -38.353 4.090 102.754 1.00 74.44 230 GLN A CA 1
ATOM 1886 C C . GLN A 1 230 ? -36.873 4.393 103.056 1.00 74.44 230 GLN A C 1
ATOM 1888 O O . GLN A 1 230 ? -36.196 5.017 102.237 1.00 74.44 230 GLN A O 1
ATOM 1893 N N . LYS A 1 231 ? -36.343 3.936 104.201 1.00 76.81 231 LYS A N 1
ATOM 1894 C CA . LYS A 1 231 ? -34.909 4.043 104.533 1.00 76.81 231 LYS A CA 1
ATOM 1895 C C . LYS A 1 231 ? -34.057 3.064 103.727 1.00 76.81 231 LYS A C 1
ATOM 1897 O O . LYS A 1 231 ? -33.014 3.459 103.209 1.00 76.81 231 LYS A O 1
ATOM 1902 N N . VAL A 1 232 ? -34.510 1.818 103.587 1.00 79.06 232 VAL A N 1
ATOM 1903 C CA . VAL A 1 232 ? -33.801 0.784 102.813 1.00 79.06 232 VAL A CA 1
ATOM 1904 C C . VAL A 1 232 ? -33.698 1.183 101.338 1.00 79.06 232 VAL A C 1
ATOM 1906 O O . VAL A 1 232 ? -32.625 1.076 100.748 1.00 79.06 232 VAL A O 1
ATOM 1909 N N . LEU A 1 233 ? -34.771 1.747 100.774 1.00 75.56 233 LEU A N 1
ATOM 1910 C CA . LEU A 1 233 ? -34.802 2.216 99.386 1.00 75.56 233 LEU A CA 1
ATOM 1911 C C . LEU A 1 233 ? -33.763 3.312 99.099 1.00 75.56 233 LEU A C 1
ATOM 1913 O O . LEU A 1 233 ? -33.059 3.231 98.098 1.00 75.56 233 LEU A O 1
ATOM 1917 N N . ARG A 1 234 ? -33.598 4.295 99.996 1.00 78.12 234 ARG A N 1
ATOM 1918 C CA . ARG A 1 234 ? -32.622 5.388 99.803 1.00 78.12 234 ARG A CA 1
ATOM 1919 C C . ARG A 1 234 ? -31.176 4.901 99.822 1.00 78.12 234 ARG A C 1
ATOM 1921 O O . ARG A 1 234 ? -30.373 5.356 99.013 1.00 78.12 234 ARG A O 1
ATOM 1928 N N . ASN A 1 235 ? -30.852 3.965 100.712 1.00 79.12 235 ASN A N 1
ATOM 1929 C CA . ASN A 1 235 ? -29.507 3.394 100.787 1.00 79.12 235 ASN A CA 1
ATOM 1930 C C . ASN A 1 235 ? -29.188 2.539 99.551 1.00 79.12 235 ASN A C 1
ATOM 1932 O O . ASN A 1 235 ? -28.060 2.561 99.067 1.00 79.12 235 ASN A O 1
ATOM 1936 N N . TYR A 1 236 ? -30.182 1.829 99.012 1.00 77.56 236 TYR A N 1
ATOM 1937 C CA . TYR A 1 236 ? -30.023 1.024 97.802 1.00 77.56 236 TYR A CA 1
ATOM 1938 C C . TYR A 1 236 ? -29.849 1.901 96.550 1.00 77.56 236 TYR A C 1
ATOM 1940 O O . TYR A 1 236 ? -28.947 1.659 95.748 1.00 77.56 236 TYR A O 1
ATOM 1948 N N . SER A 1 237 ? -30.632 2.980 96.425 1.00 75.94 237 SER A N 1
ATOM 1949 C CA . SER A 1 237 ? -30.474 3.968 95.349 1.00 75.94 237 SER A CA 1
ATOM 1950 C C . SER A 1 237 ? -29.099 4.640 95.379 1.00 75.94 237 SER A C 1
ATOM 1952 O O . SER A 1 237 ? -28.451 4.727 94.343 1.00 75.94 237 SER A O 1
ATOM 1954 N N . ALA A 1 238 ? -28.592 5.023 96.557 1.00 77.88 238 ALA A N 1
ATOM 1955 C CA . ALA A 1 238 ? -27.293 5.691 96.684 1.00 77.88 238 ALA A CA 1
ATOM 1956 C C . ALA A 1 238 ? -26.098 4.843 96.197 1.00 77.88 238 ALA A C 1
ATOM 1958 O O . ALA A 1 238 ? -25.109 5.397 95.719 1.00 77.88 238 ALA A O 1
ATOM 1959 N N . VAL A 1 239 ? -26.181 3.511 96.298 1.00 80.75 239 VAL A N 1
ATOM 1960 C CA . VAL A 1 239 ? -25.127 2.591 95.828 1.00 80.75 239 VAL A CA 1
ATOM 1961 C C . VAL A 1 239 ? -25.263 2.284 94.332 1.00 80.75 239 VAL A C 1
ATOM 1963 O O . VAL A 1 239 ? -24.254 2.128 93.644 1.00 80.75 239 VAL A O 1
ATOM 1966 N N . ILE A 1 240 ? -26.490 2.214 93.808 1.00 80.44 240 ILE A N 1
ATOM 1967 C CA . ILE A 1 240 ? -26.749 1.834 92.411 1.00 80.44 240 ILE A CA 1
ATOM 1968 C C . ILE A 1 240 ? -26.563 3.007 91.444 1.00 80.44 240 ILE A C 1
ATOM 1970 O O . ILE A 1 240 ? -26.022 2.794 90.360 1.00 80.44 240 ILE A O 1
ATOM 1974 N N . GLU A 1 241 ? -26.925 4.232 91.837 1.00 83.94 241 GLU A N 1
ATOM 1975 C CA . GLU A 1 241 ? -26.863 5.432 90.988 1.00 83.94 241 GLU A CA 1
ATOM 1976 C C . GLU A 1 241 ? -25.512 5.609 90.244 1.00 83.94 241 GLU A C 1
ATOM 1978 O O . GLU A 1 241 ? -25.516 5.710 89.009 1.00 83.94 241 GLU A O 1
ATOM 1983 N N . PRO A 1 242 ? -24.333 5.571 90.910 1.00 84.50 242 PRO A N 1
ATOM 1984 C CA . PRO A 1 242 ? -23.049 5.732 90.221 1.00 84.50 242 PRO A CA 1
ATOM 1985 C C . PRO A 1 242 ? -22.722 4.569 89.270 1.00 84.50 242 PRO A C 1
ATOM 1987 O O . PRO A 1 242 ? -22.113 4.786 88.220 1.00 84.50 242 PRO A O 1
ATOM 1990 N N . ILE A 1 243 ? -23.167 3.347 89.588 1.00 85.12 243 ILE A N 1
ATOM 1991 C CA . ILE A 1 243 ? -22.994 2.168 88.727 1.00 85.12 243 ILE A CA 1
ATOM 1992 C C . ILE A 1 243 ? -23.861 2.313 87.473 1.00 85.12 243 ILE A C 1
ATOM 1994 O O . ILE A 1 243 ? -23.380 2.077 86.364 1.00 85.12 243 ILE A O 1
ATOM 1998 N N . THR A 1 244 ? -25.110 2.764 87.618 1.00 84.69 244 THR A N 1
ATOM 1999 C CA . THR A 1 244 ? -26.009 3.013 86.482 1.00 84.69 244 THR A CA 1
ATOM 2000 C C . THR A 1 244 ? -25.507 4.126 85.568 1.00 84.69 244 THR A C 1
ATOM 2002 O O . THR A 1 244 ? -25.578 3.982 84.347 1.00 84.69 244 THR A O 1
ATOM 2005 N N . VAL A 1 245 ? -24.932 5.202 86.116 1.00 88.44 245 VAL A N 1
ATOM 2006 C CA . VAL A 1 245 ? -24.333 6.280 85.312 1.00 88.44 245 VAL A CA 1
ATOM 2007 C C . VAL A 1 245 ? -23.110 5.773 84.541 1.00 88.44 245 VAL A C 1
ATOM 2009 O O . VAL A 1 245 ? -23.002 6.019 83.338 1.00 88.44 245 VAL A O 1
ATOM 2012 N N . HIS A 1 246 ? -22.219 5.014 85.188 1.00 88.88 246 HIS A N 1
ATOM 2013 C CA . HIS A 1 246 ? -21.042 4.448 84.525 1.00 88.88 246 HIS A CA 1
ATOM 2014 C C . HIS A 1 246 ? -21.417 3.430 83.436 1.00 88.88 246 HIS A C 1
ATOM 2016 O O . HIS A 1 246 ? -20.898 3.497 82.321 1.00 88.88 246 HIS A O 1
ATOM 2022 N N . TYR A 1 247 ? -22.370 2.539 83.718 1.00 90.19 247 TYR A N 1
ATOM 2023 C CA . TYR A 1 247 ? -22.894 1.582 82.744 1.00 90.19 247 TYR A CA 1
ATOM 2024 C C . TYR A 1 247 ? -23.520 2.283 81.533 1.00 90.19 247 TYR A C 1
ATOM 2026 O O . TYR A 1 247 ? -23.233 1.914 80.396 1.00 90.19 247 TYR A O 1
ATOM 2034 N N . ASN A 1 248 ? -24.322 3.330 81.750 1.00 88.75 248 ASN A N 1
ATOM 2035 C CA . ASN A 1 248 ? -24.914 4.101 80.657 1.00 88.75 248 ASN A CA 1
ATOM 2036 C C . ASN A 1 248 ? -23.849 4.812 79.809 1.00 88.75 248 ASN A C 1
ATOM 2038 O O . ASN A 1 248 ? -23.955 4.816 78.583 1.00 88.75 248 ASN A O 1
ATOM 2042 N N . ALA A 1 249 ? -22.793 5.348 80.428 1.00 90.38 249 ALA A N 1
ATOM 2043 C CA . ALA A 1 249 ? -21.670 5.934 79.699 1.00 90.38 249 ALA A CA 1
ATOM 2044 C C . ALA A 1 249 ? -20.928 4.892 78.838 1.00 90.38 249 ALA A C 1
ATOM 2046 O O . ALA A 1 249 ? -20.643 5.159 77.667 1.00 90.38 249 ALA A O 1
ATOM 2047 N N . LEU A 1 250 ? -20.669 3.690 79.373 1.00 89.88 250 LEU A N 1
ATOM 2048 C CA . LEU A 1 250 ? -20.098 2.591 78.586 1.00 89.88 250 LEU A CA 1
ATOM 2049 C C . LEU A 1 250 ? -21.034 2.155 77.457 1.00 89.88 250 LEU A C 1
ATOM 2051 O O . LEU A 1 250 ? -20.570 1.989 76.336 1.00 89.88 250 LEU A O 1
ATOM 2055 N N . LYS A 1 251 ? -22.339 2.032 77.715 1.00 92.25 251 LYS A N 1
ATOM 2056 C CA . LYS A 1 251 ? -23.341 1.627 76.719 1.00 92.25 251 LYS A CA 1
ATOM 2057 C C . LYS A 1 251 ? -23.398 2.588 75.530 1.00 92.25 251 LYS A C 1
ATOM 2059 O O . LYS A 1 251 ? -23.478 2.141 74.389 1.00 92.25 251 LYS A O 1
ATOM 2064 N N . ILE A 1 252 ? -23.331 3.898 75.779 1.00 91.50 252 ILE A N 1
ATOM 2065 C CA . ILE A 1 252 ? -23.278 4.909 74.712 1.00 91.50 252 ILE A CA 1
ATOM 2066 C C . ILE A 1 252 ? -21.977 4.769 73.912 1.00 91.50 252 ILE A C 1
ATOM 2068 O O . ILE A 1 252 ? -22.012 4.762 72.681 1.00 91.50 252 ILE A O 1
ATOM 2072 N N . LYS A 1 253 ? -20.836 4.597 74.591 1.00 91.94 253 LYS A N 1
ATOM 2073 C CA . LYS A 1 253 ? -19.529 4.428 73.938 1.00 91.94 253 LYS A CA 1
ATOM 2074 C C . LYS A 1 253 ? -19.450 3.146 73.098 1.00 91.94 253 LYS A C 1
ATOM 2076 O O . LYS A 1 253 ? -18.896 3.182 71.999 1.00 91.94 253 LYS A O 1
ATOM 2081 N N . ASP A 1 254 ? -20.033 2.049 73.573 1.00 91.50 254 ASP A N 1
ATOM 2082 C CA . ASP A 1 254 ? -20.158 0.790 72.827 1.00 91.50 254 ASP A CA 1
ATOM 2083 C C . ASP A 1 254 ? -21.070 0.958 71.606 1.00 91.50 254 ASP A C 1
ATOM 2085 O O . ASP A 1 254 ? -20.746 0.486 70.517 1.00 91.50 254 ASP A O 1
ATOM 2089 N N . GLY A 1 255 ? -22.172 1.704 71.751 1.00 92.75 255 GLY A N 1
ATOM 2090 C CA . GLY A 1 255 ? -23.055 2.064 70.640 1.00 92.75 255 GLY A CA 1
ATOM 2091 C C . GLY A 1 255 ? -22.332 2.848 69.540 1.00 92.75 255 GLY A C 1
ATOM 2092 O O . GLY A 1 255 ? -22.426 2.486 68.367 1.00 92.75 255 GLY A O 1
ATOM 2093 N N . MET A 1 256 ? -21.554 3.870 69.913 1.00 92.00 256 MET A N 1
ATOM 2094 C CA . MET A 1 256 ? -20.742 4.649 68.967 1.00 92.00 256 MET A CA 1
ATOM 2095 C C . MET A 1 256 ? -19.661 3.788 68.299 1.00 92.00 256 MET A C 1
ATOM 2097 O O . MET A 1 256 ? -19.553 3.773 67.076 1.00 92.00 256 MET A O 1
ATOM 2101 N N . SER A 1 257 ? -18.927 2.992 69.082 1.00 89.00 257 SER A N 1
ATOM 2102 C CA . SER A 1 257 ? -17.875 2.105 68.561 1.00 89.00 257 SER A CA 1
ATOM 2103 C C . SER A 1 257 ? -18.435 1.029 67.617 1.00 89.00 257 SER A C 1
ATOM 2105 O O . SER A 1 257 ? -17.776 0.627 66.657 1.00 89.00 257 SER A O 1
ATOM 2107 N N . SER A 1 258 ? -19.666 0.565 67.858 1.00 91.69 258 SER A N 1
ATOM 2108 C CA . SER A 1 258 ? -20.376 -0.373 66.981 1.00 91.69 258 SER A CA 1
ATOM 2109 C C . SER A 1 258 ? -20.742 0.261 65.636 1.00 91.69 258 SER A C 1
ATOM 2111 O O . SER A 1 258 ? -20.526 -0.363 64.594 1.00 91.69 258 SER A O 1
ATOM 2113 N N . LEU A 1 259 ? -21.235 1.506 65.639 1.00 93.88 259 LEU A N 1
ATOM 2114 C CA . LEU A 1 259 ? -21.520 2.258 64.412 1.00 93.88 259 LEU A CA 1
ATOM 2115 C C . LEU A 1 259 ? -20.246 2.493 63.594 1.00 93.88 259 LEU A C 1
ATOM 2117 O O . LEU A 1 259 ? -20.229 2.174 62.406 1.00 93.88 259 LEU A O 1
ATOM 2121 N N . ASP A 1 260 ? -19.157 2.922 64.236 1.00 93.12 260 ASP A N 1
ATOM 2122 C CA . ASP A 1 260 ? -17.859 3.099 63.574 1.00 93.12 260 ASP A CA 1
ATOM 2123 C C . ASP A 1 260 ? -17.341 1.780 62.983 1.00 93.12 260 ASP A C 1
ATOM 2125 O O . ASP A 1 260 ? -16.791 1.748 61.881 1.00 93.12 260 ASP A O 1
ATOM 2129 N N . ARG A 1 261 ? -17.559 0.650 63.670 1.00 88.00 261 ARG A N 1
ATOM 2130 C CA . ARG A 1 261 ? -17.210 -0.679 63.148 1.00 88.00 261 ARG A CA 1
ATOM 2131 C C . ARG A 1 261 ? -18.019 -1.036 61.898 1.00 88.00 261 ARG A C 1
ATOM 2133 O O . ARG A 1 261 ? -17.455 -1.616 60.972 1.00 88.00 261 ARG A O 1
ATOM 2140 N N . ILE A 1 262 ? -19.308 -0.698 61.850 1.00 93.50 262 ILE A N 1
ATOM 2141 C CA . ILE A 1 262 ? -20.166 -0.924 60.674 1.00 93.50 262 ILE A CA 1
ATOM 2142 C C . ILE A 1 262 ? -19.718 -0.044 59.500 1.00 93.50 262 ILE A C 1
ATOM 2144 O O . ILE A 1 262 ? -19.594 -0.539 58.377 1.00 93.50 262 ILE A O 1
ATOM 2148 N N . GLU A 1 263 ? -19.436 1.234 59.755 1.00 93.50 263 GLU A N 1
ATOM 2149 C CA . GLU A 1 263 ? -18.956 2.181 58.743 1.00 93.50 263 GLU A CA 1
ATOM 2150 C C . GLU A 1 263 ? -17.609 1.714 58.163 1.00 93.50 263 GLU A C 1
ATOM 2152 O O . GLU A 1 263 ? -17.447 1.590 56.946 1.00 93.50 263 GLU A O 1
ATOM 2157 N N . ASN A 1 264 ? -16.675 1.322 59.037 1.00 93.06 264 ASN A N 1
ATOM 2158 C CA . ASN A 1 264 ? -15.384 0.759 58.649 1.00 93.06 264 ASN A CA 1
ATOM 2159 C C . ASN A 1 264 ? -15.533 -0.542 57.848 1.00 93.06 264 ASN A C 1
ATOM 2161 O O . ASN A 1 264 ? -14.833 -0.721 56.851 1.00 93.06 264 ASN A O 1
ATOM 2165 N N . MET A 1 265 ? -16.465 -1.429 58.218 1.00 93.88 265 MET A N 1
ATOM 2166 C CA . MET A 1 265 ? -16.755 -2.648 57.451 1.00 93.88 265 MET A CA 1
ATOM 2167 C C . MET A 1 265 ? -17.286 -2.336 56.047 1.00 93.88 265 MET A C 1
ATOM 2169 O O . MET A 1 265 ? -16.854 -2.971 55.084 1.00 93.88 265 MET A O 1
ATOM 2173 N N . ARG A 1 266 ? -18.161 -1.330 55.886 1.00 95.00 266 ARG A N 1
ATOM 2174 C CA . ARG A 1 266 ? -18.604 -0.877 54.552 1.00 95.00 266 ARG A CA 1
ATOM 2175 C C . ARG A 1 266 ? -17.448 -0.325 53.728 1.00 95.00 266 ARG A C 1
ATOM 2177 O O . ARG A 1 266 ? -17.336 -0.651 52.547 1.00 95.00 266 ARG A O 1
ATOM 2184 N N . CYS A 1 267 ? -16.595 0.503 54.328 1.00 96.00 267 CYS A N 1
ATOM 2185 C CA . CYS A 1 267 ? -15.416 1.047 53.657 1.00 96.00 267 CYS A CA 1
ATOM 2186 C C . CYS A 1 267 ? -14.458 -0.068 53.221 1.00 96.00 267 CYS A C 1
ATOM 2188 O O . CYS A 1 267 ? -14.041 -0.094 52.064 1.00 96.00 267 CYS A O 1
ATOM 2190 N N . LEU A 1 268 ? -14.182 -1.039 54.097 1.00 94.81 268 LEU A N 1
ATOM 2191 C CA . LEU A 1 268 ? -13.384 -2.222 53.768 1.00 94.81 268 LEU A CA 1
ATOM 2192 C C . LEU A 1 268 ? -13.987 -3.017 52.607 1.00 94.81 268 LEU A C 1
ATOM 2194 O O . LEU A 1 268 ? -13.250 -3.397 51.701 1.00 94.81 268 LEU A O 1
ATOM 2198 N N . HIS A 1 269 ? -15.309 -3.210 52.580 1.00 95.81 269 HIS A N 1
ATOM 2199 C CA . HIS A 1 269 ? -15.973 -3.918 51.483 1.00 95.81 269 HIS A CA 1
ATOM 2200 C C . HIS A 1 269 ? -15.794 -3.190 50.141 1.00 95.81 269 HIS A C 1
ATOM 2202 O O . HIS A 1 269 ? -15.367 -3.798 49.161 1.00 95.81 269 HIS A O 1
ATOM 2208 N N . LYS A 1 270 ? -15.994 -1.863 50.114 1.00 96.25 270 LYS A N 1
ATOM 2209 C CA . LYS A 1 270 ? -15.743 -1.032 48.921 1.00 96.25 270 LYS A CA 1
ATOM 2210 C C . LYS A 1 270 ? -14.283 -1.120 48.462 1.00 96.25 270 LYS A C 1
ATOM 2212 O O . LYS A 1 270 ? -14.002 -1.215 47.263 1.00 96.25 270 LYS A O 1
ATOM 2217 N N . TYR A 1 271 ? -13.330 -1.112 49.395 1.00 95.62 271 TYR A N 1
ATOM 2218 C CA . TYR A 1 271 ? -11.916 -1.282 49.058 1.00 95.62 271 TYR A CA 1
ATOM 2219 C C . TYR A 1 271 ? -11.611 -2.692 48.531 1.00 95.62 271 TYR A C 1
ATOM 2221 O O . TYR A 1 271 ? -10.875 -2.835 47.558 1.00 95.62 271 TYR A O 1
ATOM 2229 N N . MET A 1 272 ? -12.222 -3.741 49.082 1.00 96.50 272 MET A N 1
ATOM 2230 C CA . MET A 1 272 ? -12.068 -5.107 48.573 1.00 96.50 272 MET A CA 1
ATOM 2231 C C . MET A 1 272 ? -12.638 -5.277 47.158 1.00 96.50 272 MET A C 1
ATOM 2233 O O . MET A 1 272 ? -11.991 -5.896 46.307 1.00 96.50 272 MET A O 1
ATOM 2237 N N . GLU A 1 273 ? -13.807 -4.702 46.872 1.00 97.06 273 GLU A N 1
ATOM 2238 C CA . GLU A 1 273 ? -14.409 -4.708 45.533 1.00 97.06 273 GLU A CA 1
ATOM 2239 C C . GLU A 1 273 ? -13.544 -3.954 44.520 1.00 97.06 273 GLU A C 1
ATOM 2241 O O . GLU A 1 273 ? -13.280 -4.454 43.424 1.00 97.06 273 GLU A O 1
ATOM 2246 N N . THR A 1 274 ? -13.044 -2.770 44.890 1.00 96.69 274 THR A N 1
ATOM 2247 C CA . THR A 1 274 ? -12.165 -1.985 44.011 1.00 96.69 274 THR A CA 1
ATOM 2248 C C . THR A 1 274 ? -10.843 -2.701 43.750 1.00 96.69 274 THR A C 1
ATOM 2250 O O . THR A 1 274 ? -10.430 -2.775 42.593 1.00 96.69 274 THR A O 1
ATOM 2253 N N . ILE A 1 275 ? -10.221 -3.311 44.765 1.00 96.56 275 ILE A N 1
ATOM 2254 C CA . ILE A 1 275 ? -9.025 -4.150 44.596 1.00 96.56 275 ILE A CA 1
ATOM 2255 C C . ILE A 1 275 ? -9.318 -5.327 43.661 1.00 96.56 275 ILE A C 1
ATOM 2257 O O . ILE A 1 275 ? -8.524 -5.606 42.764 1.00 96.56 275 ILE A O 1
ATOM 2261 N N . SER A 1 276 ? -10.451 -6.008 43.830 1.00 96.88 276 SER A N 1
ATOM 2262 C CA . SER A 1 276 ? -10.827 -7.156 42.993 1.00 96.88 276 SER A CA 1
ATOM 2263 C C . SER A 1 276 ? -11.059 -6.746 41.536 1.00 96.88 276 SER A C 1
ATOM 2265 O O . SER A 1 276 ? -10.555 -7.398 40.619 1.00 96.88 276 SER A O 1
ATOM 2267 N N . ARG A 1 277 ? -11.733 -5.612 41.309 1.00 97.31 277 ARG A N 1
ATOM 2268 C CA . ARG A 1 277 ? -11.925 -5.024 39.977 1.00 97.31 277 ARG A CA 1
ATOM 2269 C C . ARG A 1 277 ? -10.599 -4.642 39.325 1.00 97.31 277 ARG A C 1
ATOM 2271 O O . ARG A 1 277 ? -10.379 -4.990 38.169 1.00 97.31 277 ARG A O 1
ATOM 2278 N N . LEU A 1 278 ? -9.711 -3.967 40.057 1.00 96.25 278 LEU A N 1
ATOM 2279 C CA . LEU A 1 278 ? -8.391 -3.575 39.553 1.00 96.25 278 LEU A CA 1
ATOM 2280 C C . LEU A 1 278 ? -7.526 -4.801 39.236 1.00 96.25 278 LEU A C 1
ATOM 2282 O O . LEU A 1 278 ? -6.886 -4.842 38.189 1.00 96.25 278 LEU A O 1
ATOM 2286 N N . LYS A 1 279 ? -7.553 -5.839 40.082 1.00 97.31 279 LYS A N 1
ATOM 2287 C CA . LYS A 1 279 ? -6.872 -7.115 39.808 1.00 97.31 279 LYS A CA 1
ATOM 2288 C C . LYS A 1 279 ? -7.378 -7.760 38.517 1.00 97.31 279 LYS A C 1
ATOM 2290 O O . LYS A 1 279 ? -6.557 -8.177 37.702 1.00 97.31 279 LYS A O 1
ATOM 2295 N N . LYS A 1 280 ? -8.699 -7.791 38.305 1.00 96.62 280 LYS A N 1
ATOM 2296 C CA . LYS A 1 280 ? -9.301 -8.302 37.065 1.00 96.62 280 LYS A CA 1
ATOM 2297 C C . LYS A 1 280 ? -8.862 -7.481 35.849 1.00 96.62 280 LYS A C 1
ATOM 2299 O O . LYS A 1 280 ? -8.380 -8.055 34.884 1.00 96.62 280 LYS A O 1
ATOM 2304 N N . GLN A 1 281 ? -8.915 -6.151 35.932 1.00 97.62 281 GLN A N 1
ATOM 2305 C CA . GLN A 1 281 ? -8.450 -5.267 34.856 1.00 97.62 281 GLN A CA 1
ATOM 2306 C C . GLN A 1 281 ? -6.971 -5.489 34.513 1.00 97.62 281 GLN A C 1
ATOM 2308 O O . GLN A 1 281 ? -6.622 -5.571 33.340 1.00 97.62 281 GLN A O 1
ATOM 2313 N N . ILE A 1 282 ? -6.095 -5.638 35.514 1.00 96.06 282 ILE A N 1
ATOM 2314 C CA . ILE A 1 282 ? -4.675 -5.947 35.287 1.00 96.06 282 ILE A CA 1
ATOM 2315 C C . ILE A 1 282 ? -4.518 -7.303 34.589 1.00 96.06 282 ILE A C 1
ATOM 2317 O O . ILE A 1 282 ? -3.691 -7.438 33.687 1.00 96.06 282 ILE A O 1
ATOM 2321 N N . GLN A 1 283 ? -5.298 -8.311 34.986 1.00 97.00 283 GLN A N 1
ATOM 2322 C CA . GLN A 1 283 ? -5.264 -9.632 34.364 1.00 97.00 283 GLN A CA 1
ATOM 2323 C C . GLN A 1 283 ? -5.740 -9.590 32.906 1.00 97.00 283 GLN A C 1
ATOM 2325 O O . GLN A 1 283 ? -5.050 -10.128 32.039 1.00 97.00 283 GLN A O 1
ATOM 2330 N N . ASP A 1 284 ? -6.847 -8.904 32.628 1.00 95.19 284 ASP A N 1
ATOM 2331 C CA . ASP A 1 284 ? -7.397 -8.733 31.280 1.00 95.19 284 ASP A CA 1
ATOM 2332 C C . ASP A 1 284 ? -6.405 -7.980 30.380 1.00 95.19 284 ASP A C 1
ATOM 2334 O O . ASP A 1 284 ? -6.085 -8.436 29.279 1.00 95.19 284 ASP A O 1
ATOM 2338 N N . MET A 1 285 ? -5.815 -6.888 30.885 1.00 95.31 285 MET A N 1
ATOM 2339 C CA . MET A 1 285 ? -4.760 -6.148 30.186 1.00 95.31 285 MET A CA 1
ATOM 2340 C C . MET A 1 285 ? -3.538 -7.028 29.920 1.00 95.31 285 MET A C 1
ATOM 2342 O O . MET A 1 285 ? -3.011 -7.020 28.812 1.00 95.31 285 MET A O 1
ATOM 2346 N N . LYS A 1 286 ? -3.099 -7.840 30.890 1.00 96.00 286 LYS A N 1
ATOM 2347 C CA . LYS A 1 286 ? -1.962 -8.758 30.719 1.00 96.00 286 LYS A CA 1
ATOM 2348 C C . LYS A 1 286 ? -2.244 -9.830 29.666 1.00 96.00 286 LYS A C 1
ATOM 2350 O O . LYS A 1 286 ? -1.342 -10.165 28.901 1.00 96.00 286 LYS A O 1
ATOM 2355 N N . MET A 1 287 ? -3.461 -10.371 29.619 1.00 96.12 287 MET A N 1
ATOM 2356 C CA . MET A 1 287 ? -3.860 -11.362 28.615 1.00 96.12 287 MET A CA 1
ATOM 2357 C C . MET A 1 287 ? -3.956 -10.745 27.219 1.00 96.12 287 MET A C 1
ATOM 2359 O O . MET A 1 287 ? -3.392 -11.302 26.280 1.00 96.12 287 MET A O 1
ATOM 2363 N N . SER A 1 288 ? -4.572 -9.566 27.098 1.00 95.31 288 SER A N 1
ATOM 2364 C CA . SER A 1 288 ? -4.634 -8.803 25.845 1.00 95.31 288 SER A CA 1
ATOM 2365 C C . SER A 1 288 ? -3.235 -8.450 25.330 1.00 95.31 288 SER A C 1
ATOM 2367 O O . SER A 1 288 ? -2.906 -8.701 24.174 1.00 95.31 288 SER A O 1
ATOM 2369 N N . HIS A 1 289 ? -2.349 -7.971 26.208 1.00 94.12 289 HIS A N 1
ATOM 2370 C CA . HIS A 1 289 ? -0.985 -7.620 25.820 1.00 94.12 289 HIS A CA 1
ATOM 2371 C C . HIS A 1 289 ? -0.159 -8.843 25.407 1.00 94.12 289 HIS A C 1
ATOM 2373 O O . HIS A 1 289 ? 0.598 -8.770 24.443 1.00 94.12 289 HIS A O 1
ATOM 2379 N N . LYS A 1 290 ? -0.333 -9.989 26.082 1.00 96.19 290 LYS A N 1
ATOM 2380 C CA . LYS A 1 290 ? 0.270 -11.260 25.656 1.00 96.19 290 LYS A CA 1
ATOM 2381 C C . LYS A 1 290 ? -0.231 -11.696 24.280 1.00 96.19 290 LYS A C 1
ATOM 2383 O O . LYS A 1 290 ? 0.592 -12.052 23.449 1.00 96.19 290 LYS A O 1
ATOM 2388 N N . ALA A 1 291 ? -1.540 -11.641 24.033 1.00 95.19 291 ALA A N 1
ATOM 2389 C CA . ALA A 1 291 ? -2.111 -11.986 22.732 1.00 95.19 291 ALA A CA 1
ATOM 2390 C C . ALA A 1 291 ? -1.575 -11.065 21.623 1.00 95.19 291 ALA A C 1
ATOM 2392 O O . ALA A 1 291 ? -1.129 -11.548 20.586 1.00 95.19 291 ALA A O 1
ATOM 2393 N N . ASN A 1 292 ? -1.512 -9.754 21.876 1.00 95.19 292 ASN A N 1
ATOM 2394 C CA . ASN A 1 292 ? -0.944 -8.790 20.934 1.00 95.19 292 ASN A CA 1
ATOM 2395 C C . ASN A 1 292 ? 0.544 -9.047 20.667 1.00 95.19 292 ASN A C 1
ATOM 2397 O O . ASN A 1 292 ? 0.977 -8.972 19.521 1.00 95.19 292 ASN A O 1
ATOM 2401 N N . LEU A 1 293 ? 1.332 -9.375 21.696 1.00 95.69 293 LEU A N 1
ATOM 2402 C CA . LEU A 1 293 ? 2.745 -9.719 21.526 1.00 95.69 293 LEU A CA 1
ATOM 2403 C C . LEU A 1 293 ? 2.935 -10.987 20.691 1.00 95.69 293 LEU A C 1
ATOM 2405 O O . LEU A 1 293 ? 3.827 -11.016 19.849 1.00 95.69 293 LEU A O 1
ATOM 2409 N N . GLU A 1 294 ? 2.119 -12.020 20.903 1.00 95.94 294 GLU A N 1
ATOM 2410 C CA . GLU A 1 294 ? 2.178 -13.231 20.080 1.00 95.94 294 GLU A CA 1
ATOM 2411 C C . GLU A 1 294 ? 1.761 -12.943 18.632 1.00 95.94 294 GLU A C 1
ATOM 2413 O O . GLU A 1 294 ? 2.483 -13.333 17.717 1.00 95.94 294 GLU A O 1
ATOM 2418 N N . ASN A 1 295 ? 0.704 -12.155 18.404 1.00 95.88 295 ASN A N 1
ATOM 2419 C CA . ASN A 1 295 ? 0.318 -11.724 17.057 1.00 95.88 295 ASN A CA 1
ATOM 2420 C C . ASN A 1 295 ? 1.462 -10.968 16.358 1.00 95.88 295 ASN A C 1
ATOM 2422 O O . ASN A 1 295 ? 1.874 -11.356 15.267 1.00 95.88 295 ASN A O 1
ATOM 2426 N N . ILE A 1 296 ? 2.068 -9.972 17.016 1.00 94.12 296 ILE A N 1
ATOM 2427 C CA . ILE A 1 296 ? 3.200 -9.213 16.455 1.00 94.12 296 ILE A CA 1
ATOM 2428 C C . ILE A 1 296 ? 4.395 -10.129 16.149 1.00 94.12 296 ILE A C 1
ATOM 2430 O O . ILE A 1 296 ? 5.036 -9.976 15.110 1.00 94.12 296 ILE A O 1
ATOM 2434 N N . LYS A 1 297 ? 4.702 -11.110 17.009 1.00 96.00 297 LYS A N 1
ATOM 2435 C CA . LYS A 1 297 ? 5.770 -12.090 16.739 1.00 96.00 297 LYS A CA 1
ATOM 2436 C C . LYS A 1 297 ? 5.460 -12.959 15.521 1.00 96.00 297 LYS A C 1
ATOM 2438 O O . LYS A 1 297 ? 6.366 -13.223 14.731 1.00 96.00 297 LYS A O 1
ATOM 2443 N N . THR A 1 298 ? 4.212 -13.404 15.360 1.00 96.19 298 THR A N 1
ATOM 2444 C CA . THR A 1 298 ? 3.808 -14.188 14.180 1.00 96.19 298 THR A CA 1
ATOM 2445 C C . THR A 1 298 ? 3.919 -13.361 12.901 1.00 96.19 298 THR A C 1
ATOM 2447 O O . THR A 1 298 ? 4.568 -13.803 11.956 1.00 96.19 298 THR A O 1
ATOM 2450 N N . GLU A 1 299 ? 3.434 -12.116 12.903 1.00 95.12 299 GLU A N 1
ATOM 2451 C CA . GLU A 1 299 ? 3.580 -11.191 11.774 1.00 95.12 299 GLU A CA 1
ATOM 2452 C C . GLU A 1 299 ? 5.052 -10.906 11.450 1.00 95.12 299 GLU A C 1
ATOM 2454 O O . GLU A 1 299 ? 5.450 -10.907 10.283 1.00 95.12 299 GLU A O 1
ATOM 2459 N N . GLN A 1 300 ? 5.892 -10.715 12.471 1.00 96.19 300 GLN A N 1
ATOM 2460 C CA . GLN A 1 300 ? 7.330 -10.523 12.295 1.00 96.19 300 GLN A CA 1
ATOM 2461 C C . GLN A 1 300 ? 7.994 -11.756 11.664 1.00 96.19 300 GLN A C 1
ATOM 2463 O O . GLN A 1 300 ? 8.810 -11.610 10.748 1.00 96.19 300 GLN A O 1
ATOM 2468 N N . SER A 1 301 ? 7.652 -12.964 12.123 1.00 95.19 301 SER A N 1
ATOM 2469 C CA . SER A 1 301 ? 8.131 -14.227 11.545 1.00 95.19 301 SER A CA 1
ATOM 2470 C C . SER A 1 301 ? 7.710 -14.360 10.078 1.00 95.19 301 SER A C 1
ATOM 2472 O O . SER A 1 301 ? 8.544 -14.614 9.201 1.00 95.19 301 SER A O 1
ATOM 2474 N N . ASP A 1 302 ? 6.444 -14.075 9.779 1.00 95.81 302 ASP A N 1
ATOM 2475 C CA . ASP A 1 302 ? 5.884 -14.142 8.431 1.00 95.81 302 ASP A CA 1
ATOM 2476 C C . ASP A 1 302 ? 6.543 -13.139 7.484 1.00 95.81 302 ASP A C 1
ATOM 2478 O O . ASP A 1 302 ? 6.952 -13.504 6.378 1.00 95.81 302 ASP A O 1
ATOM 2482 N N . LEU A 1 303 ? 6.709 -11.884 7.908 1.00 95.50 303 LEU A N 1
ATOM 2483 C CA . LEU A 1 303 ? 7.420 -10.862 7.138 1.00 95.50 303 LEU A CA 1
ATOM 2484 C C . LEU A 1 303 ? 8.883 -11.246 6.912 1.00 95.50 303 LEU A C 1
ATOM 2486 O O . LEU A 1 303 ? 9.393 -11.101 5.798 1.00 95.50 303 LEU A O 1
ATOM 2490 N N . THR A 1 304 ? 9.544 -11.803 7.927 1.00 96.12 304 THR A N 1
ATOM 2491 C CA . THR A 1 304 ? 10.928 -12.279 7.812 1.00 96.12 304 THR A CA 1
ATOM 2492 C C . THR A 1 304 ? 11.034 -13.421 6.801 1.00 96.12 304 THR A C 1
ATOM 2494 O O . THR A 1 304 ? 11.926 -13.409 5.950 1.00 96.12 304 THR A O 1
ATOM 2497 N N . SER A 1 305 ? 10.099 -14.376 6.818 1.00 95.94 305 SER A N 1
ATOM 2498 C CA . SER A 1 305 ? 10.063 -15.479 5.850 1.00 95.94 305 SER A CA 1
ATOM 2499 C C . SER A 1 305 ? 9.821 -14.980 4.415 1.00 95.94 305 SER A C 1
ATOM 2501 O O . SER A 1 305 ? 10.527 -15.384 3.483 1.00 95.94 305 SER A O 1
ATOM 2503 N N . LYS A 1 306 ? 8.894 -14.025 4.230 1.00 95.69 306 LYS A N 1
ATOM 2504 C CA . LYS A 1 306 ? 8.616 -13.374 2.939 1.00 95.69 306 LYS A CA 1
ATOM 2505 C C . LYS A 1 306 ? 9.846 -12.629 2.423 1.00 95.69 306 LYS A C 1
ATOM 2507 O O . LYS A 1 306 ? 10.203 -12.794 1.257 1.00 95.69 306 LYS A O 1
ATOM 2512 N N . PHE A 1 307 ? 10.532 -11.880 3.286 1.00 95.06 307 PHE A N 1
ATOM 2513 C CA . PHE A 1 307 ? 11.768 -11.176 2.946 1.00 95.06 307 PHE A CA 1
ATOM 2514 C C . PHE A 1 307 ? 12.882 -12.142 2.525 1.00 95.06 307 PHE A C 1
ATOM 2516 O O . PHE A 1 307 ? 13.525 -11.937 1.496 1.00 95.06 307 PHE A O 1
ATOM 2523 N N . GLN A 1 308 ? 13.085 -13.237 3.263 1.00 95.19 308 GLN A N 1
ATOM 2524 C CA . GLN A 1 308 ? 14.075 -14.254 2.899 1.00 95.19 308 GLN A CA 1
ATOM 2525 C C . GLN A 1 308 ? 13.760 -14.911 1.549 1.00 95.19 308 GLN A C 1
ATOM 2527 O O . GLN A 1 308 ? 14.673 -15.136 0.751 1.00 95.19 308 GLN A O 1
ATOM 2532 N N . ARG A 1 309 ? 12.481 -15.188 1.262 1.00 96.06 309 ARG A N 1
ATOM 2533 C CA . ARG A 1 309 ? 12.045 -15.723 -0.036 1.00 96.06 309 ARG A CA 1
ATOM 2534 C C . ARG A 1 309 ? 12.324 -14.743 -1.175 1.00 96.06 309 ARG A C 1
ATOM 2536 O O . ARG A 1 309 ? 12.929 -15.145 -2.166 1.00 96.06 309 ARG A O 1
ATOM 2543 N N . LEU A 1 310 ? 11.960 -13.471 -1.011 1.00 95.25 310 LEU A N 1
ATOM 2544 C CA . LEU A 1 310 ? 12.240 -12.421 -1.997 1.00 95.25 310 LEU A CA 1
ATOM 2545 C C . LEU A 1 310 ? 13.744 -12.254 -2.231 1.00 95.25 310 LEU A C 1
ATOM 2547 O O . LEU A 1 310 ? 14.191 -12.184 -3.371 1.00 95.25 310 LEU A O 1
ATOM 2551 N N . ARG A 1 311 ? 14.550 -12.280 -1.166 1.00 96.00 311 ARG A N 1
ATOM 2552 C CA . ARG A 1 311 ? 16.011 -12.203 -1.272 1.00 96.00 311 ARG A CA 1
ATOM 2553 C C . ARG A 1 311 ? 16.599 -13.375 -2.061 1.00 96.00 311 ARG A C 1
ATOM 2555 O O . ARG A 1 311 ? 17.508 -13.168 -2.861 1.00 96.00 311 ARG A O 1
ATOM 2562 N N . LYS A 1 312 ? 16.084 -14.596 -1.864 1.00 95.75 312 LYS A N 1
ATOM 2563 C CA . LYS A 1 312 ? 16.484 -15.773 -2.656 1.00 95.75 312 LYS A CA 1
ATOM 2564 C C . LYS A 1 312 ? 16.098 -15.617 -4.130 1.00 95.75 312 LYS A C 1
ATOM 2566 O O . LYS A 1 312 ? 16.937 -15.863 -4.987 1.00 95.75 312 LYS A O 1
ATOM 2571 N N . GLN A 1 313 ? 14.877 -15.163 -4.418 1.00 96.19 313 GLN A N 1
ATOM 2572 C CA . GLN A 1 313 ? 14.415 -14.914 -5.791 1.00 96.19 313 GLN A CA 1
ATOM 2573 C C . GLN A 1 313 ? 15.251 -13.843 -6.497 1.00 96.19 313 GLN A C 1
ATOM 2575 O O . GLN A 1 313 ? 15.675 -14.046 -7.628 1.00 96.19 313 GLN A O 1
ATOM 2580 N N . MET A 1 314 ? 15.555 -12.737 -5.814 1.00 93.56 314 MET A N 1
ATOM 2581 C CA . MET A 1 314 ? 16.405 -11.676 -6.355 1.00 93.56 314 MET A CA 1
ATOM 2582 C C . MET A 1 314 ? 17.819 -12.182 -6.660 1.00 93.56 314 MET A C 1
ATOM 2584 O O . MET A 1 314 ? 18.395 -11.814 -7.679 1.00 93.56 314 MET A O 1
ATOM 2588 N N . LYS A 1 315 ? 18.376 -13.047 -5.801 1.00 95.25 315 LYS A N 1
ATOM 2589 C CA . LYS A 1 315 ? 19.681 -13.663 -6.053 1.00 95.25 315 LYS A CA 1
ATOM 2590 C C . LYS A 1 315 ? 19.651 -14.550 -7.301 1.00 95.25 315 LYS A C 1
ATOM 2592 O O . LYS A 1 315 ? 20.520 -14.389 -8.146 1.00 95.25 315 LYS A O 1
ATOM 2597 N N . LEU A 1 316 ? 18.637 -15.408 -7.439 1.00 96.25 316 LEU A N 1
ATOM 2598 C CA . LEU A 1 316 ? 18.470 -16.265 -8.620 1.00 96.25 316 LEU A CA 1
ATOM 2599 C C . LEU A 1 316 ? 18.351 -15.442 -9.910 1.00 96.25 316 LEU A C 1
ATOM 2601 O O . LEU A 1 316 ? 19.102 -15.676 -10.846 1.00 96.25 316 LEU A O 1
ATOM 2605 N N . LEU A 1 317 ? 17.490 -14.419 -9.925 1.00 94.19 317 LEU A N 1
ATOM 2606 C CA . LEU A 1 317 ? 17.338 -13.520 -11.076 1.00 94.19 317 LEU A CA 1
ATOM 2607 C C . LEU A 1 317 ? 18.648 -12.809 -11.440 1.00 94.19 317 LEU A C 1
ATOM 2609 O O . LEU A 1 317 ? 18.986 -12.691 -12.615 1.00 94.19 317 LEU A O 1
ATOM 2613 N N . ASN A 1 318 ? 19.404 -12.344 -10.443 1.00 93.50 318 ASN A N 1
ATOM 2614 C CA . ASN A 1 318 ? 20.702 -11.719 -10.686 1.00 93.50 318 ASN A CA 1
ATOM 2615 C C . ASN A 1 318 ? 21.728 -12.713 -11.243 1.00 93.50 318 ASN A C 1
ATOM 2617 O O . ASN A 1 318 ? 22.484 -12.349 -12.144 1.00 93.50 318 ASN A O 1
ATOM 2621 N N . ASP A 1 319 ? 21.751 -13.948 -10.738 1.00 94.69 319 ASP A N 1
ATOM 2622 C CA . ASP A 1 319 ? 22.636 -15.006 -11.229 1.00 94.69 319 ASP A CA 1
ATOM 2623 C C . ASP A 1 319 ? 22.284 -15.382 -12.686 1.00 94.69 319 ASP A C 1
ATOM 2625 O O . ASP A 1 319 ? 23.186 -15.489 -13.526 1.00 94.69 319 ASP A O 1
ATOM 2629 N N . ASP A 1 320 ? 20.990 -15.467 -13.020 1.00 94.75 320 ASP A N 1
ATOM 2630 C CA . ASP A 1 320 ? 20.484 -15.710 -14.379 1.00 94.75 320 ASP A CA 1
ATOM 2631 C C . ASP A 1 320 ? 20.835 -14.559 -15.332 1.00 94.75 320 ASP A C 1
ATOM 2633 O O . ASP A 1 320 ? 21.361 -14.783 -16.426 1.00 94.75 320 ASP A O 1
ATOM 2637 N N . HIS A 1 321 ? 20.627 -13.307 -14.915 1.00 92.31 321 HIS A N 1
ATOM 2638 C CA . HIS A 1 321 ? 21.028 -12.134 -15.696 1.00 92.31 321 HIS A CA 1
ATOM 2639 C C . HIS A 1 321 ? 22.546 -12.090 -15.908 1.00 92.31 321 HIS A C 1
ATOM 2641 O O . HIS A 1 321 ? 23.011 -11.820 -17.017 1.00 92.31 321 HIS A O 1
ATOM 2647 N N . ALA A 1 322 ? 23.339 -12.399 -14.879 1.00 93.44 322 ALA A N 1
ATOM 2648 C CA . ALA A 1 322 ? 24.791 -12.469 -14.992 1.00 93.44 322 ALA A CA 1
ATOM 2649 C C . ALA A 1 322 ? 25.240 -13.598 -15.935 1.00 93.44 322 ALA A C 1
ATOM 2651 O O . ALA A 1 322 ? 26.233 -13.449 -16.652 1.00 93.44 322 ALA A O 1
ATOM 2652 N N . ALA A 1 323 ? 24.535 -14.733 -15.964 1.00 93.56 323 ALA A N 1
ATOM 2653 C CA . ALA A 1 323 ? 24.764 -15.791 -16.945 1.00 93.56 323 ALA A CA 1
ATOM 2654 C C . ALA A 1 323 ? 24.400 -15.334 -18.370 1.00 93.56 323 ALA A C 1
ATOM 2656 O O . ALA A 1 323 ? 25.209 -15.507 -19.283 1.00 93.56 323 ALA A O 1
ATOM 2657 N N . GLY A 1 324 ? 23.252 -14.674 -18.550 1.00 93.31 324 GLY A N 1
ATOM 2658 C CA . GLY A 1 324 ? 22.805 -14.132 -19.835 1.00 93.31 324 GLY A CA 1
ATOM 2659 C C . GLY A 1 324 ? 23.764 -13.089 -20.417 1.00 93.31 324 GLY A C 1
ATOM 2660 O O . GLY A 1 324 ? 24.134 -13.173 -21.587 1.00 93.31 324 GLY A O 1
ATOM 2661 N N . ILE A 1 325 ? 24.248 -12.153 -19.593 1.00 93.44 325 ILE A N 1
ATOM 2662 C CA . ILE A 1 325 ? 25.240 -11.146 -20.007 1.00 93.44 325 ILE A CA 1
ATOM 2663 C C . ILE A 1 325 ? 26.568 -11.811 -20.383 1.00 93.44 325 ILE A C 1
ATOM 2665 O O . ILE A 1 325 ? 27.163 -11.456 -21.402 1.00 93.44 325 ILE A O 1
ATOM 2669 N N . ARG A 1 326 ? 27.034 -12.796 -19.601 1.00 93.75 326 ARG A N 1
ATOM 2670 C CA . ARG A 1 326 ? 28.248 -13.556 -19.939 1.00 93.75 326 ARG A CA 1
ATOM 2671 C C . ARG A 1 326 ? 28.098 -14.269 -21.279 1.00 93.75 326 ARG A C 1
ATOM 2673 O O . ARG A 1 326 ? 28.982 -14.142 -22.121 1.00 93.75 326 ARG A O 1
ATOM 2680 N N . HIS A 1 327 ? 26.976 -14.951 -21.502 1.00 94.44 327 HIS A N 1
ATOM 2681 C CA . HIS A 1 327 ? 26.690 -15.619 -22.769 1.00 94.44 327 HIS A CA 1
ATOM 2682 C C . HIS A 1 327 ? 26.681 -14.627 -23.941 1.00 94.44 327 HIS A C 1
ATOM 2684 O O . HIS A 1 327 ? 27.372 -14.840 -24.934 1.00 94.44 327 HIS A O 1
ATOM 2690 N N . LEU A 1 328 ? 25.976 -13.498 -23.807 1.00 93.69 328 LEU A N 1
ATOM 2691 C CA . LEU A 1 328 ? 25.933 -12.461 -24.839 1.00 93.69 328 LEU A CA 1
ATOM 2692 C C . LEU A 1 328 ? 27.322 -11.869 -25.132 1.00 93.69 328 LEU A C 1
ATOM 2694 O O . LEU A 1 328 ? 27.660 -11.637 -26.292 1.00 93.69 328 LEU A O 1
ATOM 2698 N N . SER A 1 329 ? 28.149 -11.654 -24.109 1.00 94.25 329 SER A N 1
ATOM 2699 C CA . SER A 1 329 ? 29.528 -11.170 -24.265 1.00 94.25 329 SER A CA 1
ATOM 2700 C C . SER A 1 329 ? 30.406 -12.169 -25.033 1.00 94.25 329 SER A C 1
ATOM 2702 O O . SER A 1 329 ? 31.123 -11.798 -25.965 1.00 94.25 329 SER A O 1
ATOM 2704 N N . VAL A 1 330 ? 30.299 -13.464 -24.719 1.00 94.94 330 VAL A N 1
ATOM 2705 C CA . VAL A 1 330 ? 31.026 -14.525 -25.437 1.00 94.94 330 VAL A CA 1
ATOM 2706 C C . VAL A 1 330 ? 30.561 -14.630 -26.892 1.00 94.94 330 VAL A C 1
ATOM 2708 O O . VAL A 1 330 ? 31.389 -14.627 -27.799 1.00 94.94 330 VAL A O 1
ATOM 2711 N N . VAL A 1 331 ? 29.251 -14.650 -27.145 1.00 93.69 331 VAL A N 1
ATOM 2712 C CA . VAL A 1 331 ? 28.723 -14.743 -28.516 1.00 93.69 331 VAL A CA 1
ATOM 2713 C C . VAL A 1 331 ? 29.093 -13.504 -29.329 1.00 93.69 331 VAL A C 1
ATOM 2715 O O . VAL A 1 331 ? 29.581 -13.628 -30.448 1.00 93.69 331 VAL A O 1
ATOM 2718 N N . SER A 1 332 ? 28.926 -12.305 -28.768 1.00 91.88 332 SER A N 1
ATOM 2719 C CA . SER A 1 332 ? 29.276 -11.063 -29.466 1.00 91.88 332 SER A CA 1
ATOM 2720 C C . SER A 1 332 ? 30.771 -10.967 -29.765 1.00 91.88 332 SER A C 1
ATOM 2722 O O . SER A 1 332 ? 31.136 -10.594 -30.876 1.00 91.88 332 SER A O 1
ATOM 2724 N N . SER A 1 333 ? 31.647 -11.357 -28.835 1.00 93.88 333 SER A N 1
ATOM 2725 C CA . SER A 1 333 ? 33.092 -11.392 -29.090 1.00 93.88 333 SER A CA 1
ATOM 2726 C C . SER A 1 333 ? 33.477 -12.424 -30.156 1.00 93.88 333 SER A C 1
ATOM 2728 O O . SER A 1 333 ? 34.305 -12.105 -31.011 1.00 93.88 333 SER A O 1
ATOM 2730 N N . SER A 1 334 ? 32.829 -13.595 -30.178 1.00 94.56 334 SER A N 1
ATOM 2731 C CA . SER A 1 334 ? 32.997 -14.602 -31.238 1.00 94.56 334 SER A CA 1
ATOM 2732 C C . SER A 1 334 ? 32.589 -14.051 -32.607 1.00 94.56 334 SER A C 1
ATOM 2734 O O . SER A 1 334 ? 33.384 -14.066 -33.544 1.00 94.56 334 SER A O 1
ATOM 2736 N N . VAL A 1 335 ? 31.392 -13.465 -32.711 1.00 93.75 335 VAL A N 1
ATOM 2737 C CA . VAL A 1 335 ? 30.883 -12.867 -33.958 1.00 93.75 335 VAL A CA 1
ATOM 2738 C C . VAL A 1 335 ? 31.772 -11.711 -34.417 1.00 93.75 335 VAL A C 1
ATOM 2740 O O . VAL A 1 335 ? 32.092 -11.603 -35.598 1.00 93.75 335 VAL A O 1
ATOM 2743 N N . ILE A 1 336 ? 32.236 -10.857 -33.500 1.00 93.31 336 ILE A N 1
ATOM 2744 C CA . ILE A 1 336 ? 33.176 -9.777 -33.826 1.00 93.31 336 ILE A CA 1
ATOM 2745 C C . ILE A 1 336 ? 34.500 -10.349 -34.349 1.00 93.31 336 ILE A C 1
ATOM 2747 O O . ILE A 1 336 ? 35.069 -9.785 -35.284 1.00 93.31 336 ILE A O 1
ATOM 2751 N N . ALA A 1 337 ? 35.007 -11.442 -33.774 1.00 94.06 337 ALA A N 1
ATOM 2752 C CA . ALA A 1 337 ? 36.221 -12.094 -34.258 1.00 94.06 337 ALA A CA 1
ATOM 2753 C C . ALA A 1 337 ? 36.030 -12.659 -35.676 1.00 94.06 337 ALA A C 1
ATOM 2755 O O . ALA A 1 337 ? 36.857 -12.396 -36.550 1.00 94.06 337 ALA A O 1
ATOM 2756 N N . GLU A 1 338 ? 34.917 -13.345 -35.940 1.00 94.38 338 GLU A N 1
ATOM 2757 C CA . GLU A 1 338 ? 34.581 -13.864 -37.272 1.00 94.38 338 GLU A CA 1
ATOM 2758 C C . GLU A 1 338 ? 34.421 -12.745 -38.310 1.00 94.38 338 GLU A C 1
ATOM 2760 O O . GLU A 1 338 ? 34.993 -12.813 -39.402 1.00 94.38 338 GLU A O 1
ATOM 2765 N N . LEU A 1 339 ? 33.717 -11.665 -37.957 1.00 92.69 339 LEU A N 1
ATOM 2766 C CA . LEU A 1 339 ? 33.556 -10.497 -38.823 1.00 92.69 339 LEU A CA 1
ATOM 2767 C C . LEU A 1 339 ? 34.892 -9.803 -39.106 1.00 92.69 339 LEU A C 1
ATOM 2769 O O . LEU A 1 339 ? 35.113 -9.357 -40.229 1.00 92.69 339 LEU A O 1
ATOM 2773 N N . LYS A 1 340 ? 35.812 -9.744 -38.134 1.00 93.06 340 LYS A N 1
ATOM 2774 C CA . LYS A 1 340 ? 37.174 -9.231 -38.358 1.00 93.06 340 LYS A CA 1
ATOM 2775 C C . LYS A 1 340 ? 37.948 -10.097 -39.351 1.00 93.06 340 LYS A C 1
ATOM 2777 O O . LYS A 1 340 ? 38.617 -9.546 -40.221 1.00 93.06 340 LYS A O 1
ATOM 2782 N N . VAL A 1 341 ? 37.832 -11.425 -39.265 1.00 94.75 341 VAL A N 1
ATOM 2783 C CA . VAL A 1 341 ? 38.459 -12.342 -40.233 1.00 94.75 341 VAL A CA 1
ATOM 2784 C C . VAL A 1 341 ? 37.878 -12.140 -41.636 1.00 94.75 341 VAL A C 1
ATOM 2786 O O . VAL A 1 341 ? 38.631 -12.077 -42.607 1.00 94.75 341 VAL A O 1
ATOM 2789 N N . LEU A 1 342 ? 36.554 -11.998 -41.763 1.00 92.69 342 LEU A N 1
ATOM 2790 C CA . LEU A 1 342 ? 35.903 -11.703 -43.046 1.00 92.69 342 LEU A CA 1
ATOM 2791 C C . LEU A 1 342 ? 36.326 -10.345 -43.614 1.00 92.69 342 LEU A C 1
ATOM 2793 O O . LEU A 1 342 ? 36.593 -10.240 -44.811 1.00 92.69 342 LEU A O 1
ATOM 2797 N N . LEU A 1 343 ? 36.433 -9.325 -42.763 1.00 92.62 343 LEU A N 1
ATOM 2798 C CA . LEU A 1 343 ? 36.898 -7.996 -43.148 1.00 92.62 343 LEU A CA 1
ATOM 2799 C C . LEU A 1 343 ? 38.334 -8.054 -43.677 1.00 92.62 343 LEU A C 1
ATOM 2801 O O . LEU A 1 343 ? 38.620 -7.460 -44.714 1.00 92.62 343 LEU A O 1
ATOM 2805 N N . GLU A 1 344 ? 39.217 -8.808 -43.021 1.00 93.06 344 GLU A N 1
ATOM 2806 C CA . GLU A 1 344 ? 40.599 -8.972 -43.472 1.00 93.06 344 GLU A CA 1
ATOM 2807 C C . GLU A 1 344 ? 40.681 -9.709 -44.817 1.00 93.06 344 GLU A C 1
ATOM 2809 O O . GLU A 1 344 ? 41.378 -9.252 -45.721 1.00 93.06 344 GLU A O 1
ATOM 2814 N N . LYS A 1 345 ? 39.891 -10.775 -45.018 1.00 93.12 345 LYS A N 1
ATOM 2815 C CA . LYS A 1 345 ? 39.764 -11.433 -46.334 1.00 93.12 345 LYS A CA 1
ATOM 2816 C C . LYS A 1 345 ? 39.252 -10.467 -47.409 1.00 93.12 345 LYS A C 1
ATOM 2818 O O . LYS A 1 345 ? 39.768 -10.459 -48.525 1.00 93.12 345 LYS A O 1
ATOM 2823 N N . GLY A 1 346 ? 38.270 -9.629 -47.074 1.00 91.25 346 GLY A N 1
ATOM 2824 C CA . GLY A 1 346 ? 37.749 -8.589 -47.963 1.00 91.25 346 GLY A CA 1
ATOM 2825 C C . GLY A 1 346 ? 38.811 -7.552 -48.338 1.00 91.25 346 GLY A C 1
ATOM 2826 O O . GLY A 1 346 ? 38.957 -7.227 -49.515 1.00 91.25 346 GLY A O 1
ATOM 2827 N N . ARG A 1 347 ? 39.610 -7.091 -47.366 1.00 91.31 347 ARG A N 1
ATOM 2828 C CA . ARG A 1 347 ? 40.745 -6.183 -47.600 1.00 91.31 347 ARG A CA 1
ATOM 2829 C C . ARG A 1 347 ? 41.813 -6.811 -48.483 1.00 91.31 347 ARG A C 1
ATOM 2831 O O . ARG A 1 347 ? 42.267 -6.159 -49.416 1.00 91.31 347 ARG A O 1
ATOM 2838 N N . GLN A 1 348 ? 42.178 -8.068 -48.235 1.00 92.00 348 GLN A N 1
ATOM 2839 C CA . GLN A 1 348 ? 43.127 -8.799 -49.080 1.00 92.00 348 GLN A CA 1
ATOM 2840 C C . GLN A 1 348 ? 42.612 -8.912 -50.519 1.00 92.00 348 GLN A C 1
ATOM 2842 O O . GLN A 1 348 ? 43.351 -8.631 -51.461 1.00 92.00 348 GLN A O 1
ATOM 2847 N N . MET A 1 349 ? 41.332 -9.251 -50.703 1.00 90.06 349 MET A N 1
ATOM 2848 C CA . MET A 1 349 ? 40.717 -9.322 -52.031 1.00 90.06 349 MET A CA 1
ATOM 2849 C C . MET A 1 349 ? 40.704 -7.956 -52.728 1.00 90.06 349 MET A C 1
ATOM 2851 O O . MET A 1 349 ? 41.027 -7.870 -53.913 1.00 90.06 349 MET A O 1
ATOM 2855 N N . GLN A 1 350 ? 40.397 -6.881 -51.997 1.00 88.38 350 GLN A N 1
ATOM 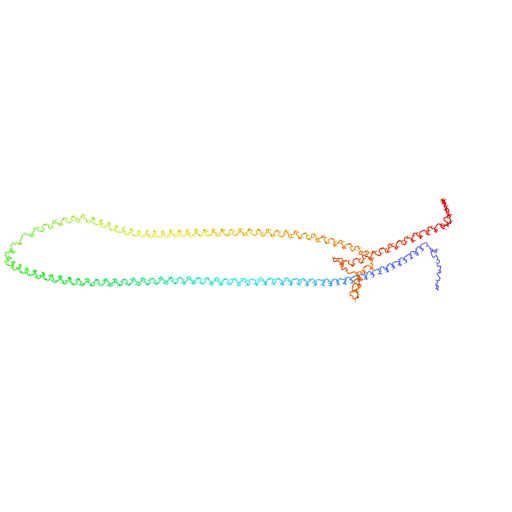2856 C CA . GLN A 1 350 ? 40.459 -5.520 -52.523 1.00 88.38 350 GLN A CA 1
ATOM 2857 C C . GLN A 1 350 ? 41.891 -5.130 -52.913 1.00 88.38 350 GLN A C 1
ATOM 2859 O O . GLN A 1 350 ? 42.099 -4.626 -54.012 1.00 88.38 350 GLN A O 1
ATOM 2864 N N . GLN A 1 351 ? 42.887 -5.419 -52.074 1.00 90.19 351 GLN A N 1
ATOM 2865 C CA . GLN A 1 351 ? 44.293 -5.121 -52.355 1.00 90.19 351 GLN A CA 1
ATOM 2866 C C . GLN A 1 351 ? 44.800 -5.874 -53.594 1.00 90.19 351 GLN A C 1
ATOM 2868 O O . GLN A 1 351 ? 45.489 -5.293 -54.436 1.00 90.19 351 GLN A O 1
ATOM 2873 N N . ILE A 1 352 ? 44.443 -7.156 -53.737 1.00 88.38 352 ILE A N 1
ATOM 2874 C CA . ILE A 1 352 ? 44.749 -7.938 -54.942 1.00 88.38 352 ILE A CA 1
ATOM 2875 C C . ILE A 1 352 ? 44.046 -7.316 -56.151 1.00 88.38 352 ILE A C 1
ATOM 2877 O O . ILE A 1 352 ? 44.697 -7.087 -57.165 1.00 88.38 352 ILE A O 1
ATOM 2881 N N . SER A 1 353 ? 42.762 -6.963 -56.039 1.00 83.69 353 SER A N 1
ATOM 2882 C CA . SER A 1 353 ? 42.011 -6.308 -57.117 1.00 83.69 353 SER A CA 1
ATOM 2883 C C . SER A 1 353 ? 42.640 -4.978 -57.545 1.00 83.69 353 SER A C 1
ATOM 2885 O O . SER A 1 353 ? 42.771 -4.727 -58.739 1.00 83.69 353 SER A O 1
ATOM 2887 N N . GLU A 1 354 ? 43.061 -4.132 -56.604 1.00 85.62 354 GLU A N 1
ATOM 2888 C CA . GLU A 1 354 ? 43.737 -2.859 -56.883 1.00 85.62 354 GLU A CA 1
ATOM 2889 C C . GLU A 1 354 ? 45.087 -3.077 -57.578 1.00 85.62 354 GLU A C 1
ATOM 2891 O O . GLU A 1 354 ? 45.426 -2.369 -58.529 1.00 85.62 354 GLU A O 1
ATOM 2896 N N . ASN A 1 355 ? 45.855 -4.084 -57.150 1.00 84.56 355 ASN A N 1
ATOM 2897 C CA . ASN A 1 355 ? 47.109 -4.455 -57.804 1.00 84.56 355 ASN A CA 1
ATOM 2898 C C . ASN A 1 355 ? 46.882 -5.017 -59.214 1.00 84.56 355 ASN A C 1
ATOM 2900 O O . ASN A 1 355 ? 47.582 -4.614 -60.141 1.00 84.56 355 ASN A O 1
ATOM 2904 N N . CYS A 1 356 ? 45.875 -5.872 -59.407 1.00 79.81 356 CYS A N 1
ATOM 2905 C CA . CYS A 1 356 ? 45.474 -6.356 -60.726 1.00 79.81 356 CYS A CA 1
ATOM 2906 C C . CYS A 1 356 ? 45.009 -5.200 -61.624 1.00 79.81 356 CYS A C 1
ATOM 2908 O O . CYS A 1 356 ? 45.413 -5.124 -62.779 1.00 79.81 356 CYS A O 1
ATOM 2910 N N . GLN A 1 357 ? 44.239 -4.242 -61.098 1.00 78.06 357 GLN A N 1
ATOM 2911 C CA . GLN A 1 357 ? 43.743 -3.095 -61.862 1.00 78.06 357 GLN A CA 1
ATOM 2912 C C . GLN A 1 357 ? 44.875 -2.205 -62.402 1.00 78.06 357 GLN A C 1
ATOM 2914 O O . GLN A 1 357 ? 44.734 -1.642 -63.490 1.00 78.06 357 GLN A O 1
ATOM 2919 N N . LYS A 1 358 ? 46.018 -2.108 -61.707 1.00 80.44 358 LYS A N 1
ATOM 2920 C CA . LYS A 1 358 ? 47.208 -1.398 -62.219 1.00 80.44 358 LYS A CA 1
ATOM 2921 C C . LYS A 1 358 ? 47.771 -2.030 -63.495 1.00 80.44 358 LYS A C 1
ATOM 2923 O O . LYS A 1 358 ? 48.314 -1.305 -64.321 1.00 80.44 358 LYS A O 1
ATOM 2928 N N . LEU A 1 359 ? 47.630 -3.346 -63.654 1.00 75.38 359 LEU A N 1
ATOM 2929 C CA . LEU A 1 359 ? 48.128 -4.104 -64.806 1.00 75.38 359 LEU A CA 1
ATOM 2930 C C . LEU A 1 359 ? 47.112 -4.184 -65.959 1.00 75.38 359 LEU A C 1
ATOM 2932 O O . LEU A 1 359 ? 47.481 -4.603 -67.050 1.00 75.38 359 LEU A O 1
ATOM 2936 N N . THR A 1 360 ? 45.861 -3.759 -65.742 1.00 71.06 360 THR A N 1
ATOM 2937 C CA . THR A 1 360 ? 44.819 -3.806 -66.784 1.00 71.06 360 THR A CA 1
ATOM 2938 C C . THR A 1 360 ? 44.998 -2.736 -67.858 1.00 71.06 360 THR A C 1
ATOM 2940 O O . THR A 1 360 ? 45.203 -1.548 -67.564 1.00 71.06 360 THR A O 1
ATOM 2943 N N . THR A 1 361 ? 44.849 -3.144 -69.118 1.00 70.88 361 THR A N 1
ATOM 2944 C CA . THR A 1 361 ? 44.907 -2.238 -70.273 1.00 70.88 361 THR A CA 1
ATOM 2945 C C . THR A 1 361 ? 43.651 -1.357 -70.360 1.00 70.88 361 THR A C 1
ATOM 2947 O O . THR A 1 361 ? 42.614 -1.627 -69.751 1.00 70.88 361 THR A O 1
ATOM 2950 N N . THR A 1 362 ? 43.704 -0.254 -71.117 1.00 64.94 362 THR A N 1
ATOM 2951 C CA . THR A 1 362 ? 42.537 0.633 -71.318 1.00 64.94 362 THR A CA 1
ATOM 2952 C C . THR A 1 362 ? 41.352 -0.086 -71.967 1.00 64.94 362 THR A C 1
ATOM 2954 O O . THR A 1 362 ? 40.208 0.246 -71.665 1.00 64.94 362 THR A O 1
ATOM 2957 N N . ARG A 1 363 ? 41.615 -1.108 -72.791 1.00 64.06 363 ARG A N 1
ATOM 2958 C CA . ARG A 1 363 ? 40.605 -1.986 -73.397 1.00 64.06 363 ARG A CA 1
ATOM 2959 C C . ARG A 1 363 ? 39.905 -2.858 -72.346 1.00 64.06 363 ARG A C 1
ATOM 2961 O O . ARG A 1 363 ? 38.678 -2.871 -72.286 1.00 64.06 363 ARG A O 1
ATOM 2968 N N . GLU A 1 364 ? 40.662 -3.487 -71.449 1.00 64.00 364 GLU A N 1
ATOM 2969 C CA . GLU A 1 364 ? 40.133 -4.315 -70.348 1.00 64.00 364 GLU A CA 1
ATOM 2970 C C . GLU A 1 364 ? 39.331 -3.516 -69.303 1.00 64.00 364 GLU A C 1
ATOM 2972 O O . GLU A 1 364 ? 38.418 -4.040 -68.656 1.00 64.00 364 GLU A O 1
ATOM 2977 N N . LYS A 1 365 ? 39.606 -2.215 -69.162 1.00 63.94 365 LYS A N 1
ATOM 2978 C CA . LYS A 1 365 ? 38.814 -1.311 -68.307 1.00 63.94 365 LYS A CA 1
ATOM 2979 C C . LYS A 1 365 ? 37.414 -1.030 -68.858 1.00 63.94 365 LYS A C 1
ATOM 2981 O O . LYS A 1 365 ? 36.509 -0.761 -68.070 1.00 63.94 365 LYS A O 1
ATOM 2986 N N . LEU A 1 366 ? 37.224 -1.118 -70.176 1.00 63.88 366 LEU A N 1
ATOM 2987 C CA . LEU A 1 366 ? 35.938 -0.897 -70.856 1.00 63.88 366 LEU A CA 1
ATOM 2988 C C . LEU A 1 366 ? 35.111 -2.184 -71.003 1.00 63.88 366 LEU A C 1
ATOM 2990 O O . LEU A 1 366 ? 33.895 -2.132 -71.166 1.00 63.88 366 LEU A O 1
ATOM 2994 N N . LEU A 1 367 ? 35.739 -3.346 -70.847 1.00 63.72 367 LEU A N 1
ATOM 2995 C CA . LEU A 1 367 ? 35.095 -4.659 -70.882 1.00 63.72 367 LEU A CA 1
ATOM 2996 C C . LEU A 1 367 ? 33.884 -4.870 -69.957 1.00 63.72 367 LEU A C 1
ATOM 2998 O O . LEU A 1 367 ? 32.912 -5.459 -70.425 1.00 63.72 367 LEU A O 1
ATOM 3002 N N . PRO A 1 368 ? 33.854 -4.399 -68.689 1.00 61.31 368 PRO A N 1
ATOM 3003 C CA . PRO A 1 368 ? 32.654 -4.520 -67.856 1.00 61.31 368 PRO A CA 1
ATOM 3004 C C . PRO A 1 368 ? 31.480 -3.661 -68.354 1.00 61.31 368 PRO A C 1
ATOM 3006 O O . PRO A 1 368 ? 30.349 -3.883 -67.934 1.00 61.31 368 PRO A O 1
ATOM 3009 N N . ILE A 1 369 ? 31.735 -2.670 -69.213 1.00 60.56 369 ILE A N 1
ATOM 3010 C CA . ILE A 1 369 ? 30.696 -1.862 -69.862 1.00 60.56 369 ILE A CA 1
ATOM 3011 C C . ILE A 1 369 ? 30.193 -2.603 -71.105 1.00 60.56 369 ILE A C 1
ATOM 3013 O O . ILE A 1 369 ? 28.990 -2.747 -71.278 1.00 60.56 369 ILE A O 1
ATOM 3017 N N . ILE A 1 370 ? 31.102 -3.155 -71.911 1.00 60.41 370 ILE A N 1
ATOM 3018 C CA . ILE A 1 370 ? 30.768 -3.922 -73.122 1.00 60.41 370 ILE A CA 1
ATOM 3019 C C . ILE A 1 370 ? 29.959 -5.180 -72.782 1.00 60.41 370 ILE A C 1
ATOM 3021 O O . ILE A 1 370 ? 28.944 -5.439 -73.415 1.00 60.41 370 ILE A O 1
ATOM 3025 N N . THR A 1 371 ? 30.340 -5.919 -71.738 1.00 58.88 371 THR A N 1
ATOM 3026 C CA . THR A 1 371 ? 29.586 -7.104 -71.282 1.00 58.88 371 THR A CA 1
ATOM 3027 C C . THR A 1 371 ? 28.205 -6.747 -70.742 1.00 58.88 371 THR A C 1
ATOM 3029 O O . THR A 1 371 ? 27.255 -7.476 -70.994 1.00 58.88 371 THR A O 1
ATOM 3032 N N . LYS A 1 372 ? 28.042 -5.606 -70.058 1.00 59.91 372 LYS A N 1
ATOM 3033 C CA . LYS A 1 372 ? 26.711 -5.129 -69.640 1.00 59.91 372 LYS A CA 1
ATOM 3034 C C . LYS A 1 372 ? 25.828 -4.744 -70.826 1.00 59.91 372 LYS A C 1
ATOM 3036 O O . LYS A 1 372 ? 24.636 -5.012 -70.777 1.00 59.91 372 LYS A O 1
ATOM 3041 N N . ILE A 1 373 ? 26.409 -4.152 -71.870 1.00 59.44 373 ILE A N 1
ATOM 3042 C CA . ILE A 1 373 ? 25.701 -3.830 -73.117 1.00 59.44 373 ILE A CA 1
ATOM 3043 C C . ILE A 1 373 ? 25.299 -5.125 -73.838 1.00 59.44 373 ILE A C 1
ATOM 3045 O O . ILE A 1 373 ? 24.134 -5.301 -74.153 1.00 59.44 373 ILE A O 1
ATOM 3049 N N . GLN A 1 374 ? 26.212 -6.090 -73.975 1.00 56.09 374 GLN A N 1
ATOM 3050 C CA . GLN A 1 374 ? 25.922 -7.389 -74.595 1.00 56.09 374 GLN A CA 1
ATOM 3051 C C . GLN A 1 374 ? 24.856 -8.198 -73.840 1.00 56.09 374 GLN A C 1
ATOM 3053 O O . GLN A 1 374 ? 24.034 -8.851 -74.473 1.00 56.09 374 GLN A O 1
ATOM 3058 N N . ILE A 1 375 ? 24.841 -8.151 -72.503 1.00 56.38 375 ILE A N 1
ATOM 3059 C CA . ILE A 1 375 ? 23.804 -8.810 -71.693 1.00 56.38 375 ILE A CA 1
ATOM 3060 C C . ILE A 1 375 ? 22.454 -8.083 -71.838 1.00 56.38 375 ILE A C 1
ATOM 3062 O O . ILE A 1 375 ? 21.435 -8.752 -71.973 1.00 56.38 375 ILE A O 1
ATOM 3066 N N . ALA A 1 376 ? 22.439 -6.744 -71.874 1.00 52.62 376 ALA A N 1
ATOM 3067 C CA . ALA A 1 376 ? 21.220 -5.954 -72.091 1.00 52.62 376 ALA A CA 1
ATOM 3068 C C . ALA A 1 376 ? 20.637 -6.117 -73.511 1.00 52.62 376 ALA A C 1
ATOM 3070 O O . ALA A 1 376 ? 19.420 -6.094 -73.689 1.00 52.62 376 ALA A O 1
ATOM 3071 N N . ASP A 1 377 ? 21.492 -6.329 -74.513 1.00 46.88 377 ASP A N 1
ATOM 3072 C CA . ASP A 1 377 ? 21.073 -6.596 -75.892 1.00 46.88 377 ASP A CA 1
ATOM 3073 C C . ASP A 1 377 ? 20.558 -8.041 -76.065 1.00 46.88 377 ASP A C 1
ATOM 3075 O O . ASP A 1 377 ? 19.630 -8.277 -76.840 1.00 46.88 377 ASP A O 1
ATOM 3079 N N . CYS A 1 378 ? 21.076 -9.004 -75.289 1.00 46.72 378 CYS A N 1
ATOM 3080 C CA . CYS A 1 378 ? 20.588 -10.392 -75.283 1.00 46.72 378 CYS A CA 1
ATOM 3081 C C . CYS A 1 378 ? 19.201 -10.562 -74.637 1.00 46.72 378 CYS A C 1
ATOM 3083 O O . CYS A 1 378 ? 18.528 -11.552 -74.917 1.00 46.72 378 CYS A O 1
ATOM 3085 N N . GLU A 1 379 ? 18.737 -9.620 -73.808 1.00 48.78 379 GLU A N 1
ATOM 3086 C CA . GLU A 1 379 ? 17.358 -9.644 -73.292 1.00 48.78 379 GLU A CA 1
ATOM 3087 C C . GLU A 1 379 ? 16.318 -9.252 -74.360 1.00 48.78 379 GLU A C 1
ATOM 3089 O O . GLU A 1 379 ? 15.140 -9.566 -74.198 1.00 48.78 379 GLU A O 1
ATOM 3094 N N . ASN A 1 380 ? 16.728 -8.625 -75.474 1.00 46.72 380 ASN A N 1
ATOM 3095 C CA . ASN A 1 380 ? 15.798 -8.073 -76.466 1.00 46.72 380 ASN A CA 1
ATOM 3096 C C . ASN A 1 380 ? 15.800 -8.755 -77.842 1.00 46.72 380 ASN A C 1
ATOM 3098 O O . ASN A 1 380 ? 14.931 -8.436 -78.654 1.00 46.72 380 ASN A O 1
ATOM 3102 N N . GLN A 1 381 ? 16.691 -9.710 -78.134 1.00 42.19 381 GLN A N 1
ATOM 3103 C CA . GLN A 1 381 ? 16.637 -10.475 -79.388 1.00 42.19 381 GLN A CA 1
ATOM 3104 C C . GLN A 1 381 ? 17.083 -11.929 -79.192 1.00 42.19 381 GLN A C 1
ATOM 3106 O O . GLN A 1 381 ? 18.255 -12.193 -78.975 1.00 42.19 381 GLN A O 1
ATOM 3111 N N . HIS A 1 382 ? 16.112 -12.839 -79.324 1.00 38.44 382 HIS A N 1
ATOM 3112 C CA . HIS A 1 382 ? 16.198 -14.291 -79.538 1.00 38.44 382 HIS A CA 1
ATOM 3113 C C . HIS A 1 382 ? 17.212 -15.134 -78.719 1.00 38.44 382 HIS A C 1
ATOM 3115 O O . HIS A 1 382 ? 18.423 -14.957 -78.829 1.00 38.44 382 HIS A O 1
ATOM 3121 N N . PRO A 1 383 ? 16.740 -16.178 -78.002 1.00 38.50 383 PRO A N 1
ATOM 3122 C CA . PRO A 1 383 ? 17.607 -17.094 -77.271 1.00 38.50 383 PRO A CA 1
ATOM 3123 C C . PRO A 1 383 ? 18.420 -17.945 -78.253 1.00 38.50 383 PRO A C 1
ATOM 3125 O O . PRO A 1 383 ? 17.887 -18.825 -78.932 1.00 38.50 383 PRO A O 1
ATOM 3128 N N . LEU A 1 384 ? 19.729 -17.708 -78.322 1.00 37.75 384 LEU A N 1
ATOM 3129 C CA . LEU A 1 384 ? 20.648 -18.706 -78.851 1.00 37.75 384 LEU A CA 1
ATOM 3130 C C . LEU A 1 384 ? 20.727 -19.856 -77.844 1.00 37.75 384 LEU A C 1
ATOM 3132 O O . LEU A 1 384 ? 21.353 -19.753 -76.793 1.00 37.75 384 LEU A O 1
ATOM 3136 N N . ASN A 1 385 ? 20.061 -20.951 -78.204 1.00 46.12 385 ASN A N 1
ATOM 3137 C CA . ASN A 1 385 ? 20.213 -22.272 -77.616 1.00 46.12 385 ASN A CA 1
ATOM 3138 C C . ASN A 1 385 ? 21.694 -22.682 -77.583 1.00 46.12 385 ASN A C 1
ATOM 3140 O O . ASN A 1 385 ? 22.239 -23.126 -78.593 1.00 46.12 385 ASN A O 1
ATOM 3144 N N . ALA A 1 386 ? 22.322 -22.571 -76.414 1.00 39.91 386 ALA A N 1
ATOM 3145 C CA . ALA A 1 386 ? 23.448 -23.400 -76.000 1.00 39.91 386 ALA A CA 1
ATOM 3146 C C . ALA A 1 386 ? 23.552 -23.391 -74.461 1.00 39.91 386 ALA A C 1
ATOM 3148 O O . ALA A 1 386 ? 23.894 -22.375 -73.862 1.00 39.91 386 ALA A O 1
ATOM 3149 N N . CYS A 1 387 ? 23.287 -24.560 -73.867 1.00 37.34 387 CYS A N 1
ATOM 3150 C CA . CYS A 1 387 ? 23.446 -24.942 -72.455 1.00 37.34 387 CYS A CA 1
ATOM 3151 C C . CYS A 1 387 ? 22.373 -24.458 -71.455 1.00 37.34 387 CYS A C 1
ATOM 3153 O O . CYS A 1 387 ? 22.553 -23.488 -70.721 1.00 37.34 387 CYS A O 1
ATOM 3155 N N . ASP A 1 388 ? 21.309 -25.260 -71.342 1.00 40.62 388 ASP A N 1
ATOM 3156 C CA . ASP A 1 388 ? 20.347 -25.310 -70.227 1.00 40.62 388 ASP A CA 1
ATOM 3157 C C . ASP A 1 388 ? 20.963 -25.886 -68.930 1.00 40.62 388 ASP A C 1
ATOM 3159 O O . ASP A 1 388 ? 20.468 -26.839 -68.335 1.00 40.62 388 ASP A O 1
ATOM 3163 N N . GLU A 1 389 ? 22.039 -25.279 -68.436 1.00 50.69 389 GLU A N 1
ATOM 3164 C CA . GLU A 1 389 ? 22.422 -25.397 -67.028 1.00 50.69 389 GLU A CA 1
ATOM 3165 C C . GLU A 1 389 ? 22.641 -23.988 -66.495 1.00 50.69 389 GLU A C 1
ATOM 3167 O O . GLU A 1 389 ? 23.691 -23.370 -66.678 1.00 50.69 389 GLU A O 1
ATOM 3172 N N . LYS A 1 390 ? 21.612 -23.438 -65.840 1.00 59.31 390 LYS A N 1
ATOM 3173 C CA . LYS A 1 390 ? 21.761 -22.206 -65.064 1.00 59.31 390 LYS A CA 1
ATOM 3174 C C . LYS A 1 390 ? 22.867 -22.448 -64.040 1.00 59.31 390 LYS A C 1
ATOM 3176 O O . LYS A 1 390 ? 22.669 -23.196 -63.087 1.00 59.31 390 LYS A O 1
ATOM 3181 N N . MET A 1 391 ? 24.026 -21.831 -64.264 1.00 58.22 391 MET A N 1
ATOM 3182 C CA . MET A 1 391 ? 25.192 -21.970 -63.397 1.00 58.22 391 MET A CA 1
ATOM 3183 C C . MET A 1 391 ? 24.780 -21.749 -61.925 1.00 58.22 391 MET A C 1
ATOM 3185 O O . MET A 1 391 ? 24.201 -20.695 -61.633 1.00 58.22 391 MET A O 1
ATOM 3189 N N . PRO A 1 392 ? 25.031 -22.706 -61.007 1.00 62.38 392 PRO A N 1
ATOM 3190 C CA . PRO A 1 392 ? 24.542 -22.630 -59.631 1.00 62.38 392 PRO A CA 1
ATOM 3191 C C . PRO A 1 392 ? 25.027 -21.365 -58.912 1.00 62.38 392 PRO A C 1
ATOM 3193 O O . PRO A 1 392 ? 26.183 -20.954 -59.070 1.00 62.38 392 PRO A O 1
ATOM 3196 N N . GLU A 1 393 ? 24.173 -20.740 -58.094 1.00 51.94 393 GLU A N 1
ATOM 3197 C CA . GLU A 1 393 ? 24.631 -19.680 -57.187 1.00 51.94 393 GLU A CA 1
ATOM 3198 C C . GLU A 1 393 ? 25.713 -20.248 -56.247 1.00 51.94 393 GLU A C 1
ATOM 3200 O O . GLU A 1 393 ? 25.514 -21.329 -55.692 1.00 51.94 393 GLU A O 1
ATOM 3205 N N . PRO A 1 394 ? 26.864 -19.568 -56.054 1.00 56.44 394 PRO A N 1
ATOM 3206 C CA . PRO A 1 394 ? 27.145 -18.158 -56.350 1.00 56.44 394 PRO A CA 1
ATOM 3207 C C . PRO A 1 394 ? 27.957 -17.908 -57.638 1.00 56.44 394 PRO A C 1
ATOM 3209 O O . PRO A 1 394 ? 28.387 -16.779 -57.879 1.00 56.44 394 PRO A O 1
ATOM 3212 N N . TYR A 1 395 ? 28.214 -18.927 -58.460 1.00 64.12 395 TYR A N 1
ATOM 3213 C CA . TYR A 1 395 ? 29.141 -18.822 -59.594 1.00 64.12 395 TYR A CA 1
ATOM 3214 C C . TYR A 1 395 ? 28.604 -17.945 -60.729 1.00 64.12 395 TYR A C 1
ATOM 3216 O O . TYR A 1 395 ? 29.381 -17.260 -61.398 1.00 64.12 395 TYR A O 1
ATOM 3224 N N . ASN A 1 396 ? 27.281 -17.870 -60.886 1.00 67.19 396 ASN A N 1
ATOM 3225 C CA . ASN A 1 396 ? 26.616 -16.918 -61.779 1.00 67.19 396 ASN A CA 1
ATOM 3226 C C . ASN A 1 396 ? 27.028 -15.449 -61.521 1.00 67.19 396 ASN A C 1
ATOM 3228 O O . ASN A 1 396 ? 27.163 -14.674 -62.465 1.00 67.19 396 ASN A O 1
ATOM 3232 N N . LYS A 1 397 ? 27.314 -15.066 -60.267 1.00 67.25 397 LYS A N 1
ATOM 3233 C CA . LYS A 1 397 ? 27.736 -13.703 -59.885 1.00 67.25 397 LYS A CA 1
ATOM 3234 C C . LYS A 1 397 ? 29.180 -13.386 -60.293 1.00 67.25 397 LYS A C 1
ATOM 3236 O O . LYS A 1 397 ? 29.544 -12.215 -60.372 1.00 67.25 397 LYS A O 1
ATOM 3241 N N . LEU A 1 398 ? 29.992 -14.401 -60.602 1.00 74.06 398 LEU A N 1
ATOM 3242 C CA . LEU A 1 398 ? 31.377 -14.247 -61.063 1.00 74.06 398 LEU A CA 1
ATOM 3243 C C . LEU A 1 398 ? 31.519 -14.306 -62.595 1.00 74.06 398 LEU A C 1
ATOM 3245 O O . LEU A 1 398 ? 32.639 -14.261 -63.099 1.00 74.06 398 LEU A O 1
ATOM 3249 N N . LEU A 1 399 ? 30.424 -14.370 -63.360 1.00 73.31 399 LEU A N 1
ATOM 3250 C CA . LEU A 1 399 ? 30.477 -14.520 -64.822 1.00 73.31 399 LEU A CA 1
ATOM 3251 C C . LEU A 1 399 ? 31.326 -13.427 -65.502 1.00 73.31 399 LEU A C 1
ATOM 3253 O O . LEU A 1 399 ? 32.199 -13.720 -66.316 1.00 73.31 399 LEU A O 1
ATOM 3257 N N . SER A 1 400 ? 31.131 -12.169 -65.095 1.00 70.94 400 SER A N 1
ATOM 3258 C CA . SER A 1 400 ? 31.894 -11.024 -65.617 1.00 70.94 400 SER A CA 1
ATOM 3259 C C . SER A 1 400 ? 33.383 -11.067 -65.247 1.00 70.94 400 SER A C 1
ATOM 3261 O O . SER A 1 400 ? 34.223 -10.575 -66.000 1.00 70.94 400 SER A O 1
ATOM 3263 N N . PHE A 1 401 ? 33.729 -11.670 -64.104 1.00 77.12 401 PHE A N 1
ATOM 3264 C CA . PHE A 1 401 ? 35.118 -11.902 -63.709 1.00 77.12 401 PHE A CA 1
ATOM 3265 C C . PHE A 1 401 ? 35.759 -12.969 -64.602 1.00 77.12 401 PHE A C 1
ATOM 3267 O O . PHE A 1 401 ? 36.842 -12.742 -65.139 1.00 77.12 401 PHE A O 1
ATOM 3274 N N . TRP A 1 402 ? 35.072 -14.092 -64.826 1.00 79.56 402 TRP A N 1
ATOM 3275 C CA . TRP A 1 402 ? 35.580 -15.183 -65.661 1.00 79.56 402 TRP A CA 1
ATOM 3276 C C . TRP A 1 402 ? 35.740 -14.791 -67.130 1.00 79.56 402 TRP A C 1
ATOM 3278 O O . TRP A 1 402 ? 36.730 -15.166 -67.752 1.00 79.56 402 TRP A O 1
ATOM 3288 N N . GLN A 1 403 ? 34.829 -13.982 -67.677 1.00 76.06 403 GLN A N 1
ATOM 3289 C CA . GLN A 1 403 ? 34.966 -13.438 -69.032 1.00 76.06 403 GLN A CA 1
ATOM 3290 C C . GLN A 1 403 ? 36.235 -12.586 -69.174 1.00 76.06 403 GLN A C 1
ATOM 3292 O O . GLN A 1 403 ? 37.033 -12.825 -70.079 1.00 76.06 403 GLN A O 1
ATOM 3297 N N . LYS A 1 404 ? 36.479 -11.664 -68.232 1.00 75.62 404 LYS A N 1
ATOM 3298 C CA . LYS A 1 404 ? 37.715 -10.864 -68.206 1.00 75.62 404 LYS A CA 1
ATOM 3299 C C . LYS A 1 404 ? 38.966 -11.722 -68.048 1.00 75.62 404 LYS A C 1
ATOM 3301 O O . LYS A 1 404 ? 39.960 -11.482 -68.724 1.00 75.62 404 LYS A O 1
ATOM 3306 N N . PHE A 1 405 ? 38.921 -12.713 -67.160 1.00 81.19 405 PHE A N 1
ATOM 3307 C CA . PHE A 1 405 ? 40.040 -13.624 -66.940 1.00 81.19 405 PHE A CA 1
ATOM 3308 C C . PHE A 1 405 ? 40.395 -14.397 -68.216 1.00 81.19 405 PHE A C 1
ATOM 3310 O O . PHE A 1 405 ? 41.567 -14.487 -68.578 1.00 81.19 405 PHE A O 1
ATOM 3317 N N . ASN A 1 406 ? 39.389 -14.914 -68.923 1.00 83.44 406 ASN A N 1
ATOM 3318 C CA . ASN A 1 406 ? 39.591 -15.669 -70.155 1.00 83.44 406 ASN A CA 1
ATOM 3319 C C . ASN A 1 406 ? 40.150 -14.794 -71.284 1.00 83.44 406 ASN A C 1
ATOM 3321 O O . ASN A 1 406 ? 41.064 -15.234 -71.977 1.00 83.44 406 ASN A O 1
ATOM 3325 N N . GLU A 1 407 ? 39.670 -13.559 -71.449 1.00 78.88 407 GLU A N 1
ATOM 3326 C CA . GLU A 1 407 ? 40.205 -12.644 -72.468 1.00 78.88 407 GLU A CA 1
ATOM 3327 C C . GLU A 1 407 ? 41.659 -12.256 -72.181 1.00 78.88 407 GLU A C 1
ATOM 3329 O O . GLU A 1 407 ? 42.507 -12.378 -73.064 1.00 78.88 407 GLU A O 1
ATOM 3334 N N . SER A 1 408 ? 41.981 -11.914 -70.930 1.00 80.44 408 SER A N 1
ATOM 3335 C CA . SER A 1 408 ? 43.358 -11.607 -70.527 1.00 80.44 408 SER A CA 1
ATOM 3336 C C . SER A 1 408 ? 44.288 -12.816 -70.707 1.00 80.44 408 SER A C 1
ATOM 3338 O O . SER A 1 408 ? 45.438 -12.680 -71.127 1.00 80.44 408 SER A O 1
ATOM 3340 N N . LYS A 1 409 ? 43.780 -14.038 -70.482 1.00 85.19 409 LYS A N 1
ATOM 3341 C CA . LYS A 1 409 ? 44.514 -15.285 -70.740 1.00 85.19 409 LYS A CA 1
ATOM 3342 C C . LYS A 1 409 ? 44.761 -15.514 -72.235 1.00 85.19 409 LYS A C 1
ATOM 3344 O O . LYS A 1 409 ? 45.866 -15.907 -72.602 1.00 85.19 409 LYS A O 1
ATOM 3349 N N . LEU A 1 410 ? 43.772 -15.257 -73.092 1.00 84.38 410 LEU A N 1
ATOM 3350 C CA . LEU A 1 410 ? 43.933 -15.340 -74.548 1.00 84.38 410 LEU A CA 1
ATOM 3351 C C . LEU A 1 410 ? 44.944 -14.309 -75.060 1.00 84.38 410 LEU A C 1
ATOM 3353 O O . LEU A 1 410 ? 45.792 -14.643 -75.885 1.00 84.38 410 LEU A O 1
ATOM 3357 N N . GLU A 1 411 ? 44.903 -13.083 -74.535 1.00 81.81 411 GLU A N 1
ATOM 3358 C CA . GLU A 1 411 ? 45.872 -12.040 -74.875 1.00 81.81 411 GLU A CA 1
ATOM 3359 C C . GLU A 1 411 ? 47.289 -12.422 -74.421 1.00 81.81 411 GLU A C 1
ATOM 3361 O O . GLU A 1 411 ? 48.238 -12.298 -75.197 1.00 81.81 411 GLU A O 1
ATOM 3366 N N . CYS A 1 412 ? 47.437 -12.989 -73.219 1.00 84.94 412 CYS A N 1
ATOM 3367 C CA . CYS A 1 412 ? 48.704 -13.551 -72.749 1.00 84.94 412 CYS A CA 1
ATOM 3368 C C . CYS A 1 412 ? 49.254 -14.632 -73.694 1.00 84.94 412 CYS A C 1
ATOM 3370 O O . CYS A 1 412 ? 50.431 -14.586 -74.052 1.00 84.94 412 CYS A O 1
ATOM 3372 N N . GLU A 1 413 ? 48.434 -15.602 -74.106 1.00 87.44 413 GLU A N 1
ATOM 3373 C CA . GLU A 1 413 ? 48.865 -16.662 -75.031 1.00 87.44 413 GLU A CA 1
ATOM 3374 C C . GLU A 1 413 ? 49.221 -16.109 -76.420 1.00 87.44 413 GLU A C 1
ATOM 3376 O O . GLU A 1 413 ? 50.239 -16.488 -77.002 1.00 87.44 413 GLU A O 1
ATOM 3381 N N . PHE A 1 414 ? 48.464 -15.134 -76.923 1.00 86.56 414 PHE A N 1
ATOM 3382 C CA . PHE A 1 414 ? 48.779 -14.456 -78.179 1.00 86.56 414 PHE A CA 1
ATOM 3383 C C . PHE A 1 414 ? 50.107 -13.685 -78.116 1.00 86.56 414 PHE A C 1
ATOM 3385 O O . PHE A 1 414 ? 50.921 -13.761 -79.041 1.00 86.56 414 PHE A O 1
ATOM 3392 N N . LEU A 1 415 ? 50.365 -12.972 -77.014 1.00 87.31 415 LEU A N 1
ATOM 3393 C CA . LEU A 1 415 ? 51.636 -12.281 -76.782 1.00 87.31 415 LEU A CA 1
ATOM 3394 C C . LEU A 1 415 ? 52.807 -13.263 -76.674 1.00 87.31 415 LEU A C 1
ATOM 3396 O O . LEU A 1 415 ? 53.869 -12.988 -77.233 1.00 87.31 415 LEU A O 1
ATOM 3400 N N . LYS A 1 416 ? 52.619 -14.421 -76.027 1.00 89.75 416 LYS A N 1
ATOM 3401 C CA . LYS A 1 416 ? 53.628 -15.492 -76.002 1.00 89.75 416 LYS A CA 1
ATOM 3402 C C . LYS A 1 416 ? 53.941 -15.993 -77.408 1.00 89.75 416 LYS A C 1
ATOM 3404 O O . LYS A 1 416 ? 55.117 -16.070 -77.755 1.00 89.75 416 LYS A O 1
ATOM 3409 N N . MET A 1 417 ? 52.926 -16.268 -78.233 1.00 89.75 417 MET A N 1
ATOM 3410 C CA . MET A 1 417 ? 53.146 -16.684 -79.623 1.00 89.75 417 MET A CA 1
ATOM 3411 C C . MET A 1 417 ? 53.923 -15.623 -80.411 1.00 89.75 417 MET A C 1
ATOM 3413 O O . MET A 1 417 ? 54.944 -15.936 -81.024 1.00 89.75 417 MET A O 1
ATOM 3417 N N . LYS A 1 418 ? 53.521 -14.348 -80.334 1.00 89.38 418 LYS A N 1
ATOM 3418 C CA . LYS A 1 418 ? 54.261 -13.248 -80.976 1.00 89.38 418 LYS A CA 1
ATOM 3419 C C . LYS A 1 418 ? 55.704 -13.145 -80.492 1.00 89.38 418 LYS A C 1
ATOM 3421 O O . LYS A 1 418 ? 56.603 -12.979 -81.308 1.00 89.38 418 LYS A O 1
ATOM 3426 N N . HIS A 1 419 ? 55.938 -13.277 -79.188 1.00 91.31 419 HIS A N 1
ATOM 3427 C CA . HIS A 1 419 ? 57.286 -13.288 -78.632 1.00 91.31 419 HIS A CA 1
ATOM 3428 C C . HIS A 1 419 ? 58.114 -14.452 -79.190 1.00 91.31 419 HIS A C 1
ATOM 3430 O O . HIS A 1 419 ? 59.268 -14.248 -79.554 1.00 91.31 419 HIS A O 1
ATOM 3436 N N . THR A 1 420 ? 57.546 -15.661 -79.291 1.00 92.00 420 THR A N 1
ATOM 3437 C CA . THR A 1 420 ? 58.261 -16.809 -79.874 1.00 92.00 420 THR A CA 1
ATOM 3438 C C . THR A 1 420 ? 58.631 -16.578 -81.336 1.00 92.00 420 THR A C 1
ATOM 3440 O O . THR A 1 420 ? 59.779 -16.830 -81.693 1.00 92.00 420 THR A O 1
ATOM 3443 N N . VAL A 1 421 ? 57.721 -16.015 -82.138 1.00 90.25 421 VAL A N 1
ATOM 3444 C CA . VAL A 1 421 ? 57.980 -15.672 -83.546 1.00 90.25 421 VAL A CA 1
ATOM 3445 C C . VAL A 1 421 ? 59.062 -14.598 -83.647 1.00 90.25 421 VAL A C 1
ATOM 3447 O O . VAL A 1 421 ? 60.091 -14.836 -84.266 1.00 90.25 421 VAL A O 1
ATOM 3450 N N . CYS A 1 422 ? 58.920 -13.464 -82.953 1.00 88.75 422 CYS A N 1
ATOM 3451 C CA . CYS A 1 422 ? 59.940 -12.411 -82.976 1.00 88.75 422 CYS A CA 1
ATOM 3452 C C . CYS A 1 422 ? 61.292 -12.878 -82.414 1.00 88.75 422 CYS A C 1
ATOM 3454 O O . CYS A 1 422 ? 62.334 -12.408 -82.856 1.00 88.75 422 CYS A O 1
ATOM 3456 N N . SER A 1 423 ? 61.315 -13.792 -81.441 1.00 90.12 423 SER A N 1
ATOM 3457 C CA . SER A 1 423 ? 62.557 -14.385 -80.937 1.00 90.12 423 SER A CA 1
ATOM 3458 C C . SER A 1 423 ? 63.212 -15.306 -81.967 1.00 90.12 423 SER A C 1
ATOM 3460 O O . SER A 1 423 ? 64.440 -15.344 -82.026 1.00 90.12 423 SER A O 1
ATOM 3462 N N . GLN A 1 424 ? 62.426 -16.046 -82.753 1.00 89.31 424 GLN A N 1
ATOM 3463 C CA . GLN A 1 424 ? 62.925 -16.859 -83.865 1.00 89.31 424 GLN A CA 1
ATOM 3464 C C . GLN A 1 424 ? 63.461 -15.959 -84.979 1.00 89.31 424 GLN A C 1
ATOM 3466 O O . GLN A 1 424 ? 64.623 -16.098 -85.336 1.00 89.31 424 GLN A O 1
ATOM 3471 N N . GLU A 1 425 ? 62.700 -14.952 -85.406 1.00 89.00 425 GLU A N 1
ATOM 3472 C CA . GLU A 1 425 ? 63.142 -13.946 -86.381 1.00 89.00 425 GLU A CA 1
ATOM 3473 C C . GLU A 1 425 ? 64.409 -13.213 -85.915 1.00 89.00 425 GLU A C 1
ATOM 3475 O O . GLU A 1 425 ? 65.331 -13.001 -86.691 1.00 89.00 425 GLU A O 1
ATOM 3480 N N . ASN A 1 426 ? 64.514 -12.841 -84.634 1.00 88.19 426 ASN A N 1
ATOM 3481 C CA . ASN A 1 426 ? 65.718 -12.203 -84.091 1.00 88.19 426 ASN A CA 1
ATOM 3482 C C . ASN A 1 426 ? 66.903 -13.176 -84.071 1.00 88.19 426 ASN A C 1
ATOM 3484 O O . ASN A 1 426 ? 68.033 -12.771 -84.335 1.00 88.19 426 ASN A O 1
ATOM 3488 N N . LYS A 1 427 ? 66.664 -14.463 -83.795 1.00 89.75 427 LYS A N 1
ATOM 3489 C CA . LYS A 1 427 ? 67.696 -15.498 -83.896 1.00 89.75 427 LYS A CA 1
ATOM 3490 C C . LYS A 1 427 ? 68.168 -15.656 -85.345 1.00 89.75 427 LYS A C 1
ATOM 3492 O O . LYS A 1 427 ? 69.370 -15.606 -85.575 1.00 89.75 427 LYS A O 1
ATOM 3497 N N . GLU A 1 428 ? 67.251 -15.726 -86.304 1.00 87.25 428 GLU A N 1
ATOM 3498 C CA . GLU A 1 428 ? 67.546 -15.792 -87.741 1.00 87.25 428 GLU A CA 1
ATOM 3499 C C . GLU A 1 428 ? 68.265 -14.531 -88.240 1.00 87.25 428 GLU A C 1
AT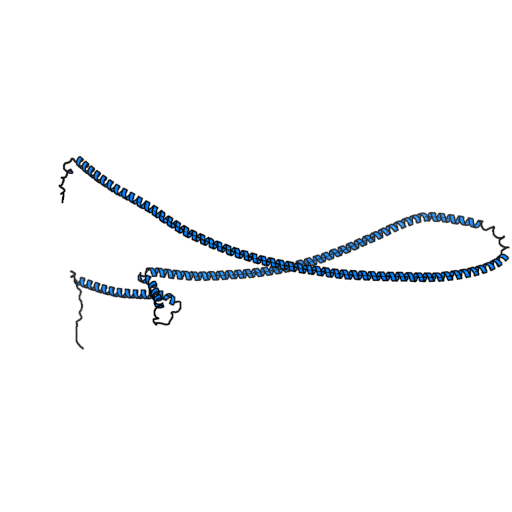OM 3501 O O . GLU A 1 428 ? 69.254 -14.623 -88.959 1.00 87.25 428 GLU A O 1
ATOM 3506 N N . LEU A 1 429 ? 67.842 -13.338 -87.816 1.00 86.81 429 LEU A N 1
ATOM 3507 C CA . LEU A 1 429 ? 68.501 -12.070 -88.139 1.00 86.81 429 LEU A CA 1
ATOM 3508 C C . LEU A 1 429 ? 69.900 -11.984 -87.529 1.00 86.81 429 LEU A C 1
ATOM 3510 O O . LEU A 1 429 ? 70.809 -11.465 -88.174 1.00 86.81 429 LEU A O 1
ATOM 3514 N N . ARG A 1 430 ? 70.099 -12.492 -86.306 1.00 84.88 430 ARG A N 1
ATOM 3515 C CA . ARG A 1 430 ? 71.427 -12.609 -85.684 1.00 84.88 430 ARG A CA 1
ATOM 3516 C C . ARG A 1 430 ? 72.305 -13.596 -86.439 1.00 84.88 430 ARG A C 1
ATOM 3518 O O . ARG A 1 430 ? 73.467 -13.280 -86.662 1.00 84.88 430 ARG A O 1
ATOM 3525 N N . GLU A 1 431 ? 71.766 -14.736 -86.861 1.00 83.06 431 GLU A N 1
ATOM 3526 C CA . GLU A 1 431 ? 72.468 -15.713 -87.702 1.00 83.06 431 GLU A CA 1
ATOM 3527 C C . GLU A 1 431 ? 72.819 -15.109 -89.073 1.00 83.06 431 GLU A C 1
ATOM 3529 O O . GLU A 1 431 ? 73.957 -15.226 -89.522 1.00 83.06 431 GLU A O 1
ATOM 3534 N N . MET A 1 432 ? 71.907 -14.364 -89.706 1.00 82.50 432 MET A N 1
ATOM 3535 C CA . MET A 1 432 ? 72.176 -13.627 -90.945 1.00 82.50 432 MET A CA 1
ATOM 3536 C C . MET A 1 432 ? 73.218 -12.523 -90.752 1.00 82.50 432 MET A C 1
ATOM 3538 O O . MET A 1 432 ? 74.100 -12.381 -91.591 1.00 82.50 432 MET A O 1
ATOM 3542 N N . LEU A 1 433 ? 73.179 -11.772 -89.648 1.00 79.31 433 LEU A N 1
ATOM 3543 C CA . LEU A 1 433 ? 74.213 -10.795 -89.288 1.00 79.31 433 LEU A CA 1
ATOM 3544 C C . LEU A 1 433 ? 75.563 -11.465 -89.032 1.00 79.31 433 LEU A C 1
ATOM 3546 O O . LEU A 1 433 ? 76.585 -10.940 -89.457 1.00 79.31 433 LEU A O 1
ATOM 3550 N N . GLN A 1 434 ? 75.583 -12.621 -88.371 1.00 76.50 434 GLN A N 1
ATOM 3551 C CA . GLN A 1 434 ? 76.794 -13.401 -88.125 1.00 76.50 434 GLN A CA 1
ATOM 3552 C C . GLN A 1 434 ? 77.383 -13.930 -89.440 1.00 76.50 434 GLN A C 1
ATOM 3554 O O . GLN A 1 434 ? 78.588 -13.818 -89.656 1.00 76.50 434 GLN A O 1
ATOM 3559 N N . ASN A 1 435 ? 76.535 -14.389 -90.363 1.00 73.38 435 ASN A N 1
ATOM 3560 C CA . ASN A 1 435 ? 76.927 -14.765 -91.720 1.00 73.38 435 ASN A CA 1
ATOM 3561 C C . ASN A 1 435 ? 77.401 -13.554 -92.540 1.00 73.38 435 ASN A C 1
ATOM 3563 O O . ASN A 1 435 ? 78.386 -13.659 -93.261 1.00 73.38 435 ASN A O 1
ATOM 3567 N N . TYR A 1 436 ? 76.772 -12.384 -92.398 1.00 71.62 436 TYR A N 1
ATOM 3568 C CA . TYR A 1 436 ? 77.180 -11.144 -93.070 1.00 71.62 436 TYR A CA 1
ATOM 3569 C C . TYR A 1 436 ? 78.509 -10.593 -92.521 1.00 71.62 436 TYR A C 1
ATOM 3571 O O . TYR A 1 436 ? 79.342 -10.093 -93.273 1.00 71.62 436 TYR A O 1
ATOM 3579 N N . MET A 1 437 ? 78.748 -10.735 -91.214 1.00 67.25 437 MET A N 1
ATOM 3580 C CA . MET A 1 437 ? 80.027 -10.435 -90.561 1.00 67.25 437 MET A CA 1
ATOM 3581 C C . MET A 1 437 ? 81.114 -11.457 -90.925 1.00 67.25 437 MET A C 1
ATOM 3583 O O . MET A 1 437 ? 82.274 -11.074 -91.006 1.00 67.25 437 MET A O 1
ATOM 3587 N N . GLY A 1 438 ? 80.751 -12.717 -91.195 1.00 60.62 438 GLY A N 1
ATOM 3588 C CA . GLY A 1 438 ? 81.646 -13.732 -91.766 1.00 60.62 438 GLY A CA 1
ATOM 3589 C C . GLY A 1 438 ? 81.898 -13.577 -93.274 1.00 60.62 438 GLY A C 1
ATOM 3590 O O . GLY A 1 438 ? 82.922 -14.039 -93.769 1.00 60.62 438 GLY A O 1
ATOM 3591 N N . ALA A 1 439 ? 80.990 -12.914 -94.001 1.00 55.97 439 ALA A N 1
ATOM 3592 C CA . ALA A 1 439 ? 81.102 -12.592 -95.427 1.00 55.97 439 ALA A CA 1
ATOM 3593 C C . ALA A 1 439 ? 81.810 -11.252 -95.698 1.00 55.97 439 ALA A C 1
ATOM 3595 O O . ALA A 1 439 ? 82.253 -11.000 -96.820 1.00 55.97 439 ALA A O 1
ATOM 3596 N N . ARG A 1 440 ? 81.986 -10.399 -94.679 1.00 44.12 440 ARG A N 1
ATOM 3597 C CA . ARG A 1 440 ? 83.092 -9.437 -94.698 1.00 44.12 440 ARG A CA 1
ATOM 3598 C C . ARG A 1 440 ? 84.392 -10.226 -94.549 1.00 44.12 440 ARG A C 1
ATOM 3600 O O . ARG A 1 440 ? 84.473 -11.066 -93.657 1.00 44.12 440 ARG A O 1
ATOM 3607 N N . PRO A 1 441 ? 85.431 -9.942 -95.351 1.00 44.09 441 PRO A N 1
ATOM 3608 C CA . PRO A 1 441 ? 86.751 -10.444 -95.044 1.00 44.09 441 PRO A CA 1
ATOM 3609 C C . PRO A 1 441 ? 87.174 -9.814 -93.718 1.00 44.09 441 PRO A C 1
ATOM 3611 O O . PRO A 1 441 ? 87.614 -8.666 -93.663 1.00 44.09 441 PRO A O 1
ATOM 3614 N N . SER A 1 442 ? 87.042 -10.577 -92.638 1.00 38.88 442 SER A N 1
ATOM 3615 C CA . SER A 1 442 ? 87.974 -10.487 -91.532 1.00 38.88 442 SER A CA 1
ATOM 3616 C C . SER A 1 442 ? 89.351 -10.665 -92.151 1.00 38.88 442 SER A C 1
ATOM 3618 O O . SER A 1 442 ? 89.728 -11.760 -92.574 1.00 38.88 442 SER A O 1
ATOM 3620 N N . THR A 1 443 ? 90.113 -9.582 -92.229 1.00 44.41 443 THR A N 1
ATOM 3621 C CA . THR A 1 443 ? 91.570 -9.638 -92.277 1.00 44.41 443 THR A CA 1
ATOM 3622 C C . THR A 1 443 ? 92.062 -10.259 -90.968 1.00 44.41 443 THR A C 1
ATOM 3624 O O . THR A 1 443 ? 92.534 -9.547 -90.092 1.00 44.41 443 THR A O 1
ATOM 3627 N N . SER A 1 444 ? 91.844 -11.567 -90.817 1.00 37.84 444 SER A N 1
ATOM 3628 C CA . SER A 1 444 ? 92.495 -12.513 -89.902 1.00 37.84 444 SER A CA 1
ATOM 3629 C C . SER A 1 444 ? 91.675 -13.809 -89.838 1.00 37.84 444 SER A C 1
ATOM 3631 O O . SER A 1 444 ? 91.045 -14.151 -88.840 1.00 37.84 444 SER A O 1
ATOM 3633 N N . ALA A 1 445 ? 91.681 -14.567 -90.933 1.00 38.62 445 ALA A N 1
ATOM 3634 C CA . ALA A 1 445 ? 91.376 -15.987 -90.848 1.00 38.62 445 ALA A CA 1
ATOM 3635 C C . ALA A 1 445 ? 92.541 -16.705 -90.142 1.00 38.62 445 ALA A C 1
ATOM 3637 O O . ALA A 1 445 ? 93.682 -16.612 -90.592 1.00 38.62 445 ALA A O 1
ATOM 3638 N N . ILE A 1 446 ? 92.245 -17.458 -89.081 1.00 42.12 446 ILE A N 1
ATOM 3639 C CA . ILE A 1 446 ? 93.029 -18.636 -88.690 1.00 42.12 446 ILE A CA 1
ATOM 3640 C C . ILE A 1 446 ? 92.046 -19.818 -88.676 1.00 42.12 446 ILE A C 1
ATOM 3642 O O . ILE A 1 446 ? 91.097 -19.796 -87.891 1.00 42.12 446 ILE A O 1
ATOM 3646 N N . PRO A 1 447 ? 92.206 -20.807 -89.575 1.00 46.88 447 PRO A N 1
ATOM 3647 C CA . PRO A 1 447 ? 91.273 -21.916 -89.737 1.00 46.88 447 PRO A CA 1
ATOM 3648 C C . PRO A 1 447 ? 91.687 -23.155 -88.932 1.00 46.88 447 PRO A C 1
ATOM 3650 O O . PRO A 1 447 ? 92.857 -23.529 -88.911 1.00 46.88 447 PRO A O 1
ATOM 3653 N N . THR A 1 448 ? 90.704 -23.875 -88.394 1.00 37.47 448 THR A N 1
ATOM 3654 C CA . THR A 1 448 ? 90.843 -25.283 -87.989 1.00 37.47 448 THR A CA 1
ATOM 3655 C C . THR A 1 448 ? 89.700 -26.117 -88.574 1.00 37.47 448 THR A C 1
ATOM 3657 O O . THR A 1 448 ? 88.579 -26.152 -88.084 1.00 37.47 448 THR A O 1
ATOM 3660 N N . THR A 1 449 ? 90.016 -26.703 -89.731 1.00 39.66 449 THR A N 1
ATOM 3661 C CA . THR A 1 449 ? 89.752 -28.086 -90.179 1.00 39.66 449 THR A CA 1
ATOM 3662 C C . THR A 1 449 ? 88.492 -28.842 -89.714 1.00 39.66 449 THR A C 1
ATOM 3664 O O . THR A 1 449 ? 88.299 -29.127 -88.536 1.00 39.66 449 THR A O 1
ATOM 3667 N N . LYS A 1 450 ? 87.733 -29.290 -90.729 1.00 42.75 450 LYS A N 1
ATOM 3668 C CA . LYS A 1 450 ? 86.640 -30.291 -90.746 1.00 42.75 450 LYS A CA 1
ATOM 3669 C C . LYS A 1 450 ? 87.089 -31.706 -90.309 1.00 42.75 450 LYS A C 1
ATOM 3671 O O . LYS A 1 450 ? 88.288 -31.965 -90.230 1.00 42.75 450 LYS A O 1
ATOM 3676 N N . PRO A 1 451 ? 86.147 -32.670 -90.254 1.00 48.16 451 PRO A N 1
ATOM 3677 C CA . PRO A 1 451 ? 86.229 -33.732 -91.263 1.00 48.16 451 PRO A CA 1
ATOM 3678 C C . PRO A 1 451 ? 84.910 -34.018 -92.006 1.00 48.16 451 PRO A C 1
ATOM 3680 O O . PRO A 1 451 ? 83.828 -33.575 -91.632 1.00 48.16 451 PRO A O 1
ATOM 3683 N N . LEU A 1 452 ? 85.080 -34.699 -93.140 1.00 42.03 452 LEU A N 1
ATOM 3684 C CA . LEU A 1 452 ? 84.118 -35.005 -94.195 1.00 42.03 452 LEU A CA 1
ATOM 3685 C C . LEU A 1 452 ? 83.076 -36.060 -93.793 1.00 42.03 452 LEU A C 1
ATOM 3687 O O . LEU A 1 452 ? 83.382 -36.952 -93.011 1.00 42.03 452 LEU A O 1
ATOM 3691 N N . ASN A 1 453 ? 81.925 -36.058 -94.477 1.00 36.06 453 ASN A N 1
ATOM 3692 C CA . ASN A 1 453 ? 81.411 -37.298 -95.060 1.00 36.06 453 ASN A CA 1
ATOM 3693 C C . ASN A 1 453 ? 80.550 -37.051 -96.307 1.00 36.06 453 ASN A C 1
ATOM 3695 O O . ASN A 1 453 ? 79.801 -36.081 -96.404 1.00 36.06 453 ASN A O 1
ATOM 3699 N N . CYS A 1 454 ? 80.770 -37.924 -97.283 1.00 37.28 454 CYS A N 1
ATOM 3700 C CA . CYS A 1 454 ? 80.387 -37.823 -98.682 1.00 37.28 454 CYS A CA 1
ATOM 3701 C C . CYS A 1 454 ? 78.929 -38.235 -98.948 1.00 37.28 454 CYS A C 1
ATOM 3703 O O . CYS A 1 454 ? 78.376 -39.100 -98.277 1.00 37.28 454 CYS A O 1
ATOM 3705 N N . LEU A 1 455 ? 78.352 -37.646 -99.999 1.00 42.28 455 LEU A N 1
ATOM 3706 C CA . LEU A 1 455 ? 77.141 -38.109 -100.680 1.00 42.28 455 LEU A CA 1
ATOM 3707 C C . LEU A 1 455 ? 77.349 -39.495 -101.307 1.00 42.28 455 LEU A C 1
ATOM 3709 O O . LEU A 1 455 ? 78.309 -39.667 -102.055 1.00 42.28 455 LEU A O 1
ATOM 3713 N N . ILE A 1 456 ? 76.365 -40.390 -101.167 1.00 37.56 456 ILE A N 1
ATOM 3714 C CA . ILE A 1 456 ? 75.976 -41.319 -102.240 1.00 37.56 456 ILE A CA 1
ATOM 3715 C C . ILE A 1 456 ? 74.447 -41.324 -102.361 1.00 37.56 456 ILE A C 1
ATOM 3717 O O . ILE A 1 456 ? 73.711 -41.369 -101.380 1.00 37.56 456 ILE A O 1
ATOM 3721 N N . ARG A 1 457 ? 74.006 -41.236 -103.613 1.00 41.72 457 ARG A N 1
ATOM 3722 C CA . ARG A 1 457 ? 72.638 -41.227 -104.127 1.00 41.72 457 ARG A CA 1
ATOM 3723 C C . ARG A 1 457 ? 72.436 -42.539 -104.896 1.00 41.72 457 ARG A C 1
ATOM 3725 O O . ARG A 1 457 ? 73.284 -42.856 -105.723 1.00 41.72 457 ARG A O 1
ATOM 3732 N N . SER A 1 458 ? 71.346 -43.268 -104.662 1.00 37.22 458 SER A N 1
ATOM 3733 C CA . SER A 1 458 ? 70.632 -44.155 -105.620 1.00 37.22 458 SER A CA 1
ATOM 3734 C C . SER A 1 458 ? 69.496 -44.858 -104.859 1.00 37.22 458 SER A C 1
ATOM 3736 O O . SER A 1 458 ? 69.718 -45.380 -103.777 1.00 37.22 458 SER A O 1
ATOM 3738 N N . GLN A 1 459 ? 68.229 -44.610 -105.210 1.00 43.16 459 GLN A N 1
ATOM 3739 C CA . GLN A 1 459 ? 67.409 -45.497 -106.056 1.00 43.16 459 GLN A CA 1
ATOM 3740 C C . GLN A 1 459 ? 67.414 -46.961 -105.582 1.00 43.16 459 GLN A C 1
ATOM 3742 O O . GLN A 1 459 ? 68.223 -47.743 -106.064 1.00 43.16 459 GLN A O 1
ATOM 3747 N N . THR A 1 460 ? 66.559 -47.310 -104.617 1.00 44.22 460 THR A N 1
ATOM 3748 C CA . THR A 1 460 ? 65.247 -47.991 -104.740 1.00 44.22 460 THR A CA 1
ATOM 3749 C C . THR A 1 460 ? 64.613 -48.069 -103.362 1.00 44.22 460 THR A C 1
ATOM 3751 O O . THR A 1 460 ? 65.391 -48.269 -102.402 1.00 44.22 460 THR A O 1
#

Radius of gyration: 84.11 Å; chains: 1; bounding box: 181×106×222 Å

pLDDT: mean 82.11, std 18.53, range [35.59, 98.5]

Foldseek 3Di:
DDDDPDPPPDPLVPDPPVVNVVVVVVVVVVVVVVVVVVVVVVVVVVVVVVVVVVVVVVVVVVVVVVVVVVVVVVVVVVVVVVVVVVVVVVVVVVVVVVVVVVVVVVVVVVVVVVVVVVVVVVVVVVVVVVVVVVVVVVVVVVVVVVVVVVVVVVVVVVVVVVVVVVVVVVVVVVVVVVVVCVVVVVVVVVVVVVVVVVVCVVCVVPPVPPPVPDDDPPPVVVVVVVVVVVVVVVVVCVVCVVVVVVVVVVVVVVVVVVVVVVVVVVVVVVVVVVVVVVVVVVVVVVVVVVVVVVVVVVVVVVVVVVVVVVVVVVVVVVVVVVVVVVVVVVVVVVVVVVVVVVVVVVVVVVVVVVVVVVVDDPVLVCQVVVVVVVVVVCVPDDDDDDDPDPPDPPVNVCPSVVVSVVVVVVVVVVVVVVVVVVVVVVVVVVVVVVVVVVVPPPPDDDDDDDDDDDDDDDDD

InterPro domains:
  IPR039505 Dynein regulatory complex protein 1/2, N-terminal [PF14772] (26-127)
  IPR039750 Dynein regulatory complex protein [PTHR21625] (5-380)

Organism: Bemisia tabaci (NCBI:txid7038)

Secondary structure (DSSP, 8-state):
----------GGGSS-HHHHHHHHHHHHHHHHHHHHHHHHHHHHHHHHHHHHHHHHHHHHHHHHHHHHHHHHHHHHHHHHHHHHHHHHHHHHHHHHHHHHHHHHHHHHHHHHHHHHHHHHHHHHHHHHHHHHHHHHHHHHHHHHHHHHHHHHHHHHHHHHHHHHHHHHHHHHHHHHHHHHHHHHHHHHHHHHHHHHHHHHHHHHTTSTTTGGGSSSSSHHHHHHHHHHHHHHHHHHHHHHHHHHHHHHHHHHHHHHHHHHHHHHHHHHHHHHHHHHHHHHHHHHHHHHHHHHHHHHHHHHHHHHHHHHHHHHHHHHHHHHHHHHHHHHHHHHHHHHHHHHHHHHHHHHHHHHHHHHHHH--HHHHHHHHHHHHHHHHHTTS---------PPTTGGGGHHHHHHHHHHHHHHHHHHHHHHHHHHHHHHHHHHHHHHHHHS--S-----------------